Protein AF-0000000079439828 (afdb_homodimer)

pLDDT: mean 97.29, std 5.58, range [38.91, 98.94]

Structure (mmCIF, N/CA/C/O backbone):
data_AF-0000000079439828-model_v1
#
loop_
_entity.id
_entity.type
_entity.pdbx_description
1 polymer 'Glutathione S-transferase'
#
loop_
_atom_site.group_PDB
_atom_site.id
_atom_site.type_symbol
_atom_site.label_atom_id
_atom_site.label_alt_id
_atom_site.label_comp_id
_atom_site.label_asym_id
_atom_site.label_entity_id
_atom_site.label_seq_id
_atom_site.pdbx_PDB_ins_code
_atom_site.Cartn_x
_atom_site.Cartn_y
_atom_site.Cartn_z
_atom_site.occupancy
_atom_site.B_iso_or_equiv
_atom_site.auth_seq_id
_atom_site.auth_comp_id
_atom_site.auth_asym_id
_atom_site.auth_atom_id
_atom_site.pdbx_PDB_model_num
ATOM 1 N N . MET A 1 1 ? -26.938 -19 4.875 1 38.91 1 MET A N 1
ATOM 2 C CA . MET A 1 1 ? -27.031 -17.547 4.879 1 38.91 1 MET A CA 1
ATOM 3 C C . MET A 1 1 ? -25.688 -16.922 4.48 1 38.91 1 MET A C 1
ATOM 5 O O . MET A 1 1 ? -24.625 -17.453 4.812 1 38.91 1 MET A O 1
ATOM 9 N N . PRO A 1 2 ? -25.609 -16.125 3.342 1 52.66 2 PRO A N 1
ATOM 10 C CA . PRO A 1 2 ? -24.297 -15.617 2.971 1 52.66 2 PRO A CA 1
ATOM 11 C C . PRO A 1 2 ? -23.516 -15.078 4.168 1 52.66 2 PRO A C 1
ATOM 13 O O . PRO A 1 2 ? -24.109 -14.648 5.16 1 52.66 2 PRO A O 1
ATOM 16 N N . GLY A 1 3 ? -22.188 -15.516 4.414 1 67.75 3 GLY A N 1
ATOM 17 C CA . GLY A 1 3 ? -21.328 -15.062 5.484 1 67.75 3 GLY A CA 1
ATOM 18 C C . GLY A 1 3 ? -21.344 -13.555 5.676 1 67.75 3 GLY A C 1
ATOM 19 O O . GLY A 1 3 ? -22.031 -12.844 4.949 1 67.75 3 GLY A O 1
ATOM 20 N N . PRO A 1 4 ? -20.766 -13.055 6.633 1 89.62 4 PRO A N 1
ATOM 21 C CA . PRO A 1 4 ? -20.828 -11.648 7.02 1 89.62 4 PRO A CA 1
ATOM 22 C C . PRO A 1 4 ? -20.125 -10.734 6.016 1 89.62 4 PRO A C 1
ATOM 24 O O . PRO A 1 4 ? -20.172 -9.508 6.141 1 89.62 4 PRO A O 1
ATOM 27 N N . PHE A 1 5 ? -19.578 -11.383 4.887 1 98.25 5 PHE A N 1
ATOM 28 C CA . PHE A 1 5 ? -18.719 -10.602 3.996 1 98.25 5 PHE A CA 1
ATOM 29 C C . PHE A 1 5 ? -19.469 -10.227 2.721 1 98.25 5 PHE A C 1
ATOM 31 O O . PHE A 1 5 ? -20.203 -11.047 2.158 1 98.25 5 PHE A O 1
ATOM 38 N N . THR A 1 6 ? -19.281 -9 2.248 1 98.69 6 THR A N 1
ATOM 39 C CA . THR A 1 6 ? -19.766 -8.531 0.954 1 98.69 6 THR A CA 1
ATOM 40 C C . THR A 1 6 ? -18.672 -7.789 0.198 1 98.69 6 THR A C 1
ATOM 42 O O . THR A 1 6 ? -18 -6.922 0.76 1 98.69 6 THR A O 1
ATOM 45 N N . ILE A 1 7 ? -18.453 -8.188 -1.031 1 98.75 7 ILE A N 1
ATOM 46 C CA . ILE A 1 7 ? -17.547 -7.48 -1.937 1 98.75 7 ILE A CA 1
ATOM 47 C C . ILE A 1 7 ? -18.359 -6.68 -2.953 1 98.75 7 ILE A C 1
ATOM 49 O O . ILE A 1 7 ? -19.188 -7.238 -3.676 1 98.75 7 ILE A O 1
ATOM 53 N N . THR A 1 8 ? -18.219 -5.387 -2.996 1 98.81 8 THR A N 1
ATOM 54 C CA . THR A 1 8 ? -18.797 -4.512 -4.008 1 98.81 8 THR A CA 1
ATOM 55 C C . THR A 1 8 ? -17.75 -4.078 -5.023 1 98.81 8 THR A C 1
ATOM 57 O O . THR A 1 8 ? -16.812 -3.359 -4.68 1 98.81 8 THR A O 1
ATOM 60 N N . TYR A 1 9 ? -17.922 -4.508 -6.188 1 98.69 9 TYR A N 1
ATOM 61 C CA . TYR A 1 9 ? -16.906 -4.281 -7.199 1 98.69 9 TYR A CA 1
ATOM 62 C C . TYR A 1 9 ? -17.469 -4.461 -8.602 1 98.69 9 TYR A C 1
ATOM 64 O O . TYR A 1 9 ? -18.656 -4.766 -8.766 1 98.69 9 TYR A O 1
ATOM 72 N N . PHE A 1 10 ? -16.688 -4.121 -9.625 1 98.5 10 PHE A N 1
ATOM 73 C CA . PHE A 1 10 ? -17.047 -4.312 -11.031 1 98.5 10 PHE A CA 1
ATOM 74 C C . PHE A 1 10 ? -17.047 -5.793 -11.391 1 98.5 10 PHE A C 1
ATOM 76 O O . PHE A 1 10 ? -16.516 -6.617 -10.648 1 98.5 10 PHE A O 1
ATOM 83 N N . PRO A 1 11 ? -17.656 -6.117 -12.523 1 97.69 11 PRO A N 1
ATOM 84 C CA . PRO A 1 11 ? -17.719 -7.527 -12.914 1 97.69 11 PRO A CA 1
ATOM 85 C C . PRO A 1 11 ? -16.406 -8.023 -13.516 1 97.69 11 PRO A C 1
ATOM 87 O O . PRO A 1 11 ? -16.391 -8.539 -14.633 1 97.69 11 PRO A O 1
ATOM 90 N N . VAL A 1 12 ? -15.336 -7.926 -12.812 1 98.44 12 VAL A N 1
ATOM 91 C CA . VAL A 1 12 ? -13.992 -8.367 -13.172 1 98.44 12 VAL A CA 1
ATOM 92 C C . VAL A 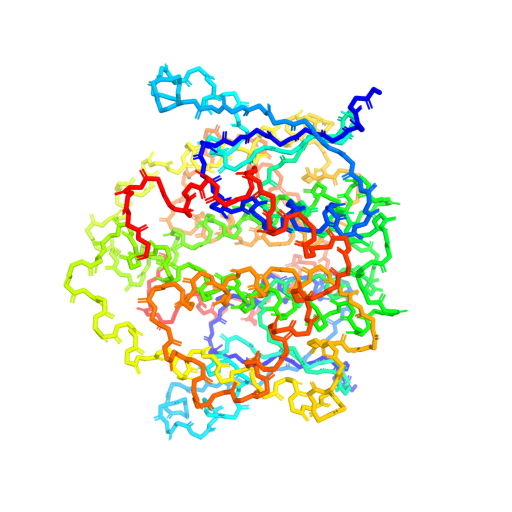1 12 ? -13.297 -8.953 -11.953 1 98.44 12 VAL A C 1
ATOM 94 O O . VAL A 1 12 ? -13.742 -8.758 -10.82 1 98.44 12 VAL A O 1
ATOM 97 N N . ARG A 1 13 ? -12.266 -9.758 -12.117 1 98.38 13 ARG A N 1
ATOM 98 C CA . ARG A 1 13 ? -11.422 -10.211 -11.016 1 98.38 13 ARG A CA 1
ATOM 99 C C . ARG A 1 13 ? -10.727 -9.047 -10.328 1 98.38 13 ARG A C 1
ATOM 101 O O . ARG A 1 13 ? -10.93 -8.805 -9.133 1 98.38 13 ARG A O 1
ATOM 108 N N . GLY A 1 14 ? -9.922 -8.234 -11.211 1 97.81 14 GLY A N 1
ATOM 109 C CA . GLY A 1 14 ? -9.336 -6.98 -10.766 1 97.81 14 GLY A CA 1
ATOM 110 C C . GLY A 1 14 ? -8.719 -7.07 -9.383 1 97.81 14 GLY A C 1
ATOM 111 O O . GLY A 1 14 ? -8.109 -8.086 -9.031 1 97.81 14 GLY A O 1
ATOM 112 N N . ARG A 1 15 ? -8.844 -6.059 -8.586 1 98.25 15 ARG A N 1
ATOM 113 C CA . ARG A 1 15 ? -8.188 -5.895 -7.293 1 98.25 15 ARG A CA 1
ATOM 114 C C . ARG A 1 15 ? -8.828 -6.781 -6.234 1 98.25 15 ARG A C 1
ATOM 116 O O . ARG A 1 15 ? -8.258 -6.988 -5.16 1 98.25 15 ARG A O 1
ATOM 123 N N . CYS A 1 16 ? -9.93 -7.402 -6.504 1 98.62 16 CYS A N 1
ATOM 124 C CA . CYS A 1 16 ? -10.664 -8.133 -5.473 1 98.62 16 CYS A CA 1
ATOM 125 C C . CYS A 1 16 ? -10.344 -9.625 -5.531 1 98.62 16 CYS A C 1
ATOM 127 O O . CYS A 1 16 ? -10.727 -10.375 -4.637 1 98.62 16 CYS A O 1
ATOM 129 N N . GLU A 1 17 ? -9.656 -9.992 -6.574 1 98.81 17 GLU A N 1
ATOM 130 C CA . GLU A 1 17 ? -9.508 -11.43 -6.77 1 98.81 17 GLU A CA 1
ATOM 131 C C . GLU A 1 17 ? -8.695 -12.062 -5.641 1 98.81 17 GLU A C 1
ATOM 133 O O . GLU A 1 17 ? -8.969 -13.188 -5.223 1 98.81 17 GLU A O 1
ATOM 138 N N . ALA A 1 18 ? -7.672 -11.398 -5.168 1 98.88 18 ALA A N 1
ATOM 139 C CA . ALA A 1 18 ? -6.875 -11.93 -4.066 1 98.88 18 ALA A CA 1
ATOM 140 C C . ALA A 1 18 ? -7.734 -12.164 -2.826 1 98.88 18 ALA A C 1
ATOM 142 O O . ALA A 1 18 ? -7.531 -13.141 -2.1 1 98.88 18 ALA A O 1
ATOM 143 N N . VAL A 1 19 ? -8.664 -11.281 -2.551 1 98.88 19 VAL A N 1
ATOM 144 C CA . VAL A 1 19 ? -9.547 -11.414 -1.399 1 98.88 19 VAL A CA 1
ATOM 145 C C . VAL A 1 19 ? -10.477 -12.609 -1.594 1 98.88 19 VAL A C 1
ATOM 147 O O . VAL A 1 19 ? -10.734 -13.359 -0.651 1 98.88 19 VAL A O 1
ATOM 150 N N . ARG A 1 20 ? -10.992 -12.781 -2.824 1 98.81 20 ARG A N 1
ATOM 151 C CA . ARG A 1 20 ? -11.828 -13.938 -3.133 1 98.81 20 ARG A CA 1
ATOM 152 C C . ARG A 1 20 ? -11.055 -15.234 -2.926 1 98.81 20 ARG A C 1
ATOM 154 O O . ARG A 1 20 ? -11.586 -16.188 -2.355 1 98.81 20 ARG A O 1
ATOM 161 N N . MET A 1 21 ? -9.82 -15.258 -3.395 1 98.94 21 MET A N 1
ATOM 162 C CA . MET A 1 21 ? -8.961 -16.422 -3.213 1 98.94 21 MET A CA 1
ATOM 163 C C . MET A 1 21 ? -8.75 -16.719 -1.73 1 98.94 21 MET A C 1
ATOM 165 O O . MET A 1 21 ? -8.852 -17.875 -1.302 1 98.94 21 MET A O 1
ATOM 169 N N . LEU A 1 22 ? -8.422 -15.695 -0.933 1 98.88 22 LEU A N 1
ATOM 170 C CA . LEU A 1 22 ? -8.203 -15.836 0.501 1 98.88 22 LEU A CA 1
ATOM 171 C C . LEU A 1 22 ? -9.445 -16.391 1.194 1 98.88 22 LEU A C 1
ATOM 173 O O . LEU A 1 22 ? -9.367 -17.359 1.938 1 98.88 22 LEU A O 1
ATOM 177 N N . LEU A 1 23 ? -10.625 -15.805 0.919 1 98.69 23 LEU A N 1
ATOM 178 C CA . LEU A 1 23 ? -11.867 -16.234 1.542 1 98.69 23 LEU A CA 1
ATOM 179 C C . LEU A 1 23 ? -12.188 -17.688 1.178 1 98.69 23 LEU A C 1
ATOM 181 O O . LEU A 1 23 ? -12.562 -18.484 2.043 1 98.69 23 LEU A O 1
ATOM 185 N N . SER A 1 24 ? -12.016 -18.016 -0.07 1 98.56 24 SER A N 1
ATOM 186 C CA . SER A 1 24 ? -12.289 -19.391 -0.519 1 98.56 24 SER A CA 1
ATOM 187 C C . SER A 1 24 ? -11.391 -20.391 0.187 1 98.56 24 SER A C 1
ATOM 189 O O . SER A 1 24 ? -11.852 -21.438 0.637 1 98.56 24 SER A O 1
ATOM 191 N N . ASP A 1 25 ? -10.141 -20.062 0.208 1 98.69 25 ASP A N 1
ATOM 192 C CA . ASP A 1 25 ? -9.172 -20.953 0.837 1 98.69 25 ASP A CA 1
ATOM 193 C C . ASP A 1 25 ? -9.484 -21.156 2.318 1 98.69 25 ASP A C 1
ATOM 195 O O . ASP A 1 25 ? -9.195 -22.203 2.881 1 98.69 25 ASP A O 1
ATOM 199 N N . GLN A 1 26 ? -10.055 -20.156 2.951 1 98 26 GLN A N 1
ATOM 200 C CA . GLN A 1 26 ? -10.414 -20.234 4.363 1 98 26 GLN A CA 1
ATOM 201 C C . GLN A 1 26 ? -11.805 -20.844 4.543 1 98 26 GLN A C 1
ATOM 203 O O . GLN A 1 26 ? -12.328 -20.891 5.656 1 98 26 GLN A O 1
ATOM 208 N N . GLY A 1 27 ? -12.383 -21.234 3.465 1 97.12 27 GLY A N 1
ATOM 209 C CA . GLY A 1 27 ? -13.68 -21.891 3.525 1 97.12 27 GLY A CA 1
ATOM 210 C C . GLY A 1 27 ? -14.82 -20.938 3.838 1 97.12 27 GLY A C 1
ATOM 211 O O . GLY A 1 27 ? -15.805 -21.328 4.461 1 97.12 27 GLY A O 1
ATOM 212 N N . GLN A 1 28 ? -14.633 -19.719 3.508 1 97.06 28 GLN A N 1
ATOM 213 C CA . GLN A 1 28 ? -15.641 -18.719 3.807 1 97.06 28 GLN A CA 1
ATOM 214 C C . GLN A 1 28 ? -16.469 -18.391 2.57 1 97.06 28 GLN A C 1
ATOM 216 O O . GLN A 1 28 ? -15.977 -18.438 1.446 1 97.06 28 GLN A O 1
ATOM 221 N N . GLU A 1 29 ? -17.688 -18.062 2.836 1 96.38 29 GLU A N 1
ATOM 222 C CA . GLU A 1 29 ? -18.578 -17.547 1.795 1 96.38 29 GLU A CA 1
ATOM 223 C C . GLU A 1 29 ? -18.703 -16.031 1.873 1 96.38 29 GLU A C 1
ATOM 225 O O . GLU A 1 29 ? -18.422 -15.438 2.912 1 96.38 29 GLU A O 1
ATOM 230 N N . TRP A 1 30 ? -19.094 -15.469 0.698 1 97.88 30 TRP A N 1
ATOM 231 C CA . TRP A 1 30 ? -19.328 -14.031 0.651 1 97.88 30 TRP A CA 1
ATOM 232 C C . TRP A 1 30 ? -20.375 -13.68 -0.404 1 97.88 30 TRP A C 1
ATOM 234 O O . TRP A 1 30 ? -20.719 -14.516 -1.246 1 97.88 30 TRP A O 1
ATOM 244 N N . GLN A 1 31 ? -20.844 -12.469 -0.266 1 97.88 31 GLN A N 1
ATOM 245 C CA . GLN A 1 31 ? -21.781 -11.938 -1.254 1 97.88 31 GLN A CA 1
ATOM 246 C C . GLN A 1 31 ? -21.078 -10.984 -2.219 1 97.88 31 GLN A C 1
ATOM 248 O O . GLN A 1 31 ? -20.172 -10.242 -1.824 1 97.88 31 GLN A O 1
ATOM 253 N N . GLU A 1 32 ? -21.531 -11.031 -3.51 1 97.88 32 GLU A N 1
ATOM 254 C CA . GLU A 1 32 ? -21.047 -10.102 -4.527 1 97.88 32 GLU A CA 1
ATOM 255 C C . GLU A 1 32 ? -22.094 -9.031 -4.832 1 97.88 32 GLU A C 1
ATOM 257 O O . GLU A 1 32 ? -23.234 -9.344 -5.176 1 97.88 32 GLU A O 1
ATOM 262 N N . ASP A 1 33 ? -21.797 -7.805 -4.582 1 98.25 33 ASP A N 1
ATOM 263 C CA . ASP A 1 33 ? -22.531 -6.664 -5.125 1 98.25 33 ASP A CA 1
ATOM 264 C C . ASP A 1 33 ? -21.844 -6.121 -6.379 1 98.25 33 ASP A C 1
ATOM 266 O O . ASP A 1 33 ? -20.969 -5.266 -6.293 1 98.25 33 ASP A O 1
ATOM 270 N N . VAL A 1 34 ? -22.328 -6.617 -7.484 1 98.31 34 VAL A N 1
ATOM 271 C CA . VAL A 1 34 ? -21.656 -6.32 -8.75 1 98.31 34 VAL A CA 1
ATOM 272 C C . VAL A 1 34 ? -22.141 -4.965 -9.273 1 98.31 34 VAL A C 1
ATOM 274 O O . VAL A 1 34 ? -23.344 -4.734 -9.422 1 98.31 34 VAL A O 1
ATOM 277 N N . VAL A 1 35 ? -21.203 -4.117 -9.57 1 98.56 35 VAL A N 1
ATOM 278 C CA . VAL A 1 35 ? -21.484 -2.768 -10.055 1 98.56 35 VAL A CA 1
ATOM 279 C C . VAL A 1 35 ? -21.203 -2.682 -11.547 1 98.56 35 VAL A C 1
ATOM 281 O O . VAL A 1 35 ? -20.062 -2.82 -11.977 1 98.56 35 VAL A O 1
ATOM 284 N N . THR A 1 36 ? -22.219 -2.387 -12.305 1 97.44 36 THR A N 1
ATOM 285 C CA . THR A 1 36 ? -22.031 -2.201 -13.742 1 97.44 36 THR A CA 1
ATOM 286 C C . THR A 1 36 ? -21.453 -0.821 -14.039 1 97.44 36 THR A C 1
ATOM 288 O O . THR A 1 36 ? -21.594 0.101 -13.234 1 97.44 36 THR A O 1
ATOM 291 N N . MET A 1 37 ? -20.859 -0.741 -15.203 1 95.31 37 MET A N 1
ATOM 292 C CA . MET A 1 37 ? -20.297 0.544 -15.586 1 95.31 37 MET A CA 1
ATOM 293 C C . MET A 1 37 ? -21.375 1.606 -15.727 1 95.31 37 MET A C 1
ATOM 295 O O . MET A 1 37 ? -21.141 2.781 -15.445 1 95.31 37 MET A O 1
ATOM 299 N N . ASP A 1 38 ? -22.469 1.196 -16.219 1 96.5 38 ASP A N 1
ATOM 300 C CA . ASP A 1 38 ? -23.594 2.113 -16.344 1 96.5 38 ASP A CA 1
ATOM 301 C C . ASP A 1 38 ? -24 2.691 -14.984 1 96.5 38 ASP A C 1
ATOM 303 O O . ASP A 1 38 ? -24.203 3.9 -14.859 1 96.5 38 ASP A O 1
ATOM 307 N N . LEU A 1 39 ? -24.094 1.877 -14 1 97.44 39 LEU A N 1
ATOM 308 C CA . LEU A 1 39 ? -24.422 2.312 -12.648 1 97.44 39 LEU A CA 1
ATOM 309 C C . LEU A 1 39 ? -23.328 3.215 -12.078 1 97.44 39 LEU A C 1
ATOM 311 O O . LEU A 1 39 ? -23.625 4.23 -11.445 1 97.44 39 LEU A O 1
ATOM 315 N N . TRP A 1 40 ? -22.141 2.906 -12.336 1 97.75 40 TRP A N 1
ATOM 316 C CA . TRP A 1 40 ? -21 3.662 -11.836 1 97.75 40 TRP A CA 1
ATOM 317 C C . TRP A 1 40 ? -20.969 5.062 -12.438 1 97.75 40 TRP A C 1
ATOM 319 O O . TRP A 1 40 ? -20.672 6.039 -11.734 1 97.75 40 TRP A O 1
ATOM 329 N N . GLN A 1 41 ? -21.328 5.145 -13.633 1 96.56 41 GLN A N 1
ATOM 330 C CA . GLN A 1 41 ? -21.234 6.402 -14.367 1 96.56 41 GLN A CA 1
ATOM 331 C C . GLN A 1 41 ? -22.328 7.379 -13.938 1 96.56 41 GLN A C 1
ATOM 333 O O . GLN A 1 41 ? -22.219 8.586 -14.148 1 96.56 41 GLN A O 1
ATOM 338 N N . LYS A 1 42 ? -23.406 6.867 -13.336 1 97.25 42 LYS A N 1
ATOM 339 C CA . LYS A 1 42 ? -24.453 7.734 -12.805 1 97.25 42 LYS A CA 1
ATOM 340 C C . LYS A 1 42 ? -23.906 8.609 -11.68 1 97.25 42 LYS A C 1
ATOM 342 O O . LYS A 1 42 ? -24.5 9.648 -11.352 1 97.25 42 LYS A O 1
ATOM 347 N N . GLY A 1 43 ? -22.922 8.141 -11.023 1 97.62 43 GLY A N 1
ATOM 348 C CA . GLY A 1 43 ? -22.188 9.023 -10.125 1 97.62 43 GLY A CA 1
ATOM 349 C C . GLY A 1 43 ? -22.625 8.906 -8.68 1 97.62 43 GLY A C 1
ATOM 350 O O . GLY A 1 43 ? -21.828 9.133 -7.766 1 97.62 43 GLY A O 1
ATOM 351 N N . GLU A 1 44 ? -23.781 8.531 -8.359 1 97.62 44 GLU A N 1
ATOM 352 C CA . GLU A 1 44 ? -24.297 8.469 -6.996 1 97.62 44 GLU A CA 1
ATOM 353 C C . GLU A 1 44 ? -23.5 7.473 -6.152 1 97.62 44 GLU A C 1
ATOM 355 O O . GLU A 1 44 ? -23.125 7.773 -5.012 1 97.62 44 GLU A O 1
ATOM 360 N N . LEU A 1 45 ? -23.312 6.324 -6.691 1 98.06 45 LEU A N 1
ATOM 361 C CA . LEU A 1 45 ? -22.547 5.32 -5.977 1 98.06 45 LEU A CA 1
ATOM 362 C C . LEU A 1 45 ? -21.125 5.801 -5.734 1 98.06 45 LEU A C 1
ATOM 364 O O . LEU A 1 45 ? -20.594 5.68 -4.625 1 98.06 45 LEU A O 1
ATOM 368 N N . LYS A 1 46 ? -20.547 6.336 -6.801 1 97.5 46 LYS A N 1
ATOM 369 C CA . LYS A 1 46 ? -19.172 6.852 -6.699 1 97.5 46 LYS A CA 1
ATOM 370 C C . LYS A 1 46 ? -19.062 7.895 -5.59 1 97.5 46 LYS A C 1
ATOM 372 O O . LYS A 1 46 ? -18.141 7.852 -4.785 1 97.5 46 LYS A O 1
ATOM 377 N N . LYS A 1 47 ? -19.953 8.789 -5.48 1 96.75 47 LYS A N 1
ATOM 378 C CA . LYS A 1 47 ? -19.969 9.852 -4.48 1 96.75 47 LYS A CA 1
ATOM 379 C C . LYS A 1 47 ? -20.141 9.281 -3.074 1 96.75 47 LYS A C 1
ATOM 381 O O . LYS A 1 47 ? -19.641 9.859 -2.102 1 96.75 47 LYS A O 1
ATOM 386 N N . SER A 1 48 ? -20.781 8.141 -2.994 1 97.25 48 SER A N 1
ATOM 387 C CA . SER A 1 48 ? -21.047 7.539 -1.691 1 97.25 48 SER A CA 1
ATOM 388 C C . SER A 1 48 ? -19.828 6.77 -1.187 1 97.25 48 SER A C 1
ATOM 390 O O . SER A 1 48 ? -19.75 6.43 -0.004 1 97.25 48 SER A O 1
ATOM 392 N N . CYS A 1 49 ? -18.938 6.434 -2.043 1 98.25 49 CYS A N 1
ATOM 393 C CA . CYS A 1 49 ? -17.719 5.738 -1.647 1 98.25 49 CYS A CA 1
ATOM 394 C C . CYS A 1 49 ? -16.719 6.699 -1.001 1 98.25 49 CYS A C 1
ATOM 396 O O . CYS A 1 49 ? -16.484 7.793 -1.515 1 98.25 49 CYS A O 1
ATOM 398 N N . LEU A 1 50 ? -16.094 6.312 0.039 1 98.31 50 LEU A N 1
ATOM 399 C CA . LEU A 1 50 ? -15.242 7.172 0.852 1 98.31 50 LEU A CA 1
ATOM 400 C C . LEU A 1 50 ? -14.203 7.875 -0.013 1 98.31 50 LEU A C 1
ATOM 402 O O . LEU A 1 50 ? -14.039 9.094 0.074 1 98.31 50 LEU A O 1
ATOM 406 N N . PHE A 1 51 ? -13.508 7.133 -0.876 1 98.31 51 PHE A N 1
ATOM 407 C CA . PHE A 1 51 ? -12.438 7.691 -1.7 1 98.31 51 PHE A CA 1
ATOM 408 C C . PHE A 1 51 ? -12.922 7.902 -3.131 1 98.31 51 PHE A C 1
ATOM 410 O O . PHE A 1 51 ? -12.109 8.141 -4.031 1 98.31 51 PHE A O 1
ATOM 417 N N . GLY A 1 52 ? -14.266 7.707 -3.373 1 97.69 52 GLY A N 1
ATOM 418 C CA . GLY A 1 52 ? -14.805 7.832 -4.719 1 97.69 52 GLY A CA 1
ATOM 419 C C . GLY A 1 52 ? -14.344 6.73 -5.652 1 97.69 52 GLY A C 1
ATOM 420 O O . GLY A 1 52 ? -14.227 6.941 -6.859 1 97.69 52 GLY A O 1
ATOM 421 N N . GLN A 1 53 ? -13.984 5.633 -5.086 1 97.5 53 GLN A N 1
ATOM 422 C CA . GLN A 1 53 ? -13.484 4.508 -5.875 1 97.5 53 GLN A CA 1
ATOM 423 C C . GLN A 1 53 ? -13.945 3.178 -5.281 1 97.5 53 GLN A C 1
ATOM 425 O O . GLN A 1 53 ? -14.383 3.121 -4.133 1 97.5 53 GLN A O 1
ATOM 430 N N . LEU A 1 54 ? -13.969 2.201 -6.051 1 98.38 54 LEU A N 1
ATOM 431 C CA . LEU A 1 54 ? -14.109 0.802 -5.66 1 98.38 54 LEU A CA 1
ATOM 432 C C . LEU A 1 54 ? -12.773 0.074 -5.75 1 98.38 54 LEU A C 1
ATOM 434 O O . LEU A 1 54 ? -11.859 0.529 -6.441 1 98.38 54 LEU A O 1
ATOM 438 N N . PRO A 1 55 ? -12.57 -0.98 -4.883 1 98.69 55 PRO A N 1
ATOM 439 C CA . PRO A 1 55 ? -13.531 -1.89 -4.25 1 98.69 55 PRO A CA 1
ATOM 440 C C . PRO A 1 55 ? -13.977 -1.41 -2.871 1 98.69 55 PRO A C 1
ATOM 442 O O . PRO A 1 55 ? -13.32 -0.555 -2.27 1 98.69 55 PRO A O 1
ATOM 445 N N . LYS A 1 56 ? -15.148 -1.896 -2.51 1 98.81 56 LYS A N 1
ATOM 446 C CA . LYS A 1 56 ? -15.711 -1.787 -1.167 1 98.81 56 LYS A CA 1
ATOM 447 C C . LYS A 1 56 ? -15.906 -3.164 -0.537 1 98.81 56 LYS A C 1
ATOM 449 O O . LYS A 1 56 ? -16.328 -4.105 -1.207 1 98.81 56 LYS A O 1
ATOM 454 N N . PHE A 1 57 ? -15.547 -3.338 0.693 1 98.88 57 PHE A N 1
ATOM 455 C CA . PHE A 1 57 ? -15.656 -4.594 1.428 1 98.88 57 PHE A CA 1
ATOM 456 C C . PHE A 1 57 ? -16.375 -4.383 2.752 1 98.88 57 PHE A C 1
ATOM 458 O O . PHE A 1 57 ? -16.031 -3.48 3.518 1 98.88 57 PHE A O 1
ATOM 465 N N . ARG A 1 58 ? -17.375 -5.238 2.982 1 98.5 58 ARG A N 1
ATOM 466 C CA . ARG A 1 58 ? -18.094 -5.172 4.242 1 98.5 58 ARG A CA 1
ATOM 467 C C . ARG A 1 58 ? -17.922 -6.457 5.047 1 98.5 58 ARG A C 1
ATOM 469 O O . ARG A 1 58 ? -18.016 -7.555 4.5 1 98.5 58 ARG A O 1
ATOM 476 N N . ASP A 1 59 ? -17.609 -6.379 6.27 1 98.31 59 ASP A N 1
ATOM 477 C CA . ASP A 1 59 ? -17.609 -7.414 7.297 1 98.31 59 ASP A CA 1
ATOM 478 C C . ASP A 1 59 ? -18.516 -7.031 8.461 1 98.31 59 ASP A C 1
ATOM 480 O O . ASP A 1 59 ? -18.078 -6.395 9.422 1 98.31 59 ASP A O 1
ATOM 484 N N . GLY A 1 60 ? -19.734 -7.496 8.414 1 95.88 60 GLY A N 1
ATOM 485 C CA . GLY A 1 60 ? -20.719 -6.992 9.359 1 95.88 60 GLY A CA 1
ATOM 486 C C . GLY A 1 60 ? -20.906 -5.492 9.266 1 95.88 60 GLY A C 1
ATOM 487 O O . GLY A 1 60 ? -21.25 -4.969 8.203 1 95.88 60 GLY A O 1
ATOM 488 N N . ASP A 1 61 ? -20.625 -4.809 10.359 1 95.69 61 ASP A N 1
ATOM 489 C CA . ASP A 1 61 ? -20.844 -3.363 10.398 1 95.69 61 ASP A CA 1
ATOM 490 C C . ASP A 1 61 ? -19.562 -2.611 10 1 95.69 61 ASP A C 1
ATOM 492 O O . ASP A 1 61 ? -19.547 -1.38 9.977 1 95.69 61 ASP A O 1
ATOM 496 N N . LEU A 1 62 ? -18.578 -3.346 9.688 1 97.88 62 LEU A N 1
ATOM 497 C CA . LEU A 1 62 ? -17.328 -2.736 9.25 1 97.88 62 LEU A CA 1
ATOM 498 C C . LEU A 1 62 ? -17.297 -2.59 7.734 1 97.88 62 LEU A C 1
ATOM 500 O O . LEU A 1 62 ? -17.5 -3.564 7.008 1 97.88 62 LEU A O 1
ATOM 504 N N . THR A 1 63 ? -17.094 -1.358 7.258 1 98.31 63 THR A N 1
ATOM 505 C CA . THR A 1 63 ? -16.922 -1.076 5.836 1 98.31 63 THR A CA 1
ATOM 506 C C . THR A 1 63 ? -15.508 -0.603 5.539 1 98.31 63 THR A C 1
ATOM 508 O O . THR A 1 63 ? -14.992 0.299 6.207 1 98.31 63 THR A O 1
ATOM 511 N N . LEU A 1 64 ? -14.922 -1.243 4.594 1 98.75 64 LEU A N 1
ATOM 512 C CA . LEU A 1 64 ? -13.562 -0.887 4.195 1 98.75 64 LEU A CA 1
ATOM 513 C C . LEU A 1 64 ? -13.492 -0.605 2.699 1 98.75 64 LEU A C 1
ATOM 515 O O . LEU A 1 64 ? -14.305 -1.12 1.928 1 98.75 64 LEU A O 1
ATOM 519 N N . TYR A 1 65 ? -12.547 0.226 2.482 1 98.5 65 TYR A N 1
ATOM 520 C CA . TYR A 1 65 ? -12.039 0.445 1.132 1 98.5 65 TYR A CA 1
ATOM 521 C C . TYR A 1 65 ? -10.562 0.095 1.039 1 98.5 65 TYR A C 1
ATOM 523 O O . TYR A 1 65 ? -9.93 -0.226 2.047 1 98.5 65 TYR A O 1
ATOM 531 N N . GLN A 1 66 ? -9.977 0.068 -0.152 1 98.62 66 GLN A N 1
ATOM 532 C CA . GLN A 1 66 ? -8.578 -0.29 -0.366 1 98.62 66 GLN A CA 1
ATOM 533 C C . GLN A 1 66 ? -8.375 -1.798 -0.251 1 98.62 66 GLN A C 1
ATOM 535 O O . GLN A 1 66 ? -8.336 -2.342 0.854 1 98.62 66 GLN A O 1
ATOM 540 N N . SER A 1 67 ? -8.031 -2.447 -1.328 1 98.81 67 SER A N 1
ATOM 541 C CA . SER A 1 67 ? -8.031 -3.902 -1.424 1 98.81 67 SER A CA 1
ATOM 542 C C . SER A 1 67 ? -7 -4.516 -0.482 1 98.81 67 SER A C 1
ATOM 544 O O . SER A 1 67 ? -7.25 -5.559 0.127 1 98.81 67 SER A O 1
ATOM 546 N N . ASN A 1 68 ? -5.816 -3.879 -0.31 1 98.88 68 ASN A N 1
ATOM 547 C CA . ASN A 1 68 ? -4.805 -4.422 0.587 1 98.88 68 ASN A CA 1
ATOM 548 C C . ASN A 1 68 ? -5.25 -4.355 2.045 1 98.88 68 ASN A C 1
ATOM 550 O O . ASN A 1 68 ? -4.855 -5.191 2.859 1 98.88 68 ASN A O 1
ATOM 554 N N . ALA A 1 69 ? -6.086 -3.344 2.377 1 98.88 69 ALA A N 1
ATOM 555 C CA . ALA A 1 69 ? -6.645 -3.262 3.725 1 98.88 69 ALA A CA 1
ATOM 556 C C . ALA A 1 69 ? -7.586 -4.43 3.998 1 98.88 69 ALA A C 1
ATOM 558 O O . ALA A 1 69 ? -7.652 -4.934 5.121 1 98.88 69 ALA A O 1
ATOM 559 N N . PHE A 1 70 ? -8.344 -4.891 2.885 1 98.88 70 PHE A N 1
ATOM 560 C CA . PHE A 1 70 ? -9.172 -6.082 3.021 1 98.88 70 PHE A CA 1
ATOM 561 C C . PHE A 1 70 ? -8.328 -7.285 3.428 1 98.88 70 PHE A C 1
ATOM 563 O O . PHE A 1 70 ? -8.672 -7.996 4.375 1 98.88 70 PHE A O 1
ATOM 570 N N . LEU A 1 71 ? -7.301 -7.438 2.717 1 98.94 71 LEU A N 1
ATOM 571 C CA . LEU A 1 71 ? -6.438 -8.602 2.906 1 98.94 71 LEU A CA 1
ATOM 572 C C . LEU A 1 71 ? -5.84 -8.609 4.309 1 98.94 71 LEU A C 1
ATOM 574 O O . LEU A 1 71 ? -5.828 -9.648 4.977 1 98.94 71 LEU A O 1
ATOM 578 N N . ARG A 1 72 ? -5.332 -7.469 4.773 1 98.88 72 ARG A N 1
ATOM 579 C CA . ARG A 1 72 ? -4.734 -7.391 6.105 1 98.88 72 ARG A CA 1
ATOM 580 C C . ARG A 1 72 ? -5.785 -7.633 7.188 1 98.88 72 ARG A C 1
ATOM 582 O O . ARG A 1 72 ? -5.496 -8.266 8.203 1 98.88 72 ARG A O 1
ATOM 589 N N . HIS A 1 73 ? -6.98 -7.121 6.98 1 98.88 73 HIS A N 1
ATOM 590 C CA . HIS A 1 73 ? -8.062 -7.348 7.93 1 98.88 73 HIS A CA 1
ATOM 591 C C . HIS A 1 73 ? -8.383 -8.828 8.062 1 98.88 73 HIS A C 1
ATOM 593 O O . HIS A 1 73 ? -8.43 -9.359 9.172 1 98.88 73 HIS A O 1
ATOM 599 N N . LEU A 1 74 ? -8.562 -9.492 6.973 1 98.75 74 LEU A N 1
ATOM 600 C CA . LEU A 1 74 ? -8.867 -10.922 6.973 1 98.75 74 LEU A CA 1
ATOM 601 C C . LEU A 1 74 ? -7.691 -11.727 7.52 1 98.75 74 LEU A C 1
ATOM 603 O O . LEU A 1 74 ? -7.887 -12.758 8.164 1 98.75 74 LEU A O 1
ATOM 607 N N . ALA A 1 75 ? -6.496 -11.242 7.234 1 98.81 75 ALA A N 1
ATOM 608 C CA . ALA A 1 75 ? -5.309 -11.914 7.754 1 98.81 75 ALA A CA 1
ATOM 609 C C . ALA A 1 75 ? -5.312 -11.945 9.281 1 98.81 75 ALA A C 1
ATOM 611 O O . ALA A 1 75 ? -4.961 -12.961 9.883 1 98.81 75 ALA A O 1
ATOM 612 N N . ARG A 1 76 ? -5.648 -10.82 9.891 1 98.38 76 ARG A N 1
ATOM 613 C CA . ARG A 1 76 ? -5.738 -10.781 11.344 1 98.38 76 ARG A CA 1
ATOM 614 C C . ARG A 1 76 ? -6.844 -11.703 11.852 1 98.38 76 ARG A C 1
ATOM 616 O O . ARG A 1 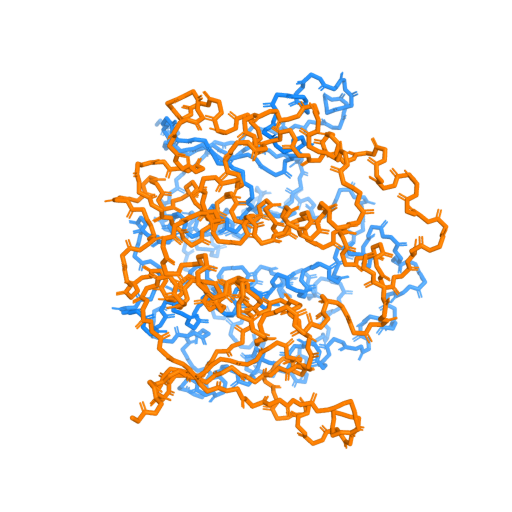76 ? -6.691 -12.344 12.891 1 98.38 76 ARG A O 1
ATOM 623 N N . THR A 1 77 ? -7.898 -11.781 11.102 1 97.75 77 THR A N 1
ATOM 624 C CA . THR A 1 77 ? -9.062 -12.562 11.508 1 97.75 77 THR A CA 1
ATOM 625 C C . THR A 1 77 ? -8.758 -14.055 11.453 1 97.75 77 THR A C 1
ATOM 627 O O . THR A 1 77 ? -9.188 -14.812 12.328 1 97.75 77 THR A O 1
ATOM 630 N N . TYR A 1 78 ? -7.984 -14.492 10.531 1 98.06 78 TYR A N 1
ATOM 631 C CA . TYR A 1 78 ? -7.863 -15.922 10.273 1 98.06 78 TYR A CA 1
ATOM 632 C C . TYR A 1 78 ? -6.449 -16.406 10.555 1 98.06 78 TYR A C 1
ATOM 634 O O . TYR A 1 78 ? -6.094 -17.531 10.211 1 98.06 78 TYR A O 1
ATOM 642 N N . GLY A 1 79 ? -5.66 -15.539 11.141 1 97.94 79 GLY A N 1
ATOM 643 C CA . GLY A 1 79 ? -4.312 -15.945 11.508 1 97.94 79 GLY A CA 1
ATOM 644 C C . GLY A 1 79 ? -3.389 -16.109 10.32 1 97.94 79 GLY A C 1
ATOM 645 O O . GLY A 1 79 ? -2.617 -17.062 10.25 1 97.94 79 GLY A O 1
ATOM 646 N N . LEU A 1 80 ? -3.436 -15.234 9.359 1 98.81 80 LEU A N 1
ATOM 647 C CA . LEU A 1 80 ? -2.68 -15.289 8.117 1 98.81 80 LEU A CA 1
ATOM 648 C C . LEU A 1 80 ? -1.661 -14.156 8.047 1 98.81 80 LEU A C 1
ATOM 650 O O . LEU A 1 80 ? -1.248 -13.75 6.953 1 98.81 80 LEU A O 1
ATOM 654 N N . TYR A 1 81 ? -1.318 -13.555 9.172 1 98.69 81 TYR A N 1
ATOM 655 C CA . TYR A 1 81 ? -0.469 -12.367 9.211 1 98.69 81 TYR A CA 1
ATOM 656 C C . TYR A 1 81 ? 0.914 -12.703 9.758 1 98.69 81 TYR A C 1
ATOM 658 O O . TYR A 1 81 ? 1.589 -11.844 10.328 1 98.69 81 TYR A O 1
ATOM 666 N N . GLY A 1 82 ? 1.327 -13.984 9.641 1 98.31 82 GLY A N 1
ATOM 667 C CA . GLY A 1 82 ? 2.615 -14.414 10.156 1 98.31 82 GLY A CA 1
ATOM 668 C C . GLY A 1 82 ? 2.562 -14.828 11.617 1 98.31 82 GLY A C 1
ATOM 669 O O . GLY A 1 82 ? 1.622 -14.477 12.336 1 98.31 82 GLY A O 1
ATOM 670 N N . LYS A 1 83 ? 3.574 -15.516 12.125 1 97.62 83 LYS A N 1
ATOM 671 C CA . LYS A 1 83 ? 3.543 -16.109 13.453 1 97.62 83 LYS A CA 1
ATOM 672 C C . LYS A 1 83 ? 4.023 -15.117 14.516 1 97.62 83 LYS A C 1
ATOM 674 O O . LYS A 1 83 ? 3.855 -15.352 15.711 1 97.62 83 LYS A O 1
ATOM 679 N N . ASP A 1 84 ? 4.66 -14.055 14.156 1 97.81 84 ASP A N 1
ATOM 680 C CA . ASP A 1 84 ? 5.16 -13.039 15.078 1 97.81 84 ASP A CA 1
ATOM 681 C C . ASP A 1 84 ? 5.352 -11.703 14.367 1 97.81 84 ASP A C 1
ATOM 683 O O . ASP A 1 84 ? 5.027 -11.562 13.188 1 97.81 84 ASP A O 1
ATOM 687 N N . GLN A 1 85 ? 5.84 -10.742 15.078 1 97.19 85 GLN A N 1
ATOM 688 C CA . GLN A 1 85 ? 5.965 -9.383 14.562 1 97.19 85 GLN A CA 1
ATOM 689 C C . GLN A 1 85 ? 6.98 -9.312 13.43 1 97.19 85 GLN A C 1
ATOM 691 O O . GLN A 1 85 ? 6.82 -8.531 12.492 1 97.19 85 GLN A O 1
ATOM 696 N N . ARG A 1 86 ? 8.008 -10.086 13.547 1 98 86 ARG A N 1
ATOM 697 C CA . ARG A 1 86 ? 9.023 -10.117 12.492 1 98 86 ARG A CA 1
ATOM 698 C C . ARG A 1 86 ? 8.43 -10.594 11.172 1 98 86 ARG A C 1
ATOM 700 O O . ARG A 1 86 ? 8.594 -9.945 10.141 1 98 86 ARG A O 1
ATOM 707 N N . GLU A 1 87 ? 7.73 -11.711 11.188 1 98.56 87 GLU A N 1
ATOM 708 C CA . GLU A 1 87 ? 7.098 -12.203 9.969 1 98.56 87 GLU A CA 1
ATOM 709 C C . GLU A 1 87 ? 6.047 -11.227 9.453 1 98.56 87 GLU A C 1
ATOM 711 O O . GLU A 1 87 ? 5.91 -11.031 8.242 1 98.56 87 GLU A O 1
ATOM 716 N N . ALA A 1 88 ? 5.32 -10.625 10.383 1 98.81 88 ALA A N 1
ATOM 717 C CA . ALA A 1 88 ? 4.32 -9.641 9.977 1 98.81 88 ALA A CA 1
ATOM 718 C C . ALA A 1 88 ? 4.965 -8.492 9.203 1 98.81 88 ALA A C 1
ATOM 720 O O . ALA A 1 88 ? 4.438 -8.062 8.18 1 98.81 88 ALA A O 1
ATOM 721 N N . ALA A 1 89 ? 6.086 -8.031 9.664 1 98.88 89 ALA A N 1
ATOM 722 C CA . ALA A 1 89 ? 6.793 -6.934 9 1 98.88 89 ALA A CA 1
ATOM 723 C C . ALA A 1 89 ? 7.266 -7.344 7.613 1 98.88 89 ALA A C 1
ATOM 725 O O . ALA A 1 89 ? 7.129 -6.578 6.652 1 98.88 89 ALA A O 1
ATOM 726 N N . LEU A 1 90 ? 7.785 -8.516 7.535 1 98.88 90 LEU A N 1
ATOM 727 C CA . LEU A 1 90 ? 8.258 -9.031 6.254 1 98.88 90 LEU A CA 1
ATOM 728 C C . LEU A 1 90 ? 7.098 -9.203 5.281 1 98.88 90 LEU A C 1
ATOM 730 O O . LEU A 1 90 ? 7.227 -8.898 4.094 1 98.88 90 LEU A O 1
ATOM 734 N N . LEU A 1 91 ? 6.008 -9.656 5.789 1 98.94 91 LEU A N 1
ATOM 735 C CA . LEU A 1 91 ? 4.828 -9.844 4.953 1 98.94 91 LEU A CA 1
ATOM 736 C C . LEU A 1 91 ? 4.312 -8.508 4.434 1 98.94 91 LEU A C 1
ATOM 738 O O . LEU A 1 91 ? 3.9 -8.406 3.275 1 98.94 91 LEU A O 1
ATOM 742 N N . ASP A 1 92 ? 4.305 -7.492 5.27 1 98.94 92 ASP A N 1
ATOM 743 C CA . ASP A 1 92 ? 3.934 -6.156 4.816 1 98.94 92 ASP A CA 1
ATOM 744 C C . ASP A 1 92 ? 4.875 -5.668 3.715 1 98.94 92 ASP A C 1
ATOM 746 O O . ASP A 1 92 ? 4.43 -5.098 2.719 1 98.94 92 ASP A O 1
ATOM 750 N N . MET A 1 93 ? 6.141 -5.898 3.908 1 98.94 93 MET A N 1
ATOM 751 C CA . MET A 1 93 ? 7.129 -5.5 2.91 1 98.94 93 MET A CA 1
ATOM 752 C C . MET A 1 93 ? 6.871 -6.199 1.58 1 98.94 93 MET A C 1
ATOM 754 O O . MET A 1 93 ? 6.832 -5.555 0.531 1 98.94 93 MET A O 1
ATOM 758 N N . VAL A 1 94 ? 6.664 -7.496 1.634 1 98.94 94 VAL A N 1
ATOM 759 C CA . VAL A 1 94 ? 6.41 -8.289 0.435 1 98.94 94 VAL A CA 1
ATOM 760 C C . VAL A 1 94 ? 5.152 -7.781 -0.266 1 98.94 94 VAL A C 1
ATOM 762 O O . VAL A 1 94 ? 5.164 -7.535 -1.474 1 98.94 94 VAL A O 1
ATOM 765 N N . ASN A 1 95 ? 4.121 -7.617 0.524 1 98.94 95 ASN A N 1
ATOM 766 C CA . ASN A 1 95 ? 2.848 -7.203 -0.052 1 98.94 95 ASN A CA 1
ATOM 767 C C . ASN A 1 95 ? 2.949 -5.836 -0.716 1 98.94 95 ASN A C 1
ATOM 769 O O . ASN A 1 95 ? 2.324 -5.594 -1.75 1 98.94 95 ASN A O 1
ATOM 773 N N . ASP A 1 96 ? 3.652 -4.941 -0.084 1 98.88 96 ASP A N 1
ATOM 774 C CA . ASP A 1 96 ? 3.848 -3.631 -0.699 1 98.88 96 ASP A CA 1
ATOM 775 C C . ASP A 1 96 ? 4.668 -3.744 -1.98 1 98.88 96 ASP A C 1
ATOM 777 O O . ASP A 1 96 ? 4.461 -2.982 -2.928 1 98.88 96 ASP A O 1
ATOM 781 N N . GLY A 1 97 ? 5.648 -4.68 -2.033 1 98.88 97 GLY A N 1
ATOM 782 C CA . GLY A 1 97 ? 6.336 -4.984 -3.277 1 98.88 97 GLY A CA 1
ATOM 783 C C . GLY A 1 97 ? 5.406 -5.512 -4.355 1 98.88 97 GLY A C 1
ATOM 784 O O . GLY A 1 97 ? 5.535 -5.145 -5.527 1 98.88 97 GLY A O 1
ATOM 785 N N . VAL A 1 98 ? 4.5 -6.367 -3.967 1 98.94 98 VAL A N 1
ATOM 786 C CA . VAL A 1 98 ? 3.49 -6.883 -4.887 1 98.94 98 VAL A CA 1
ATOM 787 C C . VAL A 1 98 ? 2.656 -5.73 -5.438 1 98.94 98 VAL A C 1
ATOM 789 O O . VAL A 1 98 ? 2.354 -5.691 -6.633 1 98.94 98 VAL A O 1
ATOM 792 N N . GLU A 1 99 ? 2.295 -4.801 -4.574 1 98.81 99 GLU A N 1
ATOM 793 C CA . GLU A 1 99 ? 1.502 -3.652 -5 1 98.81 99 GLU A CA 1
ATOM 794 C C . GLU A 1 99 ? 2.258 -2.803 -6.016 1 98.81 99 GLU A C 1
ATOM 796 O O . GLU A 1 99 ? 1.672 -2.322 -6.988 1 98.81 99 GLU A O 1
ATOM 801 N N . ASP A 1 100 ? 3.557 -2.609 -5.805 1 98.62 100 ASP A N 1
ATOM 802 C CA . ASP A 1 100 ? 4.367 -1.895 -6.785 1 98.62 100 ASP A CA 1
ATOM 803 C C . ASP A 1 100 ? 4.285 -2.559 -8.156 1 98.62 100 ASP A C 1
ATOM 805 O O . ASP A 1 100 ? 4.133 -1.878 -9.172 1 98.62 100 ASP A O 1
ATOM 809 N N . LEU A 1 101 ? 4.422 -3.852 -8.188 1 98.75 101 LEU A N 1
ATOM 810 C CA . LEU A 1 101 ? 4.336 -4.602 -9.438 1 98.75 101 LEU A CA 1
ATOM 811 C C . LEU A 1 101 ? 2.939 -4.492 -10.047 1 98.75 101 LEU A C 1
ATOM 813 O O . LEU A 1 101 ? 2.795 -4.332 -11.258 1 98.75 101 LEU A O 1
ATOM 817 N N . ARG A 1 102 ? 1.897 -4.594 -9.227 1 98.75 102 ARG A N 1
ATOM 818 C CA . ARG A 1 102 ? 0.522 -4.488 -9.703 1 98.75 102 ARG A CA 1
ATOM 819 C C . ARG A 1 102 ? 0.274 -3.139 -10.367 1 98.75 102 ARG A C 1
ATOM 821 O O . ARG A 1 102 ? -0.419 -3.061 -11.383 1 98.75 102 ARG A O 1
ATOM 828 N N . LEU A 1 103 ? 0.784 -2.096 -9.812 1 98.38 103 LEU A N 1
ATOM 829 C CA . LEU A 1 103 ? 0.585 -0.766 -10.375 1 98.38 103 LEU A CA 1
ATOM 830 C C . LEU A 1 103 ? 1.215 -0.665 -11.766 1 98.38 103 LEU A C 1
ATOM 832 O O . LEU A 1 103 ? 0.655 -0.027 -12.656 1 98.38 103 LEU A O 1
ATOM 836 N N . LYS A 1 104 ? 2.381 -1.256 -11.914 1 98.25 104 LYS A N 1
ATOM 837 C CA . LYS A 1 104 ? 2.994 -1.303 -13.242 1 98.25 104 LYS A CA 1
ATOM 838 C C . LYS A 1 104 ? 2.125 -2.086 -14.219 1 98.25 104 LYS A C 1
ATOM 840 O O . LYS A 1 104 ? 1.959 -1.679 -15.367 1 98.25 104 LYS A O 1
ATOM 845 N N . TYR A 1 105 ? 1.602 -3.182 -13.797 1 98.69 105 TYR A N 1
ATOM 846 C CA . TYR A 1 105 ? 0.719 -4.008 -14.609 1 98.69 105 TYR A CA 1
ATOM 847 C C . TYR A 1 105 ? -0.526 -3.234 -15.023 1 98.69 105 TYR A C 1
ATOM 849 O O . TYR A 1 105 ? -0.906 -3.24 -16.203 1 98.69 105 TYR A O 1
ATOM 857 N N . ILE A 1 106 ? -1.141 -2.564 -14.078 1 98.19 106 ILE A N 1
ATOM 858 C CA . ILE A 1 106 ? -2.359 -1.804 -14.328 1 98.19 106 ILE A CA 1
ATOM 859 C C . ILE A 1 106 ? -2.07 -0.678 -15.312 1 98.19 106 ILE A C 1
ATOM 861 O O . ILE A 1 106 ? -2.865 -0.422 -16.219 1 98.19 106 ILE A O 1
ATOM 865 N N . GLN A 1 107 ? -0.95 -0.011 -15.07 1 97.44 107 GLN A N 1
ATOM 866 C CA . GLN A 1 107 ? -0.568 1.047 -16 1 97.44 107 GLN A CA 1
ATOM 867 C C . GLN A 1 107 ? -0.412 0.503 -17.422 1 97.44 107 GLN A C 1
ATOM 869 O O . GLN A 1 107 ? -0.87 1.122 -18.375 1 97.44 107 GLN A O 1
ATOM 874 N N . LEU A 1 108 ? 0.249 -0.644 -17.562 1 98.44 108 LEU A N 1
ATOM 875 C CA . LEU A 1 108 ? 0.385 -1.271 -18.875 1 98.44 108 LEU A CA 1
ATOM 876 C C . LEU A 1 108 ? -0.983 -1.569 -19.469 1 98.44 108 LEU A C 1
ATOM 878 O O . LEU A 1 108 ? -1.271 -1.162 -20.609 1 98.44 108 LEU A O 1
ATOM 882 N N . ILE A 1 109 ? -1.85 -2.184 -18.734 1 98.38 109 ILE A N 1
ATOM 883 C CA . ILE A 1 109 ? -3.115 -2.729 -19.219 1 98.38 109 ILE A CA 1
ATOM 884 C C . ILE A 1 109 ? -4.039 -1.589 -19.641 1 98.38 109 ILE A C 1
ATOM 886 O O . ILE A 1 109 ? -4.68 -1.659 -20.688 1 98.38 109 ILE A O 1
ATOM 890 N N . TYR A 1 110 ? -4.059 -0.528 -18.891 1 97.38 110 TYR A N 1
ATOM 891 C CA . TYR A 1 110 ? -5.113 0.461 -19.078 1 97.38 110 TYR A CA 1
ATOM 892 C C . TYR A 1 110 ? -4.578 1.686 -19.812 1 97.38 110 TYR A C 1
ATOM 894 O O . TYR A 1 110 ? -5.355 2.477 -20.359 1 97.38 110 TYR A O 1
ATOM 902 N N . GLN A 1 111 ? -3.236 1.816 -19.875 1 96.19 111 GLN A N 1
ATOM 903 C CA . GLN A 1 111 ? -2.742 3.078 -20.422 1 96.19 111 GLN A CA 1
ATOM 904 C C . GLN A 1 111 ? -1.787 2.84 -21.578 1 96.19 111 GLN A C 1
ATOM 906 O O . GLN A 1 111 ? -1.591 3.721 -22.422 1 96.19 111 GLN A O 1
ATOM 911 N N . ASN A 1 112 ? -1.224 1.648 -21.688 1 97.19 112 ASN A N 1
ATOM 912 C CA . ASN A 1 112 ? -0.143 1.526 -22.672 1 97.19 112 ASN A CA 1
ATOM 913 C C . ASN A 1 112 ? -0.041 0.106 -23.219 1 97.19 112 ASN A C 1
ATOM 915 O O . ASN A 1 112 ? 1.056 -0.372 -23.516 1 97.19 112 ASN A O 1
ATOM 919 N N . TYR A 1 113 ? -1.048 -0.605 -23.312 1 97.12 113 TYR A N 1
ATOM 920 C CA . TYR A 1 113 ? -1.043 -2.027 -23.625 1 97.12 113 TYR A CA 1
ATOM 921 C C . TYR A 1 113 ? -0.478 -2.268 -25.031 1 97.12 113 TYR A C 1
ATOM 923 O O . TYR A 1 113 ? 0.443 -3.068 -25.203 1 97.12 113 TYR A O 1
ATOM 931 N N . GLU A 1 114 ? -0.95 -1.611 -26 1 96.5 114 GLU A N 1
ATOM 932 C CA . GLU A 1 114 ? -0.604 -1.876 -27.391 1 96.5 114 GLU A CA 1
ATOM 933 C C . GLU A 1 114 ? 0.865 -1.566 -27.656 1 96.5 114 GLU A C 1
ATOM 935 O O . GLU A 1 114 ? 1.541 -2.314 -28.375 1 96.5 114 GLU A O 1
ATOM 940 N N . ASN A 1 115 ? 1.353 -0.557 -27.125 1 97.19 115 ASN A N 1
ATOM 941 C CA . ASN A 1 115 ? 2.707 -0.115 -27.438 1 97.19 115 ASN A CA 1
ATOM 942 C C . ASN A 1 115 ? 3.707 -0.586 -26.375 1 97.19 115 ASN A C 1
ATOM 944 O O . ASN A 1 115 ? 4.91 -0.626 -26.641 1 97.19 115 ASN A O 1
ATOM 948 N N . GLY A 1 116 ? 3.234 -0.949 -25.234 1 97.88 116 GLY A N 1
ATOM 949 C CA . GLY A 1 116 ? 4.148 -1.161 -24.125 1 97.88 116 GLY A CA 1
ATOM 950 C C . GLY A 1 116 ? 4.273 -2.619 -23.719 1 97.88 116 GLY A C 1
ATOM 951 O O . GLY A 1 116 ? 5.137 -2.977 -22.922 1 97.88 116 GLY A O 1
ATOM 952 N N . LYS A 1 117 ? 3.469 -3.465 -24.266 1 97.75 117 LYS A N 1
ATOM 953 C CA . LYS A 1 117 ? 3.391 -4.844 -23.797 1 97.75 117 LYS A CA 1
ATOM 954 C C . LYS A 1 117 ? 4.727 -5.562 -23.969 1 97.75 117 LYS A C 1
ATOM 956 O O . LYS A 1 117 ? 5.199 -6.242 -23.047 1 97.75 117 LYS A O 1
ATOM 961 N N . ALA A 1 118 ? 5.301 -5.48 -25.125 1 97.62 118 ALA A N 1
ATOM 962 C CA . ALA A 1 118 ? 6.555 -6.18 -25.406 1 97.62 118 ALA A CA 1
ATOM 963 C C . ALA A 1 118 ? 7.645 -5.762 -24.422 1 97.62 118 ALA A C 1
ATOM 965 O O . ALA A 1 118 ? 8.312 -6.609 -23.828 1 97.62 118 ALA A O 1
ATOM 966 N N . ALA A 1 119 ?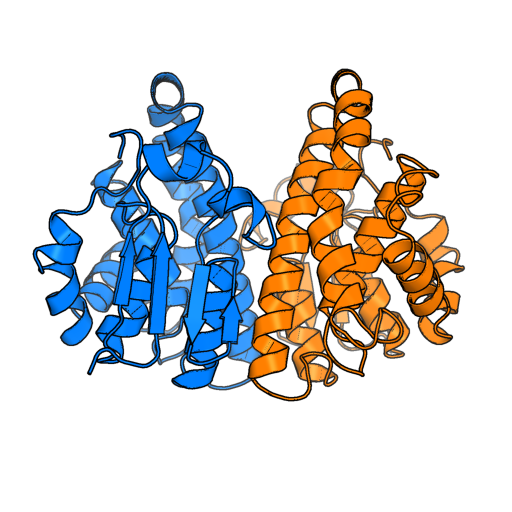 7.836 -4.465 -24.25 1 98.31 119 ALA A N 1
ATOM 967 C CA . ALA A 1 119 ? 8.844 -3.947 -23.328 1 98.31 119 ALA A CA 1
ATOM 968 C C . ALA A 1 119 ? 8.547 -4.379 -21.891 1 98.31 119 ALA A C 1
ATOM 970 O O . ALA A 1 119 ? 9.461 -4.672 -21.125 1 98.31 119 ALA A O 1
ATOM 971 N N . TYR A 1 120 ? 7.297 -4.355 -21.562 1 98.44 120 TYR A N 1
ATOM 972 C CA . TYR A 1 120 ? 6.883 -4.77 -20.219 1 98.44 120 TYR A CA 1
ATOM 973 C C . TYR A 1 120 ? 7.258 -6.223 -19.969 1 98.44 120 TYR A C 1
ATOM 975 O O . TYR A 1 120 ? 7.852 -6.543 -18.938 1 98.44 120 TYR A O 1
ATOM 983 N N . VAL A 1 121 ? 6.914 -7.082 -20.859 1 98.12 121 VAL A N 1
ATOM 984 C CA . VAL A 1 121 ? 7.172 -8.508 -20.719 1 98.12 121 VAL A CA 1
ATOM 985 C C . VAL A 1 121 ? 8.68 -8.758 -20.688 1 98.12 121 VAL A C 1
ATOM 987 O O . VAL A 1 121 ? 9.148 -9.609 -19.922 1 98.12 121 VAL A O 1
ATOM 990 N N . GLU A 1 122 ? 9.406 -8.016 -21.453 1 97.75 122 GLU A N 1
ATOM 991 C CA . GLU A 1 122 ? 10.859 -8.141 -21.469 1 97.75 122 GLU A CA 1
ATOM 992 C C . GLU A 1 122 ? 11.461 -7.766 -20.109 1 97.75 122 GLU A C 1
ATOM 994 O O . GLU A 1 122 ? 12.461 -8.352 -19.688 1 97.75 122 GLU A O 1
ATOM 999 N N . ALA A 1 123 ? 10.875 -6.883 -19.391 1 97.69 123 ALA A N 1
ATOM 1000 C CA . ALA A 1 123 ? 11.391 -6.367 -18.125 1 97.69 123 ALA A CA 1
ATOM 1001 C C . ALA A 1 123 ? 10.922 -7.223 -16.953 1 97.69 123 ALA A C 1
ATOM 1003 O O . ALA A 1 123 ? 11.43 -7.09 -15.836 1 97.69 123 ALA A O 1
ATOM 1004 N N . LEU A 1 124 ? 10 -8.133 -17.172 1 97.81 124 LEU A N 1
ATOM 1005 C CA . LEU A 1 124 ? 9.289 -8.852 -16.109 1 97.81 124 LEU A CA 1
ATOM 1006 C C . LEU A 1 124 ? 10.258 -9.656 -15.258 1 97.81 124 LEU A C 1
ATOM 1008 O O . LEU A 1 124 ? 10.133 -9.695 -14.031 1 97.81 124 LEU A O 1
ATOM 1012 N N . PRO A 1 125 ? 11.273 -10.297 -15.875 1 96.94 125 PRO A N 1
ATOM 1013 C CA . PRO A 1 125 ? 12.18 -11.086 -15.039 1 96.94 125 PRO A CA 1
ATOM 1014 C C . PRO A 1 125 ? 12.859 -10.25 -13.945 1 96.94 125 PRO A C 1
ATOM 1016 O O . PRO A 1 125 ? 12.992 -10.703 -12.812 1 96.94 125 PRO A O 1
ATOM 1019 N N . VAL A 1 126 ? 13.25 -9.039 -14.273 1 96.88 126 VAL A N 1
ATOM 1020 C CA . VAL A 1 126 ? 13.883 -8.141 -13.312 1 96.88 126 VAL A CA 1
ATOM 1021 C C . VAL A 1 126 ? 12.875 -7.762 -12.227 1 96.88 126 VAL A C 1
ATOM 1023 O O . VAL A 1 126 ? 13.227 -7.703 -11.039 1 96.88 126 VAL A O 1
ATOM 1026 N N . GLN A 1 127 ? 11.648 -7.543 -12.664 1 98 127 GLN A N 1
ATOM 1027 C CA . GLN A 1 127 ? 10.602 -7.145 -11.727 1 98 127 GLN A CA 1
ATOM 1028 C C . GLN A 1 127 ? 10.219 -8.297 -10.805 1 98 127 GLN A C 1
ATOM 1030 O O . GLN A 1 127 ? 9.75 -8.078 -9.688 1 98 127 GLN A O 1
ATOM 1035 N N . LEU A 1 128 ? 10.414 -9.523 -11.203 1 98.69 128 LEU A N 1
ATOM 1036 C CA . LEU A 1 128 ? 9.992 -10.695 -10.453 1 98.69 128 LEU A CA 1
ATOM 1037 C C . LEU A 1 128 ? 11.117 -11.195 -9.555 1 98.69 128 LEU A C 1
ATOM 1039 O O . LEU A 1 128 ? 10.867 -11.961 -8.617 1 98.69 128 LEU A O 1
ATOM 1043 N N . ARG A 1 129 ? 12.297 -10.766 -9.742 1 97.88 129 ARG A N 1
ATOM 1044 C CA . ARG A 1 129 ? 13.508 -11.258 -9.086 1 97.88 129 ARG A CA 1
ATOM 1045 C C . ARG A 1 129 ? 13.398 -11.117 -7.57 1 97.88 129 ARG A C 1
ATOM 1047 O O . ARG A 1 129 ? 13.82 -12 -6.824 1 97.88 129 ARG A O 1
ATOM 1054 N N . PRO A 1 130 ? 12.906 -9.992 -7.043 1 98.56 130 PRO A N 1
ATOM 1055 C CA . PRO A 1 130 ? 12.828 -9.867 -5.586 1 98.56 130 PRO A CA 1
ATOM 1056 C C . PRO A 1 130 ? 12.031 -11 -4.941 1 98.56 130 PRO A C 1
ATOM 1058 O O . PRO A 1 130 ? 12.406 -11.484 -3.871 1 98.56 130 PRO A O 1
ATOM 1061 N N . PHE A 1 131 ? 10.984 -11.414 -5.574 1 98.81 131 PHE A N 1
ATOM 1062 C CA . PHE A 1 131 ? 10.133 -12.453 -5.016 1 98.81 131 PHE A CA 1
ATOM 1063 C C . PHE A 1 131 ? 10.797 -13.82 -5.137 1 98.81 131 PHE A C 1
ATOM 1065 O O . PHE A 1 131 ? 10.688 -14.648 -4.23 1 98.81 131 PHE A O 1
ATOM 1072 N N . GLU A 1 132 ? 11.469 -14.055 -6.27 1 98.75 132 GLU A N 1
ATOM 1073 C CA . GLU A 1 132 ? 12.281 -15.258 -6.418 1 98.75 132 GLU A CA 1
ATOM 1074 C C . GLU A 1 132 ? 13.352 -15.336 -5.336 1 98.75 132 GLU A C 1
ATOM 1076 O O . GLU A 1 132 ? 13.586 -16.406 -4.766 1 98.75 132 GLU A O 1
ATOM 1081 N N . THR A 1 133 ? 13.977 -14.227 -5.051 1 98.44 133 THR A N 1
ATOM 1082 C CA . THR A 1 133 ? 15.016 -14.125 -4.035 1 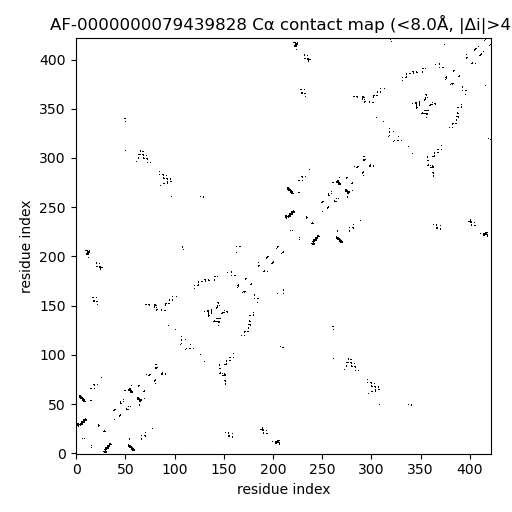98.44 133 THR A CA 1
ATOM 1083 C C . THR A 1 133 ? 14.453 -14.438 -2.652 1 98.44 133 THR A C 1
ATOM 1085 O O . THR A 1 133 ? 15.047 -15.211 -1.895 1 98.44 133 THR A O 1
ATOM 1088 N N . LEU A 1 134 ? 13.367 -13.898 -2.344 1 98.56 134 LEU A N 1
ATOM 1089 C CA . LEU A 1 134 ? 12.75 -14.141 -1.043 1 98.56 134 LEU A CA 1
ATOM 1090 C C . LEU A 1 134 ? 12.414 -15.609 -0.863 1 98.56 134 LEU A C 1
ATOM 1092 O O . LEU A 1 134 ? 12.648 -16.188 0.205 1 98.56 134 LEU A O 1
ATOM 1096 N N . LEU A 1 135 ? 11.812 -16.203 -1.912 1 98.62 135 LEU A N 1
ATOM 1097 C CA . LEU A 1 135 ? 11.516 -17.641 -1.837 1 98.62 135 LEU A CA 1
ATOM 1098 C C . LEU A 1 135 ? 12.781 -18.453 -1.62 1 98.62 135 LEU A C 1
ATOM 1100 O O . LEU A 1 135 ? 12.805 -19.375 -0.808 1 98.62 135 LEU A O 1
ATOM 1104 N N . SER A 1 136 ? 13.812 -18.078 -2.35 1 98.25 136 SER A N 1
ATOM 1105 C CA . SER A 1 136 ? 15.07 -18.797 -2.23 1 98.25 136 SER A CA 1
ATOM 1106 C C . SER A 1 136 ? 15.609 -18.75 -0.805 1 98.25 136 SER A C 1
ATOM 1108 O O . SER A 1 136 ? 16.281 -19.672 -0.354 1 98.25 136 SER A O 1
ATOM 1110 N N . GLN A 1 137 ? 15.297 -17.719 -0.041 1 96.81 137 GLN A N 1
ATOM 1111 C CA . GLN A 1 137 ? 15.805 -17.5 1.308 1 96.81 137 GLN A CA 1
ATOM 1112 C C . GLN A 1 137 ? 14.914 -18.172 2.352 1 96.81 137 GLN A C 1
ATOM 1114 O O . GLN A 1 137 ? 15.266 -18.219 3.533 1 96.81 137 GLN A O 1
ATOM 1119 N N . ASN A 1 138 ? 13.781 -18.625 1.919 1 97.31 138 ASN A N 1
ATOM 1120 C CA . ASN A 1 138 ? 12.859 -19.297 2.822 1 97.31 138 ASN A CA 1
ATOM 1121 C C . ASN A 1 138 ? 12.711 -20.781 2.465 1 97.31 138 ASN A C 1
ATOM 1123 O O . ASN A 1 138 ? 11.836 -21.141 1.685 1 97.31 138 ASN A O 1
ATOM 1127 N N . ARG A 1 139 ? 13.5 -21.688 3.037 1 95.94 139 ARG A N 1
ATOM 1128 C CA . ARG A 1 139 ? 13.516 -23.125 2.838 1 95.94 139 ARG A CA 1
ATOM 1129 C C . ARG A 1 139 ? 13.703 -23.484 1.364 1 95.94 139 ARG A C 1
ATOM 1131 O O . ARG A 1 139 ? 12.992 -24.344 0.83 1 95.94 139 ARG A O 1
ATOM 1138 N N . ALA A 1 140 ? 14.5 -22.719 0.699 1 94.75 140 ALA A N 1
ATOM 1139 C CA . ALA A 1 140 ? 14.859 -22.969 -0.695 1 94.75 140 ALA A CA 1
ATOM 1140 C C . ALA A 1 140 ? 13.617 -23 -1.584 1 94.75 140 ALA A C 1
ATOM 1142 O O . ALA A 1 140 ? 13.547 -23.781 -2.535 1 94.75 140 ALA A O 1
ATOM 1143 N N . GLY A 1 141 ? 12.648 -22.188 -1.171 1 94.62 141 GLY A N 1
ATOM 1144 C CA . GLY A 1 141 ? 11.461 -22 -1.993 1 94.62 141 GLY A CA 1
ATOM 1145 C C . GLY A 1 141 ? 10.406 -23.062 -1.754 1 94.62 141 GLY A C 1
ATOM 1146 O O . GLY A 1 141 ? 9.375 -23.094 -2.424 1 94.62 141 GLY A O 1
ATOM 1147 N N . LYS A 1 142 ? 10.586 -23.875 -0.76 1 94 142 LYS A N 1
ATOM 1148 C CA . LYS A 1 142 ? 9.68 -25 -0.542 1 94 142 LYS A CA 1
ATOM 1149 C C . LYS A 1 142 ? 8.547 -24.609 0.398 1 94 142 LYS A C 1
ATOM 1151 O O . LYS A 1 142 ? 7.609 -25.391 0.602 1 94 142 LYS A O 1
ATOM 1156 N N . ALA A 1 143 ? 8.633 -23.453 0.996 1 95.44 143 ALA A N 1
ATOM 1157 C CA . ALA A 1 143 ? 7.574 -22.969 1.872 1 95.44 143 ALA A CA 1
ATOM 1158 C C . ALA A 1 143 ? 6.812 -21.812 1.218 1 95.44 143 ALA A C 1
ATOM 1160 O O . ALA A 1 143 ? 6.488 -21.875 0.029 1 95.44 143 ALA A O 1
ATOM 1161 N N . PHE A 1 144 ? 6.363 -20.922 1.994 1 98.44 144 PHE A N 1
ATOM 1162 C CA . PHE A 1 144 ? 5.637 -19.75 1.492 1 98.44 144 PHE A CA 1
ATOM 1163 C C . PHE A 1 144 ? 6.562 -18.547 1.371 1 98.44 144 PHE A C 1
ATOM 1165 O O . PHE A 1 144 ? 7.773 -18.672 1.581 1 98.44 144 PHE A O 1
ATOM 1172 N N . ILE A 1 145 ? 6.09 -17.453 0.853 1 98.81 145 ILE A N 1
ATOM 1173 C CA . ILE A 1 145 ? 6.926 -16.297 0.552 1 98.81 145 ILE A CA 1
ATOM 1174 C C . ILE A 1 145 ? 7.648 -15.836 1.817 1 98.81 145 ILE A C 1
ATOM 1176 O O . ILE A 1 145 ? 8.781 -15.352 1.752 1 98.81 145 ILE A O 1
ATOM 1180 N N . VAL A 1 146 ? 6.969 -15.945 2.977 1 98.62 146 VAL A N 1
ATOM 1181 C CA . VAL A 1 146 ? 7.539 -15.719 4.301 1 98.62 146 VAL A CA 1
ATOM 1182 C C . VAL A 1 146 ? 7.047 -16.797 5.266 1 98.62 146 VAL A C 1
ATOM 1184 O O . VAL A 1 146 ? 5.852 -17.094 5.316 1 98.62 146 VAL A O 1
ATOM 1187 N N . GLY A 1 147 ? 7.945 -17.422 5.941 1 97.62 147 GLY A N 1
ATOM 1188 C CA . GLY A 1 147 ? 7.574 -18.359 7 1 97.62 147 GLY A CA 1
ATOM 1189 C C . GLY A 1 147 ? 7.02 -19.672 6.477 1 97.62 147 GLY A C 1
ATOM 1190 O O . GLY A 1 147 ? 7.141 -19.969 5.285 1 97.62 147 GLY A O 1
ATOM 1191 N N . ASP A 1 148 ? 6.383 -20.469 7.375 1 97.19 148 ASP A N 1
ATOM 1192 C CA . ASP A 1 148 ? 6.004 -21.844 7.051 1 97.19 148 ASP A CA 1
ATOM 1193 C C . ASP A 1 148 ? 4.492 -21.969 6.891 1 97.19 148 ASP A C 1
ATOM 1195 O O . ASP A 1 148 ? 3.98 -23.062 6.629 1 97.19 148 ASP A O 1
ATOM 1199 N N . GLN A 1 149 ? 3.834 -20.969 7.055 1 97.62 149 GLN A N 1
ATOM 1200 C CA . GLN A 1 149 ? 2.387 -20.953 6.875 1 97.62 149 GLN A CA 1
ATOM 1201 C C . GLN A 1 149 ? 1.973 -19.922 5.824 1 97.62 149 GLN A C 1
ATOM 1203 O O . GLN A 1 149 ? 2.637 -18.906 5.652 1 97.62 149 GLN A O 1
ATOM 1208 N N . ILE A 1 150 ? 0.831 -20.234 5.168 1 98.62 150 ILE A N 1
ATOM 1209 C CA . ILE A 1 150 ? 0.33 -19.312 4.152 1 98.62 150 ILE A CA 1
ATOM 1210 C C . ILE A 1 150 ? -0.083 -18 4.805 1 98.62 150 ILE A C 1
ATOM 1212 O O . ILE A 1 150 ? -0.561 -17.984 5.941 1 98.62 150 ILE A O 1
ATOM 1216 N N . SER A 1 151 ? 0.127 -16.922 4.121 1 98.88 151 SER A N 1
ATOM 1217 C CA . SER A 1 151 ? -0.229 -15.594 4.594 1 98.88 151 SER A CA 1
ATOM 1218 C C . SER A 1 151 ? -1.06 -14.844 3.557 1 98.88 151 SER A C 1
ATOM 1220 O O . SER A 1 151 ? -1.212 -15.305 2.424 1 98.88 151 SER A O 1
ATOM 1222 N N . PHE A 1 152 ? -1.563 -13.625 3.908 1 98.94 152 PHE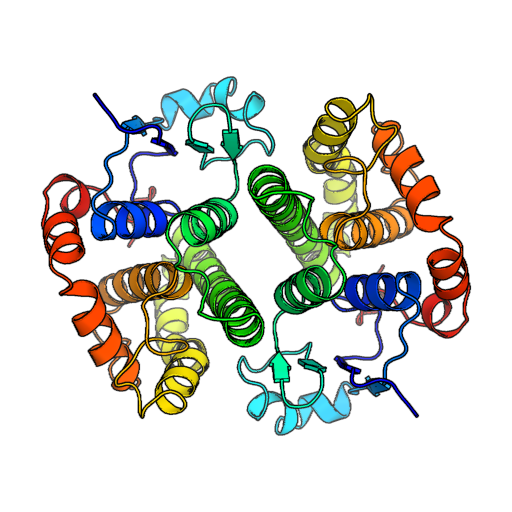 A N 1
ATOM 1223 C CA . PHE A 1 152 ? -2.328 -12.781 2.998 1 98.94 152 PHE A CA 1
ATOM 1224 C C . PHE A 1 152 ? -1.474 -12.352 1.81 1 98.94 152 PHE A C 1
ATOM 1226 O O . PHE A 1 152 ? -1.983 -12.18 0.701 1 98.94 152 PHE A O 1
ATOM 1233 N N . ALA A 1 153 ? -0.187 -12.188 2.006 1 98.94 153 ALA A N 1
ATOM 1234 C CA . ALA A 1 153 ? 0.708 -11.75 0.939 1 98.94 153 ALA A CA 1
ATOM 1235 C C . ALA A 1 153 ? 0.853 -12.82 -0.133 1 98.94 153 ALA A C 1
ATOM 1237 O O . ALA A 1 153 ? 1.077 -12.516 -1.306 1 98.94 153 ALA A O 1
ATOM 1238 N N . ASP A 1 154 ? 0.753 -14.094 0.255 1 98.94 154 ASP A N 1
ATOM 1239 C CA . ASP A 1 154 ? 0.81 -15.188 -0.711 1 98.94 154 ASP A CA 1
ATOM 1240 C C . ASP A 1 154 ? -0.351 -15.102 -1.7 1 98.94 154 ASP A C 1
ATOM 1242 O O . ASP A 1 154 ? -0.161 -15.289 -2.904 1 98.94 154 ASP A O 1
ATOM 1246 N N . TYR A 1 155 ? -1.541 -14.828 -1.202 1 98.94 155 TYR A N 1
ATOM 1247 C CA . TYR A 1 155 ? -2.699 -14.734 -2.084 1 98.94 155 TYR A CA 1
ATOM 1248 C C . TYR A 1 155 ? -2.537 -13.594 -3.078 1 98.94 155 TYR A C 1
ATOM 1250 O O . TYR A 1 155 ? -2.842 -13.75 -4.262 1 98.94 155 TYR A O 1
ATOM 1258 N N . ASN A 1 156 ? -2.102 -12.484 -2.564 1 98.94 156 ASN A N 1
ATOM 1259 C CA . ASN A 1 156 ? -1.921 -11.32 -3.422 1 98.94 156 ASN A CA 1
ATOM 1260 C C . ASN A 1 156 ? -0.87 -11.57 -4.5 1 98.94 156 ASN A C 1
ATOM 1262 O O . ASN A 1 156 ? -1.091 -11.266 -5.672 1 98.94 156 ASN A O 1
ATOM 1266 N N . LEU A 1 157 ? 0.242 -12.156 -4.098 1 98.94 157 LEU A N 1
ATOM 1267 C CA . LEU A 1 157 ? 1.337 -12.43 -5.023 1 98.94 157 LEU A CA 1
ATOM 1268 C C . LEU A 1 157 ? 0.929 -13.477 -6.051 1 98.94 157 LEU A C 1
ATOM 1270 O O . LEU A 1 157 ? 1.116 -13.281 -7.254 1 98.94 157 LEU A O 1
ATOM 1274 N N . VAL A 1 158 ? 0.343 -14.57 -5.629 1 98.94 158 VAL A N 1
ATOM 1275 C CA . VAL A 1 158 ? -0.025 -15.648 -6.535 1 98.94 158 VAL A CA 1
ATOM 1276 C C . VAL A 1 158 ? -1.079 -15.164 -7.523 1 98.94 158 VAL A C 1
ATOM 1278 O O . VAL A 1 158 ? -1.01 -15.469 -8.719 1 98.94 158 VAL A O 1
ATOM 1281 N N . GLU A 1 159 ? -2.039 -14.445 -7.035 1 98.88 159 GLU A N 1
ATOM 1282 C CA . GLU A 1 159 ? -3.051 -13.875 -7.922 1 98.88 159 GLU A CA 1
ATOM 1283 C C . GLU A 1 159 ? -2.41 -13.047 -9.031 1 98.88 159 GLU A C 1
ATOM 1285 O O . GLU A 1 159 ? -2.746 -13.211 -10.211 1 98.88 159 GLU A O 1
ATOM 1290 N N . LEU A 1 160 ? -1.511 -12.18 -8.703 1 98.88 160 LEU A N 1
ATOM 1291 C CA . LEU A 1 160 ? -0.86 -11.305 -9.672 1 98.88 160 LEU A CA 1
ATOM 1292 C C . LEU A 1 160 ? 0.005 -12.102 -10.641 1 98.88 160 LEU A C 1
ATOM 1294 O O . LEU A 1 160 ? 0.051 -11.797 -11.836 1 98.88 160 LEU A O 1
ATOM 1298 N N . LEU A 1 161 ? 0.73 -13.102 -10.125 1 98.88 161 LEU A N 1
ATOM 1299 C CA . LEU A 1 161 ? 1.557 -13.953 -10.977 1 98.88 161 LEU A CA 1
ATOM 1300 C C . LEU A 1 161 ? 0.695 -14.734 -11.961 1 98.88 161 LEU A C 1
ATOM 1302 O O . LEU A 1 161 ? 1.073 -14.906 -13.125 1 98.88 161 LEU A O 1
ATOM 1306 N N . ARG A 1 162 ? -0.424 -15.188 -11.508 1 98.75 162 ARG A N 1
ATOM 1307 C CA . ARG A 1 162 ? -1.344 -15.883 -12.398 1 98.75 162 ARG A CA 1
ATOM 1308 C C . ARG A 1 162 ? -1.827 -14.961 -13.516 1 98.75 162 ARG A C 1
ATOM 1310 O O . ARG A 1 162 ? -1.958 -15.383 -14.664 1 98.75 162 ARG A O 1
ATOM 1317 N N . ASN A 1 163 ? -2.139 -13.695 -13.211 1 98.69 163 ASN A N 1
ATOM 1318 C CA . ASN A 1 163 ? -2.473 -12.727 -14.242 1 98.69 163 ASN A CA 1
ATOM 1319 C C . ASN A 1 163 ? -1.338 -12.562 -15.25 1 98.69 163 ASN A C 1
ATOM 1321 O O . ASN A 1 163 ? -1.58 -12.469 -16.453 1 98.69 163 ASN A O 1
ATOM 1325 N N . HIS A 1 164 ? -0.112 -12.523 -14.758 1 98.75 164 HIS A N 1
ATOM 1326 C CA . HIS A 1 164 ? 1.038 -12.367 -15.641 1 98.75 164 HIS A CA 1
ATOM 1327 C C . HIS A 1 164 ? 1.214 -13.578 -16.547 1 98.75 164 HIS A C 1
ATOM 1329 O O . HIS A 1 164 ? 1.646 -13.445 -17.688 1 98.75 164 HIS A O 1
ATOM 1335 N N . LEU A 1 165 ? 0.891 -14.75 -16.047 1 98.62 165 LEU A N 1
ATOM 1336 C CA . LEU A 1 165 ? 0.984 -15.961 -16.844 1 98.62 165 LEU A CA 1
ATOM 1337 C C . LEU A 1 165 ? -0.013 -15.922 -18 1 98.62 165 LEU A C 1
ATOM 1339 O O . LEU A 1 165 ? 0.246 -16.469 -19.078 1 98.62 165 LEU A O 1
ATOM 1343 N N . VAL A 1 166 ? -1.146 -15.32 -17.781 1 98.25 166 VAL A N 1
ATOM 1344 C CA . VAL A 1 166 ? -2.102 -15.102 -18.859 1 98.25 166 VAL A CA 1
ATOM 1345 C C . VAL A 1 166 ? -1.539 -14.086 -19.859 1 98.25 166 VAL A C 1
ATOM 1347 O O . VAL A 1 166 ? -1.619 -14.289 -21.078 1 98.25 166 VAL A O 1
ATOM 1350 N N . LEU A 1 167 ? -0.948 -13.031 -19.391 1 98.25 167 LEU A N 1
ATOM 1351 C CA . LEU A 1 167 ? -0.372 -11.969 -20.219 1 98.25 167 LEU A CA 1
ATOM 1352 C C . LEU A 1 167 ? 0.784 -12.508 -21.062 1 98.25 167 LEU A C 1
ATOM 1354 O O . LEU A 1 167 ? 0.913 -12.164 -22.234 1 98.25 167 LEU A O 1
ATOM 1358 N N . ALA A 1 168 ? 1.616 -13.297 -20.422 1 98.06 168 ALA A N 1
ATOM 1359 C CA . ALA A 1 168 ? 2.836 -13.852 -21 1 98.06 168 ALA A CA 1
ATOM 1360 C C . ALA A 1 168 ? 3.137 -15.234 -20.422 1 98.06 168 ALA A C 1
ATOM 1362 O O . ALA A 1 168 ? 3.9 -15.359 -19.469 1 98.06 168 ALA A O 1
ATOM 1363 N N . PRO A 1 169 ? 2.65 -16.375 -20.984 1 97.25 169 PRO A N 1
ATOM 1364 C CA . PRO A 1 169 ? 2.734 -17.734 -20.438 1 97.25 169 PRO A CA 1
ATOM 1365 C C . PRO A 1 169 ? 4.164 -18.141 -20.078 1 97.25 169 PRO A C 1
ATOM 1367 O O . PRO A 1 169 ? 4.375 -18.922 -19.156 1 97.25 169 PRO A O 1
ATOM 1370 N N . GLY A 1 170 ? 5.191 -17.578 -20.656 1 96.75 170 GLY A N 1
ATOM 1371 C CA . GLY A 1 170 ? 6.57 -17.969 -20.391 1 96.75 170 GLY A CA 1
ATOM 1372 C C . GLY A 1 170 ? 7.273 -17.031 -19.438 1 96.75 170 GLY A C 1
ATOM 1373 O O . GLY A 1 170 ? 8.484 -17.141 -19.234 1 96.75 170 GLY A O 1
ATOM 1374 N N . CYS A 1 171 ? 6.516 -16.25 -18.703 1 97.94 171 CYS A N 1
ATOM 1375 C CA . CYS A 1 171 ? 7.145 -15.141 -17.984 1 97.94 171 CYS A CA 1
ATOM 1376 C C . CYS A 1 171 ? 7.844 -15.641 -16.734 1 97.94 171 CYS A C 1
ATOM 1378 O O . CYS A 1 171 ? 8.68 -14.938 -16.156 1 97.94 171 CYS A O 1
ATOM 1380 N N . LEU A 1 172 ? 7.57 -16.859 -16.266 1 98.31 172 LEU A N 1
ATOM 1381 C CA . LEU A 1 172 ? 8.203 -17.359 -15.055 1 98.31 172 LEU A CA 1
ATOM 1382 C C . LEU A 1 172 ? 9.336 -18.312 -15.383 1 98.31 172 LEU A C 1
ATOM 1384 O O . LEU A 1 172 ? 9.898 -18.953 -14.484 1 98.31 172 LEU A O 1
ATOM 1388 N N . ALA A 1 173 ? 9.688 -18.438 -16.609 1 97.5 173 ALA A N 1
ATOM 1389 C CA . ALA A 1 173 ? 10.711 -19.391 -17.047 1 97.5 173 ALA A CA 1
ATOM 1390 C C . ALA A 1 173 ? 12.031 -19.141 -16.328 1 97.5 173 ALA A C 1
ATOM 1392 O O . ALA A 1 173 ? 12.758 -20.078 -16.016 1 97.5 173 ALA A O 1
ATOM 1393 N N . SER A 1 174 ? 12.391 -17.922 -16.078 1 97.38 174 SER A N 1
ATOM 1394 C CA . SER A 1 174 ? 13.648 -17.594 -15.422 1 97.38 174 SER A CA 1
ATOM 1395 C C . SER A 1 174 ? 13.484 -17.547 -13.906 1 97.38 174 SER A C 1
ATOM 1397 O O . SER A 1 174 ? 14.422 -17.203 -13.188 1 97.38 174 SER A O 1
ATOM 1399 N N . CYS A 1 175 ? 12.312 -17.812 -13.398 1 98.31 175 CYS A N 1
ATOM 1400 C CA . CYS A 1 175 ? 11.992 -17.812 -11.977 1 98.31 175 CYS A CA 1
ATOM 1401 C C . CYS A 1 175 ? 11.352 -19.141 -11.562 1 98.31 175 CYS A C 1
ATOM 1403 O O . CYS A 1 175 ? 10.172 -19.172 -11.203 1 98.31 175 CYS A O 1
ATOM 1405 N N . PRO A 1 176 ? 12.164 -20.172 -11.492 1 98.19 176 PRO A N 1
ATOM 1406 C CA . PRO A 1 176 ? 11.594 -21.5 -11.289 1 98.19 176 PRO A CA 1
ATOM 1407 C C . PRO A 1 176 ? 10.969 -21.672 -9.906 1 98.19 176 PRO A C 1
ATOM 1409 O O . PRO A 1 176 ? 10 -22.422 -9.742 1 98.19 176 PRO A O 1
ATOM 1412 N N . LEU A 1 177 ? 11.531 -21.031 -8.898 1 98.62 177 LEU A N 1
ATOM 1413 C CA . LEU A 1 177 ? 10.93 -21.125 -7.574 1 98.62 177 LEU A CA 1
ATOM 1414 C C . LEU A 1 177 ? 9.539 -20.5 -7.57 1 98.62 177 LEU A C 1
ATOM 1416 O O . LEU A 1 177 ? 8.609 -21.047 -6.961 1 98.62 177 LEU A O 1
ATOM 1420 N N . LEU A 1 178 ? 9.398 -19.359 -8.242 1 98.81 178 LEU A N 1
ATOM 1421 C CA . LEU A 1 178 ? 8.086 -18.734 -8.352 1 98.81 178 LEU A CA 1
ATOM 1422 C C . LEU A 1 178 ? 7.113 -19.641 -9.094 1 98.81 178 LEU A C 1
ATOM 1424 O O . LEU A 1 178 ? 5.945 -19.75 -8.711 1 98.81 178 LEU A O 1
ATOM 1428 N N . ALA A 1 179 ? 7.594 -20.203 -10.203 1 98.56 179 ALA A N 1
ATOM 1429 C CA . ALA A 1 179 ? 6.738 -21.094 -10.984 1 98.56 179 ALA A CA 1
ATOM 1430 C C . ALA A 1 179 ? 6.191 -22.234 -10.125 1 98.56 179 ALA A C 1
ATOM 1432 O O . ALA A 1 179 ? 4.988 -22.484 -10.117 1 98.56 179 ALA A O 1
ATOM 1433 N N . ALA A 1 180 ? 7.043 -22.875 -9.367 1 98.62 180 ALA A N 1
ATOM 1434 C CA . ALA A 1 180 ? 6.645 -23.969 -8.484 1 98.62 180 ALA A CA 1
ATOM 1435 C C . ALA A 1 180 ? 5.73 -23.469 -7.371 1 98.62 180 ALA A C 1
ATOM 1437 O O . ALA A 1 180 ? 4.773 -24.141 -6.992 1 98.62 180 ALA A O 1
ATOM 1438 N N . TYR A 1 181 ? 6.125 -22.375 -6.809 1 98.69 181 TYR A N 1
ATOM 1439 C CA . TYR A 1 181 ? 5.383 -21.719 -5.738 1 98.69 181 TYR A CA 1
ATOM 1440 C C . TYR A 1 181 ? 3.945 -21.438 -6.164 1 98.69 181 TYR A C 1
ATOM 1442 O O . TYR A 1 181 ? 3.006 -21.719 -5.418 1 98.69 181 TYR A O 1
ATOM 1450 N N . VAL A 1 182 ? 3.695 -20.891 -7.367 1 98.75 182 VAL A N 1
ATOM 1451 C CA . VAL A 1 182 ? 2.365 -20.609 -7.895 1 98.75 182 VAL A CA 1
ATOM 1452 C C . VAL A 1 182 ? 1.569 -21.906 -8.016 1 98.75 182 VAL A C 1
ATOM 1454 O O . VAL A 1 182 ? 0.403 -21.953 -7.621 1 98.75 182 VAL A O 1
ATOM 1457 N N . GLU A 1 183 ? 2.16 -22.875 -8.555 1 98.38 183 GLU A N 1
ATOM 1458 C CA . GLU A 1 183 ? 1.502 -24.172 -8.711 1 98.38 183 GLU A CA 1
ATOM 1459 C C . GLU A 1 183 ? 1.071 -24.75 -7.363 1 98.38 183 GLU A C 1
ATOM 1461 O O . GLU A 1 183 ? -0.065 -25.188 -7.207 1 98.38 183 GLU A O 1
ATOM 1466 N N . ARG A 1 184 ? 1.942 -24.719 -6.414 1 98.31 184 ARG A N 1
ATOM 1467 C CA . ARG A 1 184 ? 1.679 -25.281 -5.098 1 98.31 184 ARG A CA 1
ATOM 1468 C C . ARG A 1 184 ? 0.548 -24.547 -4.395 1 98.31 184 ARG A C 1
ATOM 1470 O O . ARG A 1 184 ? -0.369 -25.172 -3.854 1 98.31 184 ARG A O 1
ATOM 1477 N N . VAL A 1 185 ? 0.668 -23.281 -4.34 1 98.56 185 VAL A N 1
ATOM 1478 C CA . VAL A 1 185 ? -0.346 -22.5 -3.646 1 98.56 185 VAL A CA 1
ATOM 1479 C C . VAL A 1 185 ? -1.695 -22.656 -4.34 1 98.56 185 VAL A C 1
ATOM 1481 O O . VAL A 1 185 ? -2.723 -22.844 -3.682 1 98.56 185 VAL A O 1
ATOM 1484 N N . SER A 1 186 ? -1.712 -22.672 -5.688 1 98.62 186 SER A N 1
ATOM 1485 C CA . SER A 1 186 ? -2.947 -22.781 -6.453 1 98.62 186 SER A CA 1
ATOM 1486 C C . SER A 1 186 ? -3.588 -24.156 -6.293 1 98.62 186 SER A C 1
ATOM 1488 O O . SER A 1 186 ? -4.777 -24.328 -6.57 1 98.62 186 SER A O 1
ATOM 1490 N N . ALA A 1 187 ? -2.863 -25.125 -5.855 1 98.31 187 ALA A N 1
ATOM 1491 C CA . ALA A 1 187 ? -3.342 -26.5 -5.77 1 98.31 187 ALA A CA 1
ATOM 1492 C C . ALA A 1 187 ? -3.975 -26.766 -4.41 1 98.31 187 ALA A C 1
ATOM 1494 O O . ALA A 1 187 ? -4.5 -27.859 -4.172 1 98.31 187 ALA A O 1
ATOM 1495 N N . ARG A 1 188 ? -3.859 -25.844 -3.488 1 98.31 188 ARG A N 1
ATOM 1496 C CA . ARG A 1 188 ? -4.539 -26.047 -2.211 1 98.31 188 ARG A CA 1
ATOM 1497 C C . ARG A 1 188 ? -6.012 -26.375 -2.42 1 98.31 188 ARG A C 1
ATOM 1499 O O . ARG A 1 188 ? -6.691 -25.734 -3.221 1 98.31 188 ARG A O 1
ATOM 1506 N N . PRO A 1 189 ? -6.547 -27.281 -1.71 1 97.88 189 PRO A N 1
ATOM 1507 C CA . PRO A 1 189 ? -7.816 -27.906 -2.076 1 97.88 189 PRO A CA 1
ATOM 1508 C C . PRO A 1 189 ? -8.953 -26.906 -2.217 1 97.88 189 PRO A C 1
ATOM 1510 O O . PRO A 1 189 ? -9.609 -26.844 -3.26 1 97.88 189 PRO A O 1
ATOM 1513 N N . HIS A 1 190 ? -9.211 -26.109 -1.204 1 97.88 190 HIS A N 1
ATOM 1514 C CA . HIS A 1 190 ? -10.312 -25.141 -1.262 1 97.88 190 HIS A CA 1
ATOM 1515 C C . HIS A 1 190 ? -10.039 -24.062 -2.307 1 97.88 190 HIS A C 1
ATOM 1517 O O . HIS A 1 190 ? -10.961 -23.625 -2.994 1 97.88 190 HIS A O 1
ATOM 1523 N N . LEU A 1 191 ? -8.812 -23.688 -2.436 1 98.62 191 LEU A N 1
ATOM 1524 C CA . LEU A 1 191 ? -8.445 -22.672 -3.412 1 98.62 191 LEU A CA 1
ATOM 1525 C C . LEU A 1 191 ? -8.57 -23.203 -4.832 1 98.62 191 LEU A C 1
ATOM 1527 O O . LEU A 1 191 ? -9.102 -22.531 -5.715 1 98.62 191 LEU A O 1
ATOM 1531 N N . ARG A 1 192 ? -8.125 -24.375 -5.047 1 98.56 192 ARG A N 1
ATOM 1532 C CA . ARG A 1 192 ? -8.227 -25 -6.363 1 98.56 192 ARG A CA 1
ATOM 1533 C C . ARG A 1 192 ? -9.68 -25.109 -6.816 1 98.56 192 ARG A C 1
ATOM 1535 O O . ARG A 1 192 ? -9.992 -24.828 -7.973 1 98.56 192 ARG A O 1
ATOM 1542 N N . THR A 1 193 ? -10.5 -25.516 -5.887 1 98.44 193 THR A N 1
ATOM 1543 C CA . THR A 1 193 ? -11.93 -25.625 -6.188 1 98.44 193 THR A CA 1
ATOM 1544 C C . THR A 1 193 ? -12.477 -24.281 -6.656 1 98.44 193 THR A C 1
ATOM 1546 O O . THR A 1 193 ? -13.219 -24.219 -7.645 1 98.44 193 THR A O 1
ATOM 1549 N N . TYR A 1 194 ? -12.203 -23.266 -5.984 1 98.69 194 TYR A N 1
ATOM 1550 C CA . TYR A 1 194 ? -12.648 -21.938 -6.367 1 98.69 194 TYR A CA 1
ATOM 1551 C C . TYR A 1 194 ? -12.078 -21.531 -7.723 1 98.69 194 TYR A C 1
ATOM 1553 O O . TYR A 1 194 ? -12.812 -21.047 -8.586 1 98.69 194 TYR A O 1
ATOM 1561 N N . LEU A 1 195 ? -10.711 -21.734 -7.922 1 98.69 195 LEU A N 1
ATOM 1562 C CA . LEU A 1 195 ? -10.031 -21.312 -9.148 1 98.69 195 LEU A CA 1
ATOM 1563 C C . LEU A 1 195 ? -10.594 -22.047 -10.352 1 98.69 195 LEU A C 1
ATOM 1565 O O . LEU A 1 195 ? -10.57 -21.531 -11.469 1 98.69 195 LEU A O 1
ATOM 1569 N N . GLU A 1 196 ? -11.18 -23.203 -10.164 1 98.12 196 GLU A N 1
ATOM 1570 C CA . GLU A 1 196 ? -11.727 -24 -11.25 1 98.12 196 GLU A CA 1
ATOM 1571 C C . GLU A 1 196 ? -13.219 -23.734 -11.43 1 98.12 196 GLU A C 1
ATOM 1573 O O . GLU A 1 196 ? -13.828 -24.203 -12.398 1 98.12 196 GLU A O 1
ATOM 1578 N N . SER A 1 197 ? -13.789 -23.078 -10.547 1 98.12 197 SER A N 1
ATOM 1579 C CA . SER A 1 197 ? -15.227 -22.797 -10.586 1 98.12 197 SER A CA 1
ATOM 1580 C C . SER A 1 197 ? -15.57 -21.859 -11.742 1 98.12 197 SER A C 1
ATOM 1582 O O . SER A 1 197 ? -14.719 -21.094 -12.203 1 98.12 197 SER A O 1
ATOM 1584 N N . ALA A 1 198 ? -16.828 -21.875 -12.172 1 97.5 198 ALA A N 1
ATOM 1585 C CA . ALA A 1 198 ? -17.328 -20.953 -13.195 1 97.5 198 ALA A CA 1
ATOM 1586 C C . ALA A 1 198 ? -17.25 -19.5 -12.727 1 97.5 198 ALA A C 1
ATOM 1588 O O . ALA A 1 198 ? -17 -18.594 -13.516 1 97.5 198 ALA A O 1
ATOM 1589 N N . ALA A 1 199 ? -17.469 -19.312 -11.461 1 95.62 199 ALA A N 1
ATOM 1590 C CA . ALA A 1 199 ? -17.438 -17.969 -10.883 1 95.62 199 ALA A CA 1
ATOM 1591 C C . ALA A 1 199 ? -16.094 -17.281 -11.125 1 95.62 199 ALA A C 1
ATOM 1593 O O . ALA A 1 199 ? -16.047 -16.078 -11.383 1 95.62 199 ALA A O 1
ATOM 1594 N N . HIS A 1 200 ? -15.016 -18.031 -10.992 1 97.81 200 HIS A N 1
ATOM 1595 C CA . HIS A 1 200 ? -13.68 -17.5 -11.25 1 97.81 200 HIS A CA 1
ATOM 1596 C C . HIS A 1 200 ? -13.359 -17.516 -12.742 1 97.81 200 HIS A C 1
ATOM 1598 O O . HIS A 1 200 ? -12.938 -16.5 -13.297 1 97.81 200 HIS A O 1
ATOM 1604 N N . ARG A 1 201 ? -13.586 -18.609 -13.391 1 96.75 201 ARG A N 1
ATOM 1605 C CA . ARG A 1 201 ? -13.164 -18.828 -14.773 1 96.75 201 ARG A CA 1
ATOM 1606 C C . ARG A 1 201 ? -13.875 -17.875 -15.719 1 96.75 201 ARG A C 1
ATOM 1608 O O . ARG A 1 201 ? -13.289 -17.422 -16.703 1 96.75 201 ARG A O 1
ATOM 1615 N N . ASP A 1 202 ? -15.07 -17.531 -15.445 1 96.69 202 ASP A N 1
ATOM 1616 C CA . ASP A 1 202 ? -15.891 -16.766 -16.391 1 96.69 202 ASP A CA 1
ATOM 1617 C C . ASP A 1 202 ? -15.766 -15.266 -16.141 1 96.69 202 ASP A C 1
ATOM 1619 O O . ASP A 1 202 ? -16.25 -14.453 -16.938 1 96.69 202 ASP A O 1
ATOM 1623 N N . ARG A 1 203 ? -15.141 -14.898 -15.094 1 97.44 203 ARG A N 1
ATOM 1624 C CA . ARG A 1 203 ? -14.922 -13.484 -14.781 1 97.44 203 ARG A CA 1
ATOM 1625 C C . ARG A 1 203 ? -13.641 -12.977 -15.438 1 97.44 203 ARG A C 1
ATOM 1627 O O . ARG A 1 203 ? -12.562 -13.523 -15.211 1 97.44 203 ARG A O 1
ATOM 1634 N N . PRO A 1 204 ? -13.805 -11.883 -16.266 1 98.06 204 PRO A N 1
ATOM 1635 C CA . PRO A 1 204 ? -12.586 -11.375 -16.891 1 98.06 204 PRO A CA 1
ATOM 1636 C C . PRO A 1 204 ? -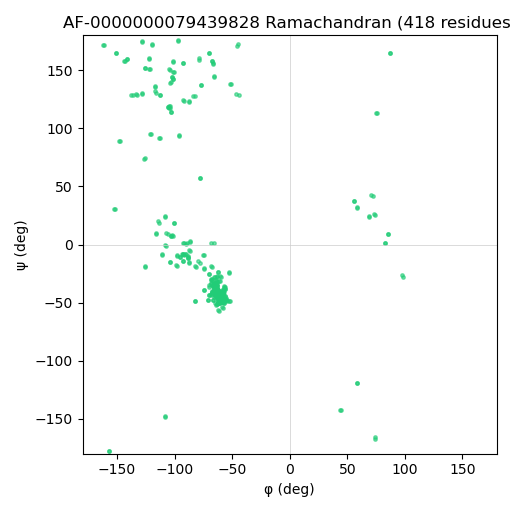11.609 -10.773 -15.867 1 98.06 204 PRO A C 1
ATOM 1638 O O . PRO A 1 204 ? -12.031 -10.289 -14.82 1 98.06 204 PRO A O 1
ATOM 1641 N N . ILE A 1 205 ? -10.312 -10.75 -16.219 1 98.5 205 ILE A N 1
ATOM 1642 C CA . ILE A 1 205 ? -9.289 -10.219 -15.32 1 98.5 205 ILE A CA 1
ATOM 1643 C C . ILE A 1 205 ? -9.43 -8.695 -15.227 1 98.5 205 ILE A C 1
ATOM 1645 O O . ILE A 1 205 ? -9.375 -8.133 -14.133 1 98.5 205 ILE A O 1
ATOM 1649 N N . ASN A 1 206 ? -9.547 -8.094 -16.438 1 98 206 ASN A N 1
ATOM 1650 C CA . ASN A 1 206 ? -9.617 -6.641 -16.531 1 98 206 ASN A CA 1
ATOM 1651 C C . ASN A 1 206 ? -10.891 -6.188 -17.234 1 98 206 ASN A C 1
ATOM 1653 O O . ASN A 1 206 ? -11.5 -6.953 -17.984 1 98 206 ASN A O 1
ATOM 1657 N N . GLY A 1 207 ? -11.273 -4.969 -17.031 1 95.69 207 GLY A N 1
ATOM 1658 C CA . GLY A 1 207 ? -12.555 -4.469 -17.5 1 95.69 207 GLY A CA 1
ATOM 1659 C C . GLY A 1 207 ? -12.516 -3.945 -18.922 1 95.69 207 GLY A C 1
ATOM 1660 O O . GLY A 1 207 ? -13.555 -3.662 -19.516 1 95.69 207 GLY A O 1
ATOM 1661 N N . ASN A 1 208 ? -11.336 -3.902 -19.484 1 94.5 208 ASN A N 1
ATOM 1662 C CA . ASN A 1 208 ? -11.219 -3.312 -20.812 1 94.5 208 ASN A CA 1
ATOM 1663 C C . ASN A 1 208 ? -11.008 -4.383 -21.891 1 94.5 208 ASN A C 1
ATOM 1665 O O . ASN A 1 208 ? -10.617 -4.07 -23.016 1 94.5 208 ASN A O 1
ATOM 1669 N N . GLY A 1 209 ? -11.156 -5.625 -21.484 1 91.75 209 GLY A N 1
ATOM 1670 C CA . GLY A 1 209 ? -11.055 -6.73 -22.422 1 91.75 209 GLY A CA 1
ATOM 1671 C C . GLY A 1 209 ? -9.625 -7.156 -22.703 1 91.75 209 GLY A C 1
ATOM 1672 O O . GLY A 1 209 ? -9.391 -8.094 -23.469 1 91.75 209 GLY A O 1
ATOM 1673 N N . LYS A 1 210 ? -8.727 -6.477 -22.031 1 92.44 210 LYS A N 1
ATOM 1674 C CA . LYS A 1 210 ? -7.32 -6.84 -22.203 1 92.44 210 LYS A CA 1
ATOM 1675 C C . LYS A 1 210 ? -6.82 -7.672 -21.031 1 92.44 210 LYS A C 1
ATOM 1677 O O . LYS A 1 210 ? -7.25 -7.465 -19.891 1 92.44 210 LYS A O 1
ATOM 1682 N N . GLN A 1 211 ? -6.043 -8.562 -21.359 1 90.25 211 GLN A N 1
ATOM 1683 C CA . GLN A 1 211 ? -5.461 -9.383 -20.297 1 90.25 211 GLN A CA 1
ATOM 1684 C C . GLN A 1 211 ? -4.207 -10.109 -20.781 1 90.25 211 GLN A C 1
ATOM 1686 O O . GLN A 1 211 ? -4.039 -10.32 -21.984 1 90.25 211 GLN A O 1
ATOM 1691 N N . MET B 1 1 ? 24.219 5.418 22.562 1 40.84 1 MET B N 1
ATOM 1692 C CA . MET B 1 1 ? 24.438 4.512 21.453 1 40.84 1 MET B CA 1
ATOM 1693 C C . MET B 1 1 ? 23.281 4.555 20.469 1 40.84 1 MET B C 1
ATOM 1695 O O . MET B 1 1 ? 22.125 4.688 20.875 1 40.84 1 MET B O 1
ATOM 1699 N N . PRO B 1 2 ? 23.531 4.953 19.203 1 53.56 2 PRO B N 1
ATOM 1700 C CA . PRO B 1 2 ? 22.344 5.059 18.359 1 53.56 2 PRO B CA 1
ATOM 1701 C C . PRO B 1 2 ? 21.422 3.84 18.469 1 53.56 2 PRO B C 1
ATOM 1703 O O . PRO B 1 2 ? 21.891 2.746 18.797 1 53.56 2 PRO B O 1
ATOM 1706 N N . GLY B 1 3 ? 20.078 4.059 18.719 1 68.44 3 GLY B N 1
ATOM 1707 C CA . GLY B 1 3 ? 19.094 3.004 18.844 1 68.44 3 GLY B CA 1
ATOM 1708 C C . GLY B 1 3 ? 19.203 1.95 17.75 1 68.44 3 GLY B C 1
ATOM 1709 O O . GLY B 1 3 ? 20.062 2.051 16.875 1 68.44 3 GLY B O 1
ATOM 1710 N N . PRO B 1 4 ? 18.547 0.944 17.859 1 89.25 4 PRO B N 1
ATOM 1711 C CA . PRO B 1 4 ? 18.656 -0.221 16.969 1 89.25 4 PRO B CA 1
ATOM 1712 C C . PRO B 1 4 ? 18.219 0.073 15.539 1 89.25 4 PRO B C 1
ATOM 1714 O O . PRO B 1 4 ? 18.359 -0.776 14.656 1 89.25 4 PRO B O 1
ATOM 1717 N N . PHE B 1 5 ? 17.812 1.412 15.297 1 98.19 5 PHE B N 1
ATOM 1718 C CA . PHE B 1 5 ? 17.203 1.707 14.008 1 98.19 5 PHE B CA 1
ATOM 1719 C C . PHE B 1 5 ? 18.188 2.424 13.086 1 98.19 5 PHE B C 1
ATOM 1721 O O . PHE B 1 5 ? 18.922 3.309 13.531 1 98.19 5 PHE B O 1
ATOM 1728 N N . THR B 1 6 ? 18.188 2.07 11.805 1 98.69 6 THR B N 1
ATOM 1729 C CA . THR B 1 6 ? 18.938 2.768 10.766 1 98.69 6 THR B CA 1
ATOM 1730 C C . THR B 1 6 ? 18.047 3.004 9.539 1 98.69 6 THR B C 1
ATOM 1732 O O . THR B 1 6 ? 17.375 2.09 9.07 1 98.69 6 THR B O 1
ATOM 1735 N N . ILE B 1 7 ? 18.016 4.234 9.078 1 98.75 7 ILE B N 1
ATOM 1736 C CA . ILE B 1 7 ? 17.344 4.598 7.836 1 98.75 7 ILE B CA 1
ATOM 1737 C C . ILE B 1 7 ? 18.391 4.848 6.746 1 98.75 7 ILE B C 1
ATOM 1739 O O . ILE B 1 7 ? 19.266 5.691 6.906 1 98.75 7 ILE B O 1
ATOM 1743 N N . THR B 1 8 ? 18.375 4.109 5.676 1 98.81 8 THR B N 1
ATOM 1744 C CA . THR B 1 8 ? 19.188 4.324 4.492 1 98.81 8 THR B CA 1
ATOM 1745 C C . THR B 1 8 ? 18.359 4.953 3.369 1 98.81 8 THR B C 1
ATOM 1747 O O . THR B 1 8 ? 17.453 4.32 2.842 1 98.81 8 THR B O 1
ATOM 1750 N N . TYR B 1 9 ? 18.703 6.121 3.057 1 98.69 9 TYR B N 1
ATOM 1751 C CA . TYR B 1 9 ? 17.891 6.867 2.105 1 98.69 9 TYR B CA 1
ATOM 1752 C C . TYR B 1 9 ? 18.656 8.039 1.518 1 98.69 9 TYR B C 1
ATOM 1754 O O . TYR B 1 9 ? 19.828 8.25 1.863 1 98.69 9 TYR B O 1
ATOM 1762 N N . PHE B 1 10 ? 18.109 8.711 0.513 1 98.5 10 PHE B N 1
ATOM 1763 C CA . PHE B 1 10 ? 18.688 9.906 -0.099 1 98.5 10 PHE B CA 1
ATOM 1764 C C . PHE B 1 10 ? 18.609 11.094 0.854 1 98.5 10 PHE B C 1
ATOM 1766 O O . PHE B 1 10 ? 17.891 11.047 1.855 1 98.5 10 PHE B O 1
ATOM 1773 N N . PRO B 1 11 ? 19.375 12.125 0.542 1 97.69 11 PRO B N 1
ATOM 1774 C CA . PRO B 1 11 ? 19.391 13.289 1.438 1 97.69 11 PRO B CA 1
ATOM 1775 C C . PRO B 1 11 ? 18.156 14.172 1.253 1 97.69 11 PRO B C 1
ATOM 1777 O O . PRO B 1 11 ? 18.297 15.375 0.999 1 97.69 11 PRO B O 1
ATOM 1780 N N . VAL B 1 12 ? 17 13.656 1.411 1 98.44 12 VAL B N 1
ATOM 1781 C CA . VAL B 1 12 ? 15.703 14.32 1.316 1 98.44 12 VAL B CA 1
ATOM 1782 C C . VAL B 1 12 ? 14.758 13.773 2.383 1 98.44 12 VAL B C 1
ATOM 1784 O O . VAL B 1 12 ? 15.023 12.727 2.973 1 98.44 12 VAL B O 1
ATOM 1787 N N . ARG B 1 13 ? 13.711 14.477 2.752 1 98.38 13 ARG B N 1
ATOM 1788 C CA . ARG B 1 13 ? 12.664 13.953 3.623 1 98.38 13 ARG B CA 1
ATOM 1789 C C . ARG B 1 13 ? 11.961 12.758 2.98 1 98.38 13 ARG B C 1
ATOM 1791 O O . ARG B 1 13 ? 11.977 11.656 3.529 1 98.38 13 ARG B O 1
ATOM 1798 N N . GLY B 1 14 ? 11.391 13.039 1.681 1 97.81 14 GLY B N 1
ATOM 1799 C CA . GLY B 1 14 ? 10.852 11.969 0.854 1 97.81 14 GLY B CA 1
ATOM 1800 C C . GLY B 1 14 ? 9.992 10.992 1.631 1 97.81 14 GLY B C 1
ATOM 1801 O O . GLY B 1 14 ? 9.242 11.391 2.527 1 97.81 14 GLY B O 1
ATOM 1802 N N . ARG B 1 15 ? 10.07 9.734 1.319 1 98.25 15 ARG B N 1
ATOM 1803 C CA . ARG B 1 15 ? 9.211 8.68 1.841 1 98.25 15 ARG B CA 1
ATOM 1804 C C . ARG B 1 15 ? 9.586 8.328 3.277 1 98.25 15 ARG B C 1
ATOM 1806 O O . ARG B 1 15 ? 8.828 7.656 3.977 1 98.25 15 ARG B O 1
ATOM 1813 N N . CYS B 1 16 ? 10.656 8.82 3.795 1 98.69 16 CYS B N 1
ATOM 1814 C CA . CYS B 1 16 ? 11.133 8.383 5.102 1 98.69 16 CYS B CA 1
ATOM 1815 C C . CYS B 1 16 ? 10.703 9.359 6.191 1 98.69 16 CYS B C 1
ATOM 1817 O O . CYS B 1 16 ? 10.859 9.07 7.379 1 98.69 16 CYS B O 1
ATOM 1819 N N . GLU B 1 17 ? 10.18 10.477 5.762 1 98.81 17 GLU B N 1
ATOM 1820 C CA . GLU B 1 17 ? 9.945 11.516 6.758 1 98.81 17 GLU B CA 1
ATOM 1821 C C . GLU B 1 17 ? 8.898 11.07 7.777 1 98.81 17 GLU B C 1
ATOM 1823 O O . GLU B 1 17 ? 8.992 11.406 8.961 1 98.81 17 GLU B O 1
ATOM 1828 N N . ALA B 1 18 ? 7.863 10.383 7.348 1 98.88 18 ALA B N 1
ATOM 1829 C CA . ALA B 1 18 ? 6.844 9.898 8.273 1 98.88 18 ALA B CA 1
ATOM 1830 C C . ALA B 1 18 ? 7.453 8.992 9.336 1 98.88 18 ALA B C 1
ATOM 1832 O O . ALA B 1 18 ? 7.051 9.023 10.5 1 98.88 18 ALA B O 1
ATOM 1833 N N . VAL B 1 19 ? 8.391 8.164 8.961 1 98.88 19 VAL B N 1
ATOM 1834 C CA . VAL B 1 19 ? 9.047 7.254 9.891 1 98.88 19 VAL B CA 1
ATOM 1835 C C . VAL B 1 19 ? 9.891 8.055 10.883 1 98.88 19 VAL B C 1
ATOM 1837 O O . VAL B 1 19 ? 9.922 7.738 12.078 1 98.88 19 VAL B O 1
ATOM 1840 N N . ARG B 1 20 ? 10.602 9.078 10.383 1 98.81 20 ARG B N 1
ATOM 1841 C CA . ARG B 1 20 ? 11.375 9.945 11.258 1 98.81 20 ARG B CA 1
ATOM 1842 C C . ARG B 1 20 ? 10.477 10.641 12.281 1 98.81 20 ARG B C 1
ATOM 1844 O O . ARG B 1 20 ? 10.82 10.727 13.461 1 98.81 20 ARG B O 1
ATOM 1851 N N . MET B 1 21 ? 9.344 11.133 11.805 1 98.94 21 MET B N 1
ATOM 1852 C CA . MET B 1 21 ? 8.367 11.773 12.688 1 98.94 21 MET B CA 1
ATOM 1853 C C . MET B 1 21 ? 7.883 10.797 13.758 1 98.94 21 MET B C 1
ATOM 1855 O O . MET B 1 21 ? 7.812 11.148 14.938 1 98.94 21 MET B O 1
ATOM 1859 N N . LEU B 1 22 ? 7.512 9.578 13.367 1 98.88 22 LEU B N 1
ATOM 1860 C CA . LEU B 1 22 ? 7.031 8.555 14.289 1 98.88 22 LEU B CA 1
ATOM 1861 C C . LEU B 1 22 ? 8.086 8.227 15.336 1 98.88 22 LEU B C 1
ATOM 1863 O O . LEU B 1 22 ? 7.801 8.242 16.531 1 98.88 22 LEU B O 1
ATOM 1867 N N . LEU B 1 23 ? 9.344 7.992 14.922 1 98.69 23 LEU B N 1
ATOM 1868 C CA . LEU B 1 23 ? 10.422 7.656 15.844 1 98.69 23 LEU B CA 1
ATOM 1869 C C . LEU B 1 23 ? 10.672 8.797 16.828 1 98.69 23 LEU B C 1
ATOM 1871 O O . LEU B 1 23 ? 10.828 8.562 18.031 1 98.69 23 LEU B O 1
ATOM 1875 N N . SER B 1 24 ? 10.695 10 16.328 1 98.56 24 SER B N 1
ATOM 1876 C CA . SER B 1 24 ? 10.93 11.156 17.188 1 98.56 24 SER B CA 1
ATOM 1877 C C . SER B 1 24 ? 9.836 11.289 18.234 1 98.56 24 SER B C 1
ATOM 1879 O O . SER B 1 24 ? 10.125 11.531 19.406 1 98.56 24 SER B O 1
ATOM 1881 N N . ASP B 1 25 ? 8.633 11.172 17.766 1 98.69 25 ASP B N 1
ATOM 1882 C CA . ASP B 1 25 ? 7.496 11.297 18.688 1 98.69 25 ASP B CA 1
ATOM 1883 C C . ASP B 1 25 ? 7.539 10.227 19.766 1 98.69 25 ASP B C 1
ATOM 1885 O O . ASP B 1 25 ? 7.07 10.445 20.891 1 98.69 25 ASP B O 1
ATOM 1889 N N . GLN B 1 26 ? 8.07 9.07 19.453 1 97.94 26 GLN B N 1
ATOM 1890 C CA . GLN B 1 26 ? 8.18 7.973 20.406 1 97.94 26 GLN B CA 1
ATOM 1891 C C . GLN B 1 26 ? 9.461 8.086 21.234 1 97.94 26 GLN B C 1
ATOM 1893 O O . GLN B 1 26 ? 9.781 7.188 22.016 1 97.94 26 GLN B O 1
ATOM 1898 N N . GLY B 1 27 ? 10.188 9.125 21 1 97.06 27 GLY B N 1
ATOM 1899 C CA . GLY B 1 27 ? 11.398 9.359 21.766 1 97.06 27 GLY B CA 1
ATOM 1900 C C . GLY B 1 27 ? 12.539 8.438 21.391 1 97.06 27 GLY B C 1
ATOM 1901 O O . GLY B 1 27 ? 13.367 8.094 22.234 1 97.06 27 GLY B O 1
ATOM 1902 N N . GLN B 1 28 ? 12.508 7.973 20.219 1 97.06 28 GLN B N 1
ATOM 1903 C CA . GLN B 1 28 ? 13.531 7.035 19.766 1 97.06 28 GLN B CA 1
ATOM 1904 C C . GLN B 1 28 ? 14.586 7.742 18.922 1 97.06 28 GLN B C 1
ATOM 1906 O O . GLN B 1 28 ? 14.281 8.703 18.203 1 97.06 28 GLN B O 1
ATOM 1911 N N . GLU B 1 29 ? 15.766 7.238 19.016 1 96.31 29 GLU B N 1
ATOM 1912 C CA . GLU B 1 29 ? 16.859 7.676 18.156 1 96.31 29 GLU B CA 1
ATOM 1913 C C . GLU B 1 29 ? 17.094 6.68 17.031 1 96.31 29 GLU B C 1
ATOM 1915 O O . GLU B 1 29 ? 16.703 5.52 17.125 1 96.31 29 GLU B O 1
ATOM 1920 N N . TRP B 1 30 ? 17.719 7.23 15.961 1 97.88 30 TRP B N 1
ATOM 1921 C CA . TRP B 1 30 ? 18.078 6.375 14.828 1 97.88 30 TRP B CA 1
ATOM 1922 C C . TRP B 1 30 ? 19.312 6.906 14.117 1 97.88 30 TRP B C 1
ATOM 1924 O O . TRP B 1 30 ? 19.734 8.047 14.344 1 97.88 30 TRP B O 1
ATOM 1934 N N . GLN B 1 31 ? 19.859 6.027 13.32 1 97.94 31 GLN B N 1
ATOM 1935 C CA . GLN B 1 31 ? 21 6.41 12.492 1 97.94 31 GLN B CA 1
ATOM 1936 C C . GLN B 1 31 ? 20.562 6.656 11.047 1 97.94 31 GLN B C 1
ATOM 1938 O O . GLN B 1 31 ? 19.672 5.973 10.539 1 97.94 31 GLN B O 1
ATOM 1943 N N . GLU B 1 32 ? 21.219 7.664 10.406 1 97.88 32 GLU B N 1
ATOM 1944 C CA . GLU B 1 32 ? 21 7.949 8.992 1 97.88 32 GLU B CA 1
ATOM 1945 C C . GLU B 1 32 ? 22.172 7.445 8.141 1 97.88 32 GLU B C 1
ATOM 1947 O O . GLU B 1 32 ? 23.328 7.809 8.391 1 97.88 32 GLU B O 1
ATOM 1952 N N . ASP B 1 33 ? 21.953 6.539 7.277 1 98.25 33 ASP B N 1
ATOM 1953 C CA . ASP B 1 33 ? 22.859 6.207 6.184 1 98.25 33 ASP B CA 1
ATOM 1954 C C . ASP B 1 33 ? 22.453 6.926 4.895 1 98.25 33 ASP B C 1
ATOM 1956 O O . ASP B 1 33 ? 21.641 6.41 4.121 1 98.25 33 ASP B O 1
ATOM 1960 N N . VAL B 1 34 ? 23.062 8.055 4.715 1 98.31 34 VAL B N 1
ATOM 1961 C CA . VAL B 1 34 ? 22.656 8.922 3.619 1 98.31 34 VAL B CA 1
ATOM 1962 C C . VAL B 1 34 ? 23.312 8.477 2.322 1 98.31 34 VAL B C 1
ATOM 1964 O O . VAL B 1 34 ? 24.547 8.344 2.258 1 98.31 34 VAL B O 1
ATOM 1967 N N . VAL B 1 35 ? 22.531 8.281 1.318 1 98.56 35 VAL B N 1
ATOM 1968 C CA . VAL B 1 35 ? 23 7.816 0.018 1 98.56 35 VAL B CA 1
ATOM 1969 C C . VAL B 1 35 ? 23 8.969 -0.981 1 98.56 35 VAL B C 1
ATOM 1971 O O . VAL B 1 35 ? 21.922 9.492 -1.323 1 98.56 35 VAL B O 1
ATOM 1974 N N . THR B 1 36 ? 24.156 9.305 -1.491 1 97.44 36 THR B N 1
ATOM 1975 C CA . THR B 1 36 ? 24.219 10.344 -2.516 1 97.44 36 THR B CA 1
ATOM 1976 C C . THR B 1 36 ? 23.812 9.789 -3.879 1 97.44 36 THR B C 1
ATOM 1978 O O . THR B 1 36 ? 23.891 8.578 -4.105 1 97.44 36 THR B O 1
ATOM 1981 N N . MET B 1 37 ? 23.453 10.711 -4.73 1 95.31 37 MET B N 1
ATOM 1982 C CA . MET B 1 37 ? 23.062 10.281 -6.07 1 95.31 37 MET B CA 1
ATOM 1983 C C . MET B 1 37 ? 24.25 9.656 -6.809 1 95.31 37 MET B C 1
ATOM 1985 O O . MET B 1 37 ? 24.062 8.734 -7.609 1 95.31 37 MET B O 1
ATOM 1989 N N . ASP B 1 38 ? 25.375 10.188 -6.574 1 96.5 38 ASP B N 1
ATOM 1990 C CA . ASP B 1 38 ? 26.578 9.633 -7.176 1 96.5 38 ASP B CA 1
ATOM 1991 C C . ASP B 1 38 ? 26.781 8.172 -6.766 1 96.5 38 ASP B C 1
ATOM 1993 O O . ASP B 1 38 ? 27.062 7.32 -7.605 1 96.5 38 ASP B O 1
ATOM 1997 N N . LEU B 1 39 ? 26.641 7.883 -5.52 1 97.38 39 LEU B N 1
ATOM 1998 C CA . LEU B 1 39 ? 26.766 6.523 -5.012 1 97.38 39 LEU B CA 1
ATOM 1999 C C . LEU B 1 39 ? 25.672 5.621 -5.578 1 97.38 39 LEU B C 1
ATOM 2001 O O . LEU B 1 39 ? 25.938 4.477 -5.957 1 97.38 39 LEU B O 1
ATOM 2005 N N . TRP B 1 40 ? 24.531 6.113 -5.688 1 97.75 40 TRP B N 1
ATOM 2006 C CA . TRP B 1 40 ? 23.375 5.355 -6.184 1 97.75 40 TRP B CA 1
ATOM 2007 C C . TRP B 1 40 ? 23.578 4.98 -7.648 1 97.75 40 TRP B C 1
ATOM 2009 O O . TRP B 1 40 ? 23.25 3.865 -8.062 1 97.75 40 TRP B O 1
ATOM 2019 N N . GLN B 1 41 ? 24.141 5.852 -8.367 1 96.5 41 GLN B N 1
ATOM 2020 C CA . GLN B 1 41 ? 24.281 5.676 -9.812 1 96.5 41 GLN B CA 1
ATOM 2021 C C . GLN B 1 41 ? 25.359 4.648 -10.141 1 96.5 41 GLN B C 1
ATOM 2023 O O . GLN B 1 41 ? 25.375 4.094 -11.242 1 96.5 41 GLN B O 1
ATOM 2028 N N . LYS B 1 42 ? 26.281 4.395 -9.203 1 97.25 42 LYS B N 1
ATOM 2029 C CA . LYS B 1 42 ? 27.281 3.355 -9.398 1 97.25 42 LYS B CA 1
ATOM 2030 C C . LYS B 1 42 ? 26.641 1.979 -9.516 1 97.25 42 LYS B C 1
ATOM 2032 O O . LYS B 1 42 ? 27.25 1.045 -10.039 1 97.25 42 LYS B O 1
ATOM 2037 N N . GLY B 1 43 ? 25.516 1.822 -8.93 1 97.62 43 GLY B N 1
ATOM 2038 C CA . GLY B 1 43 ? 24.719 0.642 -9.227 1 97.62 43 GLY B CA 1
ATOM 2039 C C . GLY B 1 43 ? 24.875 -0.463 -8.195 1 97.62 43 GLY B C 1
ATOM 2040 O O . GLY B 1 43 ? 23.953 -1.249 -7.973 1 97.62 43 GLY B O 1
ATOM 2041 N N . GLU B 1 44 ? 25.938 -0.59 -7.52 1 97.69 44 GLU B N 1
ATOM 2042 C CA . GLU B 1 44 ? 26.203 -1.676 -6.582 1 97.69 44 GLU B CA 1
ATOM 2043 C C . GLU B 1 44 ? 25.188 -1.672 -5.434 1 97.69 44 GLU B C 1
ATOM 2045 O O . GLU B 1 44 ? 24.656 -2.721 -5.066 1 97.69 44 GLU B O 1
ATOM 2050 N N . LEU B 1 45 ? 25.016 -0.529 -4.871 1 98.12 45 LEU B N 1
ATOM 2051 C CA . LEU B 1 45 ? 24.047 -0.417 -3.785 1 98.12 45 LEU B CA 1
ATOM 2052 C C . LEU B 1 45 ? 22.641 -0.778 -4.27 1 98.12 45 LEU B C 1
ATOM 2054 O O . LEU B 1 45 ? 21.922 -1.538 -3.607 1 98.12 45 LEU B O 1
ATOM 2058 N N . LYS B 1 46 ? 22.297 -0.218 -5.418 1 97.56 46 LYS B N 1
ATOM 2059 C CA . LYS B 1 46 ? 20.984 -0.493 -6 1 97.56 46 LYS B CA 1
ATOM 2060 C C . LYS B 1 46 ? 20.781 -1.992 -6.188 1 97.56 46 LYS B C 1
ATOM 2062 O O . LYS B 1 46 ? 19.719 -2.521 -5.84 1 97.56 46 LYS B O 1
ATOM 2067 N N . LYS B 1 47 ? 21.703 -2.691 -6.672 1 96.75 47 LYS B N 1
ATOM 2068 C CA . LYS B 1 47 ? 21.641 -4.129 -6.918 1 96.75 47 LYS B CA 1
ATOM 2069 C C . LYS B 1 47 ? 21.516 -4.906 -5.609 1 96.75 47 LYS B C 1
ATOM 2071 O O . LYS B 1 47 ? 20.906 -5.984 -5.582 1 96.75 47 LYS B O 1
ATOM 2076 N N . SER B 1 48 ? 22.031 -4.344 -4.559 1 97.25 48 SER B N 1
ATOM 2077 C CA . SER B 1 48 ? 22.016 -5.027 -3.268 1 97.25 48 SER B CA 1
ATOM 2078 C C . SER B 1 48 ? 20.656 -4.852 -2.572 1 97.25 48 SER B C 1
ATOM 2080 O O . SER B 1 48 ? 20.359 -5.57 -1.621 1 97.25 48 SER B O 1
ATOM 2082 N N . CYS B 1 49 ? 19.906 -3.891 -2.969 1 98.25 49 CYS B N 1
ATOM 2083 C CA . CYS B 1 49 ? 18.594 -3.672 -2.396 1 98.25 49 CYS B CA 1
ATOM 2084 C C . CYS B 1 49 ? 17.578 -4.68 -2.943 1 98.25 49 CYS B C 1
ATOM 2086 O O . CYS B 1 49 ? 17.531 -4.914 -4.152 1 98.25 49 CYS B O 1
ATOM 2088 N N . LEU B 1 50 ? 16.766 -5.211 -2.125 1 98.38 50 LEU B N 1
ATOM 2089 C CA . LEU B 1 50 ? 15.852 -6.297 -2.473 1 98.38 50 LEU B CA 1
ATOM 2090 C C . LEU B 1 50 ? 15.039 -5.949 -3.717 1 98.38 50 LEU B C 1
ATOM 2092 O O . LEU B 1 50 ? 14.969 -6.742 -4.656 1 98.38 50 LEU B O 1
ATOM 2096 N N . PHE B 1 51 ? 14.453 -4.758 -3.756 1 98.31 51 PHE B N 1
ATOM 2097 C CA . PHE B 1 51 ? 13.594 -4.355 -4.867 1 98.31 51 PHE B CA 1
ATOM 2098 C C . PHE B 1 51 ? 14.336 -3.396 -5.793 1 98.31 51 PHE B C 1
ATOM 2100 O O . PHE B 1 51 ? 13.719 -2.754 -6.648 1 98.31 51 PHE B O 1
ATOM 2107 N N . GLY B 1 52 ? 15.68 -3.193 -5.555 1 97.69 52 GLY B N 1
ATOM 2108 C CA . GLY B 1 52 ? 16.453 -2.256 -6.352 1 97.69 52 GLY B CA 1
ATOM 2109 C C . GLY B 1 52 ? 16.062 -0.808 -6.113 1 97.69 52 GLY B C 1
ATOM 2110 O O . GLY B 1 52 ? 16.172 0.026 -7.012 1 97.69 52 GLY B O 1
ATOM 2111 N N . GLN B 1 53 ? 15.508 -0.566 -4.969 1 97.5 53 GLN B N 1
ATOM 2112 C CA . GLN B 1 53 ? 15.062 0.781 -4.629 1 97.5 53 GLN B CA 1
ATOM 2113 C C . GLN B 1 53 ? 15.305 1.085 -3.154 1 97.5 53 GLN B C 1
ATOM 2115 O O . GLN B 1 53 ? 15.539 0.174 -2.357 1 97.5 53 GLN B O 1
ATOM 2120 N N . LEU B 1 54 ? 15.367 2.285 -2.838 1 98.38 54 LEU B N 1
ATOM 2121 C CA . LEU B 1 54 ? 15.32 2.814 -1.479 1 98.38 54 LEU B CA 1
ATOM 2122 C C . LEU B 1 54 ? 13.961 3.441 -1.187 1 98.38 54 LEU B C 1
ATOM 2124 O O . LEU B 1 54 ? 13.219 3.785 -2.109 1 98.38 54 LEU B O 1
ATOM 2128 N N . PRO B 1 55 ? 13.523 3.42 0.119 1 98.69 55 PRO B N 1
ATOM 2129 C CA . PRO B 1 55 ? 14.281 3.387 1.374 1 98.69 55 PRO B CA 1
ATOM 2130 C C . PRO B 1 55 ? 14.523 1.968 1.883 1 98.69 55 PRO B C 1
ATOM 2132 O O . PRO B 1 55 ? 13.844 1.03 1.449 1 98.69 55 PRO B O 1
ATOM 2135 N N . LYS B 1 56 ? 15.57 1.885 2.678 1 98.81 56 LYS B N 1
ATOM 2136 C CA . LYS B 1 56 ? 15.898 0.708 3.477 1 98.81 56 LYS B CA 1
ATOM 2137 C C . LYS B 1 56 ? 15.852 1.028 4.969 1 98.81 56 LYS B C 1
ATOM 2139 O O . LYS B 1 56 ? 16.312 2.09 5.395 1 98.81 56 LYS B O 1
ATOM 2144 N N . PHE B 1 57 ? 15.273 0.183 5.781 1 98.88 57 PHE B N 1
ATOM 2145 C CA . PHE B 1 57 ? 15.141 0.352 7.223 1 98.88 57 PHE B CA 1
ATOM 2146 C C . PHE B 1 57 ? 15.648 -0.883 7.961 1 98.88 57 PHE B C 1
ATOM 2148 O O . PHE B 1 57 ? 15.2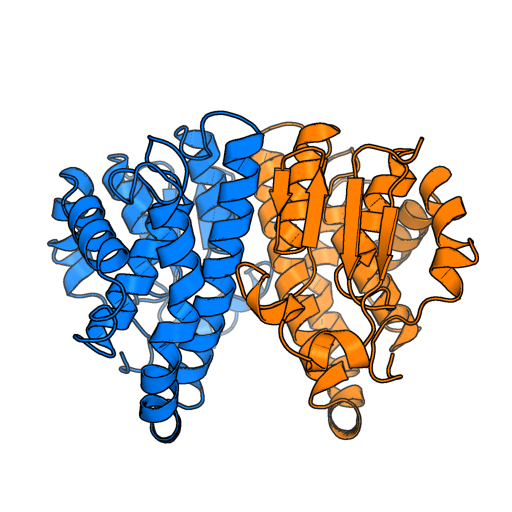58 -2.008 7.637 1 98.88 57 PHE B O 1
ATOM 2155 N N . ARG B 1 58 ? 16.516 -0.633 8.938 1 98.5 58 ARG B N 1
ATOM 2156 C CA . ARG B 1 58 ? 17.031 -1.731 9.75 1 98.5 58 ARG B CA 1
ATOM 2157 C C . ARG B 1 58 ? 16.609 -1.576 11.203 1 98.5 58 ARG B C 1
ATOM 2159 O O . ARG B 1 58 ? 16.688 -0.484 11.773 1 98.5 58 ARG B O 1
ATOM 2166 N N . ASP B 1 59 ? 16.078 -2.568 11.797 1 98.31 59 ASP B N 1
ATOM 2167 C CA . ASP B 1 59 ? 15.82 -2.75 13.227 1 98.31 59 ASP B CA 1
ATOM 2168 C C . ASP B 1 59 ? 16.547 -3.984 13.766 1 98.31 59 ASP B C 1
ATOM 2170 O O . ASP B 1 59 ? 15.992 -5.086 13.75 1 98.31 59 ASP B O 1
ATOM 2174 N N . GLY B 1 60 ? 17.703 -3.758 14.312 1 95.81 60 GLY B N 1
ATOM 2175 C CA . GLY B 1 60 ? 18.547 -4.902 14.641 1 95.81 60 GLY B CA 1
ATOM 2176 C C . GLY B 1 60 ? 18.875 -5.762 13.438 1 95.81 60 GLY B C 1
ATOM 2177 O O . GLY B 1 60 ? 19.438 -5.27 12.453 1 95.81 60 GLY B O 1
ATOM 2178 N N . ASP B 1 61 ? 18.469 -7.016 13.5 1 95.56 61 ASP B N 1
ATOM 2179 C CA . ASP B 1 61 ? 18.781 -7.945 12.422 1 95.56 61 ASP B CA 1
ATOM 2180 C C . ASP B 1 61 ? 17.672 -7.977 11.375 1 95.56 61 ASP B C 1
ATOM 2182 O O . ASP B 1 61 ? 17.766 -8.703 10.383 1 95.56 61 ASP B O 1
ATOM 2186 N N . LEU B 1 62 ? 16.703 -7.191 11.594 1 97.88 62 LEU B N 1
ATOM 2187 C CA . LEU B 1 62 ? 15.609 -7.109 10.641 1 97.88 62 LEU B CA 1
ATOM 2188 C C . LEU B 1 62 ? 15.852 -5.996 9.625 1 97.88 62 LEU B C 1
ATOM 2190 O O . LEU B 1 62 ? 16.094 -4.848 10.008 1 97.88 62 LEU B O 1
ATOM 2194 N N . THR B 1 63 ? 15.836 -6.344 8.336 1 98.31 63 THR B N 1
ATOM 2195 C CA . THR B 1 63 ? 15.938 -5.375 7.254 1 98.31 63 THR B CA 1
ATOM 2196 C C . THR B 1 63 ? 14.641 -5.305 6.461 1 98.31 63 THR B C 1
ATOM 2198 O O . THR B 1 63 ? 14.102 -6.336 6.051 1 98.31 63 THR B O 1
ATOM 2201 N N . LEU B 1 64 ? 14.164 -4.121 6.309 1 98.75 64 LEU B N 1
ATOM 2202 C CA . LEU B 1 64 ? 12.93 -3.906 5.559 1 98.75 64 LEU B CA 1
ATOM 2203 C C . LEU B 1 64 ? 13.148 -2.885 4.445 1 98.75 64 LEU B C 1
ATOM 2205 O O . LEU B 1 64 ? 14.031 -2.033 4.539 1 98.75 64 LEU B O 1
ATOM 2209 N N . TYR B 1 65 ? 12.328 -3.133 3.502 1 98.5 65 TYR B N 1
ATOM 2210 C CA . TYR B 1 65 ? 12.094 -2.154 2.449 1 98.5 65 TYR B CA 1
ATOM 2211 C C . TYR B 1 65 ? 10.625 -1.734 2.418 1 98.5 65 TYR B C 1
ATOM 2213 O O . TYR B 1 65 ? 9.805 -2.271 3.166 1 98.5 65 TYR B O 1
ATOM 2221 N N . GLN B 1 66 ? 10.25 -0.741 1.625 1 98.62 66 GLN B N 1
ATOM 2222 C CA . GLN B 1 66 ? 8.883 -0.234 1.546 1 98.62 66 GLN B CA 1
ATOM 2223 C C . GLN B 1 66 ? 8.539 0.611 2.768 1 98.62 66 GLN B C 1
ATOM 2225 O O . GLN B 1 66 ? 8.266 0.073 3.844 1 98.62 66 GLN B O 1
ATOM 2230 N N . SER B 1 67 ? 8.328 1.885 2.596 1 98.81 67 SER B N 1
ATOM 2231 C CA . SER B 1 67 ? 8.219 2.846 3.689 1 98.81 67 SER B CA 1
ATOM 2232 C C . SER B 1 67 ? 6.992 2.562 4.551 1 98.81 67 SER B C 1
ATOM 2234 O O . SER B 1 67 ? 7.043 2.697 5.777 1 98.81 67 SER B O 1
ATOM 2236 N N . ASN B 1 68 ? 5.852 2.135 3.938 1 98.88 68 ASN B N 1
ATOM 2237 C CA . ASN B 1 68 ? 4.66 1.843 4.723 1 98.88 68 ASN B CA 1
ATOM 2238 C C . ASN B 1 68 ? 4.855 0.612 5.605 1 98.88 68 ASN B C 1
ATOM 2240 O O . ASN B 1 68 ? 4.258 0.509 6.676 1 98.88 68 ASN B O 1
ATOM 2244 N N . ALA B 1 69 ? 5.699 -0.339 5.145 1 98.88 69 ALA B N 1
ATOM 2245 C CA . ALA B 1 69 ? 6.027 -1.501 5.965 1 98.88 69 ALA B CA 1
ATOM 2246 C C . ALA B 1 69 ? 6.809 -1.09 7.211 1 98.88 69 ALA B C 1
ATOM 2248 O O . ALA B 1 69 ? 6.637 -1.679 8.281 1 98.88 69 ALA B O 1
ATOM 2249 N N . PHE B 1 70 ? 7.703 -0 7.059 1 98.88 70 PHE B N 1
ATOM 2250 C CA . PHE B 1 70 ? 8.391 0.545 8.219 1 98.88 70 PHE B CA 1
ATOM 2251 C C . PHE B 1 70 ? 7.391 1.025 9.266 1 98.88 70 PHE B C 1
ATOM 2253 O O . PHE B 1 70 ? 7.5 0.68 10.445 1 98.88 70 PHE B O 1
ATOM 2260 N N . LEU B 1 71 ? 6.488 1.769 8.797 1 98.94 71 LEU B N 1
ATOM 2261 C CA . LEU B 1 71 ? 5.508 2.396 9.672 1 98.94 71 LEU B CA 1
ATOM 2262 C C . LEU B 1 71 ? 4.684 1.344 10.406 1 98.94 71 LEU B C 1
ATOM 2264 O O . LEU B 1 71 ? 4.469 1.446 11.617 1 98.94 71 LEU B O 1
ATOM 2268 N N . ARG B 1 72 ? 4.195 0.33 9.688 1 98.88 72 ARG B N 1
ATOM 2269 C CA . ARG B 1 72 ? 3.395 -0.718 10.312 1 98.88 72 ARG B CA 1
ATOM 2270 C C . ARG B 1 72 ? 4.219 -1.515 11.32 1 98.88 72 ARG B C 1
ATOM 2272 O O . ARG B 1 72 ? 3.709 -1.91 12.367 1 98.88 72 ARG B O 1
ATOM 2279 N N . HIS B 1 73 ? 5.469 -1.764 10.992 1 98.88 73 HIS B N 1
ATOM 2280 C CA . HIS B 1 73 ? 6.355 -2.471 11.906 1 98.88 73 HIS B CA 1
ATOM 2281 C C . HIS B 1 73 ? 6.516 -1.704 13.219 1 98.88 73 HIS B C 1
ATOM 2283 O O . HIS B 1 73 ? 6.332 -2.268 14.297 1 98.88 73 HIS B O 1
ATOM 2289 N N . LEU B 1 74 ? 6.824 -0.447 13.133 1 98.75 74 LEU B N 1
ATOM 2290 C CA . LEU B 1 74 ? 7 0.39 14.312 1 98.75 74 LEU B CA 1
ATOM 2291 C C . LEU B 1 74 ? 5.684 0.543 15.07 1 98.75 74 LEU B C 1
ATOM 2293 O O . LEU B 1 74 ? 5.68 0.64 16.297 1 98.75 74 LEU B O 1
ATOM 2297 N N . ALA B 1 75 ? 4.602 0.576 14.32 1 98.81 75 ALA B N 1
ATOM 2298 C CA . ALA B 1 75 ? 3.291 0.676 14.953 1 98.81 75 ALA B CA 1
ATOM 2299 C C . ALA B 1 75 ? 3.033 -0.513 15.875 1 98.81 75 ALA B C 1
ATOM 2301 O O . ALA B 1 75 ? 2.5 -0.351 16.969 1 98.81 75 ALA B O 1
ATOM 2302 N N . ARG B 1 76 ? 3.35 -1.706 15.398 1 98.38 76 ARG B N 1
ATOM 2303 C CA . ARG B 1 76 ? 3.195 -2.893 16.234 1 98.38 76 ARG B CA 1
ATOM 2304 C C . ARG B 1 76 ? 4.113 -2.828 17.453 1 98.38 76 ARG B C 1
ATOM 2306 O O . ARG B 1 76 ? 3.734 -3.25 18.547 1 98.38 76 ARG B O 1
ATOM 2313 N N . THR B 1 77 ? 5.27 -2.279 17.266 1 97.81 77 THR B N 1
ATOM 2314 C CA . THR B 1 77 ? 6.277 -2.223 18.312 1 97.81 77 THR B CA 1
ATOM 2315 C C . THR B 1 77 ? 5.855 -1.25 19.422 1 97.81 77 THR B C 1
ATOM 2317 O O . THR B 1 77 ? 6.055 -1.521 20.594 1 97.81 77 THR B O 1
ATOM 2320 N N . TYR B 1 78 ? 5.223 -0.187 19.078 1 98.06 78 TYR B N 1
ATOM 2321 C CA . TYR B 1 78 ? 5.027 0.893 20.047 1 98.06 78 TYR B CA 1
ATOM 2322 C C . TYR B 1 78 ? 3.545 1.086 20.344 1 98.06 78 TYR B C 1
ATOM 2324 O O . TYR B 1 78 ? 3.16 2.068 20.984 1 98.06 78 TYR B O 1
ATOM 2332 N N . GLY B 1 79 ? 2.746 0.165 19.875 1 97.94 79 GLY B N 1
ATOM 2333 C CA . GLY B 1 79 ? 1.326 0.227 20.172 1 97.94 79 GLY B CA 1
ATOM 2334 C C . GLY B 1 79 ? 0.608 1.353 19.453 1 97.94 79 GLY B C 1
ATOM 2335 O O . GLY B 1 79 ? -0.215 2.051 20.047 1 97.94 79 GLY B O 1
ATOM 2336 N N . LEU B 1 80 ? 0.894 1.568 18.203 1 98.81 80 LEU B N 1
ATOM 2337 C CA . LEU B 1 80 ? 0.358 2.654 17.391 1 98.81 80 LEU B CA 1
ATOM 2338 C C . LEU B 1 80 ? -0.531 2.111 16.266 1 98.81 80 LEU B C 1
ATOM 2340 O O . LEU B 1 80 ? -0.71 2.764 15.242 1 98.81 80 LEU B O 1
ATOM 2344 N N . TYR B 1 81 ? -1.015 0.886 16.406 1 98.75 81 TYR B N 1
ATOM 2345 C CA . TYR B 1 81 ? -1.748 0.212 15.344 1 98.75 81 TYR B CA 1
ATOM 2346 C C . TYR B 1 81 ? -3.229 0.102 15.68 1 98.75 81 TYR B C 1
ATOM 2348 O O . TYR B 1 81 ? -3.914 -0.812 15.219 1 98.75 81 TYR B O 1
ATOM 2356 N N . GLY B 1 82 ? -3.725 1 16.562 1 98.31 82 GLY B N 1
ATOM 2357 C CA . GLY B 1 82 ? -5.117 0.964 16.984 1 98.31 82 GLY B CA 1
ATOM 2358 C C . GLY B 1 82 ? -5.355 0.052 18.172 1 98.31 82 GLY B C 1
ATOM 2359 O O . GLY B 1 82 ? -4.531 -0.815 18.469 1 98.31 82 GLY B O 1
ATOM 2360 N N . LYS B 1 83 ? -6.496 0.162 18.828 1 97.69 83 LYS B N 1
ATOM 2361 C CA . LYS B 1 83 ? -6.75 -0.532 20.094 1 97.69 83 LYS B CA 1
ATOM 2362 C C . LYS B 1 83 ? -7.316 -1.928 19.844 1 97.69 83 LYS B C 1
ATOM 2364 O O . LYS B 1 83 ? -7.375 -2.748 20.766 1 97.69 83 LYS B O 1
ATOM 2369 N N . ASP B 1 84 ? -7.781 -2.223 18.688 1 97.81 84 ASP B N 1
ATOM 2370 C CA . ASP B 1 84 ? -8.344 -3.525 18.344 1 97.81 84 ASP B CA 1
ATOM 2371 C C . ASP B 1 84 ? -8.289 -3.762 16.828 1 97.81 84 ASP B C 1
ATOM 2373 O O . ASP B 1 84 ? -7.762 -2.936 16.094 1 97.81 84 ASP B O 1
ATOM 2377 N N . GLN B 1 85 ? -8.812 -4.875 16.406 1 97.25 85 GLN B N 1
ATOM 2378 C CA . GLN B 1 85 ? -8.734 -5.281 15.016 1 97.25 85 GLN B CA 1
ATOM 2379 C C . GLN B 1 85 ? -9.523 -4.336 14.117 1 97.25 85 GLN B C 1
ATOM 2381 O O . GLN B 1 85 ? -9.141 -4.086 12.977 1 97.25 85 GLN B O 1
ATOM 2386 N N . ARG B 1 86 ? -10.625 -3.865 14.633 1 98.06 86 ARG B N 1
ATOM 2387 C CA . ARG B 1 86 ? -11.438 -2.932 13.859 1 98.06 86 ARG B CA 1
ATOM 2388 C C . ARG B 1 86 ? -10.672 -1.647 13.562 1 98.06 86 ARG B C 1
ATOM 2390 O O . ARG B 1 86 ? -10.602 -1.213 12.414 1 98.06 86 ARG B O 1
ATOM 2397 N N . GLU B 1 87 ? -10.086 -1.038 14.57 1 98.56 87 GLU B N 1
ATOM 2398 C CA . GLU B 1 87 ? -9.297 0.171 14.359 1 98.56 87 GLU B CA 1
ATOM 2399 C C . GLU B 1 87 ? -8.102 -0.106 13.453 1 98.56 87 GLU B C 1
ATOM 2401 O O . GLU B 1 87 ? -7.742 0.723 12.617 1 98.56 87 GLU B O 1
ATOM 2406 N N . ALA B 1 88 ? -7.5 -1.269 13.656 1 98.81 88 ALA B N 1
ATOM 2407 C CA . ALA B 1 88 ? -6.363 -1.63 12.812 1 98.81 88 ALA B CA 1
ATOM 2408 C C . ALA B 1 88 ? -6.762 -1.66 11.336 1 98.81 88 ALA B C 1
ATOM 2410 O O . ALA B 1 88 ? -6.031 -1.157 10.477 1 98.81 88 ALA B O 1
ATOM 2411 N N . ALA B 1 89 ? -7.898 -2.213 11.047 1 98.88 89 ALA B N 1
ATOM 2412 C CA . ALA B 1 89 ? -8.383 -2.297 9.672 1 98.88 89 ALA B CA 1
ATOM 2413 C C . ALA B 1 89 ? -8.641 -0.907 9.094 1 98.88 89 ALA B C 1
ATOM 2415 O O . ALA B 1 89 ? -8.281 -0.625 7.949 1 98.88 89 ALA B O 1
ATOM 2416 N N . LEU B 1 90 ? -9.242 -0.09 9.883 1 98.88 90 LEU B N 1
ATOM 2417 C CA . LEU B 1 90 ? -9.523 1.274 9.453 1 98.88 90 LEU B CA 1
ATOM 2418 C C . LEU B 1 90 ? -8.234 2.051 9.219 1 98.88 90 LEU B C 1
ATOM 2420 O O . LEU B 1 90 ? -8.125 2.814 8.258 1 98.88 90 LEU B O 1
ATOM 2424 N N . LEU B 1 91 ? -7.289 1.832 10.07 1 98.94 91 LEU B N 1
ATOM 2425 C CA . LEU B 1 91 ? -6.004 2.508 9.93 1 98.94 91 LEU B CA 1
ATOM 2426 C C . LEU B 1 91 ? -5.293 2.062 8.648 1 98.94 91 LEU B C 1
ATOM 2428 O O . LEU B 1 91 ? -4.684 2.879 7.961 1 98.94 91 LEU B O 1
ATOM 2432 N N . ASP B 1 92 ? -5.344 0.781 8.344 1 98.94 92 ASP B N 1
ATOM 2433 C CA . ASP B 1 92 ? -4.785 0.298 7.086 1 98.94 92 ASP B CA 1
ATOM 2434 C C . ASP B 1 92 ? -5.477 0.951 5.891 1 98.94 92 ASP B C 1
ATOM 2436 O O . ASP B 1 92 ? -4.82 1.352 4.93 1 98.94 92 ASP B O 1
ATOM 2440 N N . MET B 1 93 ? -6.773 1.047 5.965 1 98.94 93 MET B N 1
ATOM 2441 C CA . MET B 1 93 ? -7.543 1.68 4.895 1 98.94 93 MET B CA 1
ATOM 2442 C C . MET B 1 93 ? -7.117 3.133 4.711 1 98.94 93 MET B C 1
ATOM 2444 O O . MET B 1 93 ? -6.844 3.566 3.59 1 98.94 93 MET B O 1
ATOM 2448 N N . VAL B 1 94 ? -7.035 3.859 5.805 1 98.94 94 VAL B N 1
ATOM 2449 C CA . VAL B 1 94 ? -6.652 5.266 5.766 1 98.94 94 VAL B CA 1
ATOM 2450 C C . VAL B 1 94 ? -5.254 5.406 5.172 1 98.94 94 VAL B C 1
ATOM 2452 O O . VAL B 1 94 ? -5.035 6.211 4.266 1 98.94 94 VAL B O 1
ATOM 2455 N N . ASN B 1 95 ? -4.363 4.586 5.68 1 98.94 95 ASN B N 1
ATOM 2456 C CA . ASN B 1 95 ? -2.977 4.684 5.234 1 98.94 95 ASN B CA 1
ATOM 2457 C C . ASN B 1 95 ? -2.846 4.387 3.744 1 98.94 95 ASN B C 1
ATOM 2459 O O . ASN B 1 95 ? -2.033 5.004 3.053 1 98.94 95 ASN B O 1
ATOM 2463 N N . ASP B 1 96 ? -3.57 3.41 3.289 1 98.88 96 ASP B N 1
ATOM 2464 C CA . ASP B 1 96 ? -3.545 3.117 1.858 1 98.88 96 ASP B CA 1
ATOM 2465 C C . ASP B 1 96 ? -4.141 4.27 1.053 1 98.88 96 ASP B C 1
ATOM 2467 O O . ASP B 1 96 ? -3.711 4.539 -0.071 1 98.88 96 ASP B O 1
ATOM 2471 N N . GLY B 1 97 ? -5.172 4.965 1.596 1 98.88 97 GLY B N 1
ATOM 2472 C CA . GLY B 1 97 ? -5.656 6.191 0.989 1 98.88 97 GLY B CA 1
ATOM 2473 C C . GLY B 1 97 ? -4.605 7.285 0.927 1 98.88 97 GLY B C 1
ATOM 2474 O O . GLY B 1 97 ? -4.5 7.996 -0.075 1 98.88 97 GLY B O 1
ATOM 2475 N N . VAL B 1 98 ? -3.854 7.418 1.992 1 98.94 98 VAL B N 1
ATOM 2476 C CA . VAL B 1 98 ? -2.75 8.375 2.031 1 98.94 98 VAL B CA 1
ATOM 2477 C C . VAL B 1 98 ? -1.739 8.039 0.936 1 98.94 98 VAL B C 1
ATOM 2479 O O . VAL B 1 98 ? -1.232 8.93 0.255 1 98.94 98 VAL B O 1
ATOM 2482 N N . GLU B 1 99 ? -1.459 6.758 0.772 1 98.81 99 GLU B N 1
ATOM 2483 C CA . GLU B 1 99 ? -0.509 6.324 -0.248 1 98.81 99 GLU B CA 1
ATOM 2484 C C . GLU B 1 99 ? -1.001 6.68 -1.647 1 98.81 99 GLU B C 1
ATOM 2486 O O . GLU B 1 99 ? -0.216 7.105 -2.498 1 98.81 99 GLU B O 1
ATOM 2491 N N . ASP B 1 100 ? -2.291 6.512 -1.899 1 98.62 100 ASP B N 1
ATOM 2492 C CA . ASP B 1 100 ? -2.857 6.926 -3.18 1 98.62 100 ASP B CA 1
ATOM 2493 C C . ASP B 1 100 ? -2.592 8.406 -3.443 1 98.62 100 ASP B C 1
ATOM 2495 O O . ASP B 1 100 ? -2.209 8.789 -4.555 1 98.62 100 ASP B O 1
ATOM 2499 N N . LEU B 1 101 ? -2.838 9.227 -2.465 1 98.75 101 LEU B N 1
ATOM 2500 C CA . LEU B 1 101 ? -2.602 10.664 -2.588 1 98.75 101 LEU B CA 1
ATOM 2501 C C . LEU B 1 101 ? -1.118 10.953 -2.793 1 98.75 101 LEU B C 1
ATOM 2503 O O . LEU B 1 101 ? -0.754 11.805 -3.607 1 98.75 101 LEU B O 1
ATOM 2507 N N . ARG B 1 102 ? -0.25 10.266 -2.053 1 98.75 102 ARG B N 1
ATOM 2508 C CA . ARG B 1 102 ? 1.19 10.469 -2.178 1 98.75 102 ARG B CA 1
ATOM 2509 C C . ARG B 1 102 ? 1.664 10.156 -3.594 1 98.75 102 ARG B C 1
ATOM 2511 O O . ARG B 1 102 ? 2.525 10.852 -4.133 1 98.75 102 ARG B O 1
ATOM 2518 N N . LEU B 1 103 ? 1.159 9.133 -4.18 1 98.31 103 LEU B N 1
ATOM 2519 C CA . LEU B 1 103 ? 1.566 8.758 -5.531 1 98.31 103 LEU B CA 1
ATOM 2520 C C . LEU B 1 103 ? 1.194 9.844 -6.531 1 98.31 103 LEU B C 1
ATOM 2522 O O . LEU B 1 103 ? 1.951 10.117 -7.465 1 98.31 103 LEU B O 1
ATOM 2526 N N . LYS B 1 104 ? 0.023 10.422 -6.352 1 98.25 104 LYS B N 1
ATOM 2527 C CA . LYS B 1 104 ? -0.356 11.555 -7.195 1 98.25 104 LYS B CA 1
ATOM 2528 C C . LYS B 1 104 ? 0.599 12.727 -7.004 1 98.25 104 LYS B C 1
ATOM 2530 O O . LYS B 1 104 ? 0.993 13.375 -7.977 1 98.25 104 LYS B O 1
ATOM 2535 N N . TYR B 1 105 ? 0.947 13.008 -5.797 1 98.69 105 TYR B N 1
ATOM 2536 C CA . TYR B 1 105 ? 1.882 14.078 -5.469 1 98.69 105 TYR B CA 1
ATOM 2537 C C . TYR B 1 105 ? 3.24 13.828 -6.113 1 98.69 105 TYR B C 1
ATOM 2539 O O . TYR B 1 105 ? 3.812 14.727 -6.738 1 98.69 105 TYR B O 1
ATOM 2547 N N . ILE B 1 106 ? 3.732 12.625 -5.984 1 98.19 106 ILE B N 1
ATOM 2548 C CA . ILE B 1 106 ? 5.035 12.258 -6.523 1 98.19 106 ILE B CA 1
ATOM 2549 C C . ILE B 1 106 ? 5.016 12.383 -8.047 1 98.19 106 ILE B C 1
ATOM 2551 O O . ILE B 1 106 ? 5.973 12.875 -8.648 1 98.19 106 ILE B O 1
ATOM 2555 N N . GLN B 1 107 ? 3.941 11.883 -8.625 1 97.5 107 GLN B N 1
ATOM 2556 C CA . GLN B 1 107 ? 3.814 12.008 -10.07 1 97.5 107 GLN B CA 1
ATOM 2557 C C . GLN B 1 107 ? 3.859 13.469 -10.5 1 97.5 107 GLN B C 1
ATOM 2559 O O . GLN B 1 107 ? 4.527 13.812 -11.477 1 97.5 107 GLN B O 1
ATOM 2564 N N . LEU B 1 108 ? 3.135 14.328 -9.797 1 98.44 108 LEU B N 1
ATOM 2565 C CA . LEU B 1 108 ? 3.174 15.758 -10.094 1 98.44 108 LEU B CA 1
ATOM 2566 C C . LEU B 1 108 ? 4.594 16.297 -9.977 1 98.44 108 LEU B C 1
ATOM 2568 O O . LEU B 1 108 ? 5.105 16.922 -10.906 1 98.44 108 LEU B O 1
ATOM 2572 N N . ILE B 1 109 ? 5.262 16.016 -8.914 1 98.38 109 ILE B N 1
ATOM 2573 C CA . ILE B 1 109 ? 6.539 16.609 -8.539 1 98.38 109 ILE B CA 1
ATOM 2574 C C . ILE B 1 109 ? 7.617 16.172 -9.531 1 98.38 109 ILE B C 1
ATOM 2576 O O . ILE B 1 109 ? 8.422 17 -9.984 1 98.38 109 ILE B O 1
ATOM 2580 N N . TYR B 1 110 ? 7.602 14.938 -9.922 1 97.38 110 TYR B N 1
ATOM 2581 C CA . TYR B 1 110 ? 8.75 14.406 -10.641 1 97.38 110 TYR B CA 1
ATOM 2582 C C . TYR B 1 110 ? 8.461 14.289 -12.125 1 97.38 110 TYR B C 1
ATOM 2584 O O . TYR B 1 110 ? 9.383 14.18 -12.938 1 97.38 110 TYR B O 1
ATOM 2592 N N . GLN B 1 111 ? 7.164 14.367 -12.492 1 96.19 111 GLN B N 1
ATOM 2593 C CA . GLN B 1 111 ? 6.883 14.07 -13.891 1 96.19 111 GLN B CA 1
ATOM 2594 C C . GLN B 1 111 ? 6.117 15.211 -14.555 1 96.19 111 GLN B C 1
ATOM 2596 O O . GLN B 1 111 ? 6.137 15.352 -15.773 1 96.19 111 GLN B O 1
ATOM 2601 N N . ASN B 1 112 ? 5.492 16.078 -13.781 1 97.19 112 ASN B N 1
ATOM 2602 C CA . ASN B 1 112 ? 4.582 17.016 -14.438 1 97.19 112 ASN B CA 1
ATOM 2603 C C . ASN B 1 112 ? 4.453 18.312 -13.656 1 97.19 112 ASN B C 1
ATOM 2605 O O . ASN B 1 112 ? 3.383 18.922 -13.633 1 97.19 112 ASN B O 1
ATOM 2609 N N . TYR B 1 113 ? 5.41 18.734 -12.984 1 97.12 113 TYR B N 1
ATOM 2610 C CA . TYR B 1 113 ? 5.336 19.859 -12.055 1 97.12 113 TYR B CA 1
ATOM 2611 C C . TYR B 1 113 ? 4.996 21.156 -12.773 1 97.12 113 TYR B C 1
ATOM 2613 O O . TYR B 1 113 ? 4.055 21.859 -12.398 1 97.12 113 TYR B O 1
ATOM 2621 N N . GLU B 1 114 ? 5.684 21.469 -13.781 1 96.56 114 GLU B N 1
ATOM 2622 C CA . GLU B 1 114 ? 5.559 22.766 -14.453 1 96.56 114 GLU B CA 1
ATOM 2623 C C . GLU B 1 114 ? 4.191 22.922 -15.109 1 96.56 114 GLU B C 1
ATOM 2625 O O . GLU B 1 114 ? 3.584 23.984 -15.055 1 96.56 114 GLU B O 1
ATOM 2630 N N . ASN B 1 115 ? 3.703 21.922 -15.672 1 97.19 115 ASN B N 1
ATOM 2631 C CA . ASN B 1 115 ? 2.465 22.016 -16.438 1 97.19 115 ASN B CA 1
ATOM 2632 C C . ASN B 1 115 ? 1.263 21.547 -15.625 1 97.19 115 ASN B C 1
ATOM 2634 O O . ASN B 1 115 ? 0.12 21.859 -15.953 1 97.19 115 ASN B O 1
ATOM 2638 N N . GLY B 1 116 ? 1.502 20.828 -14.586 1 97.88 116 GLY B N 1
ATOM 2639 C CA . GLY B 1 116 ? 0.398 20.156 -13.922 1 97.88 116 GLY B CA 1
ATOM 2640 C C . GLY B 1 116 ? 0.08 20.734 -12.555 1 97.88 116 GLY B C 1
ATOM 2641 O O . GLY B 1 116 ? -0.941 20.391 -11.953 1 97.88 116 GLY B O 1
ATOM 2642 N N . LYS B 1 117 ? 0.878 21.594 -12.062 1 97.75 117 LYS B N 1
ATOM 2643 C CA . LYS B 1 117 ? 0.756 22.047 -10.68 1 97.75 117 LYS B CA 1
ATOM 2644 C C . LYS B 1 117 ? -0.585 22.75 -10.445 1 97.75 117 LYS B C 1
ATOM 2646 O O . LYS B 1 117 ? -1.265 22.469 -9.453 1 97.75 117 LYS B O 1
ATOM 2651 N N . ALA B 1 118 ? -0.943 23.672 -11.297 1 97.62 118 ALA B N 1
ATOM 2652 C CA . ALA B 1 118 ? -2.184 24.422 -11.125 1 97.62 118 ALA B CA 1
ATOM 2653 C C . ALA B 1 118 ? -3.389 23.484 -11.062 1 97.62 118 ALA B C 1
ATOM 2655 O O . ALA B 1 118 ? -4.219 23.594 -10.156 1 97.62 118 ALA B O 1
ATOM 2656 N N . ALA B 1 119 ? -3.492 22.578 -12.016 1 98.31 119 ALA B N 1
ATOM 2657 C CA . ALA B 1 119 ? -4.598 21.625 -12.047 1 98.31 119 ALA B CA 1
ATOM 2658 C C . ALA B 1 119 ? -4.586 20.719 -10.82 1 98.31 119 ALA B C 1
ATOM 2660 O O . ALA B 1 119 ? -5.645 20.375 -10.289 1 98.31 119 ALA B O 1
ATOM 2661 N N . TYR B 1 120 ? -3.426 20.344 -10.43 1 98.44 120 TYR B N 1
ATOM 2662 C CA . TYR B 1 120 ? -3.281 19.5 -9.25 1 98.44 120 TYR B CA 1
ATOM 2663 C C . TYR B 1 120 ? -3.818 20.219 -8.008 1 98.44 120 TYR B C 1
ATOM 2665 O O . TYR B 1 120 ? -4.605 19.641 -7.254 1 98.44 120 TYR B O 1
ATOM 2673 N N . VAL B 1 121 ? -3.393 21.406 -7.812 1 98.12 121 VAL B N 1
ATOM 2674 C CA . VAL B 1 121 ? -3.793 22.188 -6.641 1 98.12 121 VAL B CA 1
ATOM 2675 C C . VAL B 1 121 ? -5.297 22.438 -6.676 1 98.12 121 VAL B C 1
ATOM 2677 O O . VAL B 1 121 ? -5.965 22.391 -5.641 1 98.12 121 VAL B O 1
ATOM 2680 N N . GLU B 1 122 ? -5.824 22.656 -7.84 1 97.75 122 GLU B N 1
ATOM 2681 C CA . GLU B 1 122 ? -7.262 22.875 -7.996 1 97.75 122 GLU B CA 1
ATOM 2682 C C . GLU B 1 122 ? -8.047 21.625 -7.598 1 97.75 122 GLU B C 1
ATOM 2684 O O . GLU B 1 122 ? -9.156 21.734 -7.055 1 97.75 122 GLU B O 1
ATOM 2689 N N . ALA B 1 123 ? -7.523 20.484 -7.766 1 97.69 123 ALA B N 1
ATOM 2690 C CA . ALA B 1 123 ? -8.203 19.203 -7.52 1 97.69 123 ALA B CA 1
ATOM 2691 C C . ALA B 1 123 ? -8.016 18.766 -6.07 1 97.69 123 ALA B C 1
ATOM 2693 O O . ALA B 1 123 ? -8.695 17.844 -5.609 1 97.69 123 ALA B O 1
ATOM 2694 N N . LEU B 1 124 ? -7.148 19.391 -5.324 1 97.81 124 LEU B N 1
ATOM 2695 C CA . LEU B 1 124 ? -6.695 18.938 -4.016 1 97.81 124 LEU B CA 1
ATOM 2696 C C . LEU B 1 124 ? -7.863 18.828 -3.041 1 97.81 124 LEU B C 1
ATOM 2698 O O . LEU B 1 124 ? -7.949 17.875 -2.271 1 97.81 124 LEU B O 1
ATOM 2702 N N . PRO B 1 125 ? -8.812 19.797 -3.062 1 96.94 125 PRO B N 1
ATOM 2703 C CA . PRO B 1 125 ? -9.914 19.688 -2.104 1 96.94 125 PRO B CA 1
ATOM 2704 C C . PRO B 1 125 ? -10.688 18.375 -2.24 1 96.94 125 PRO B C 1
ATOM 2706 O O . PRO B 1 125 ? -11.055 17.766 -1.234 1 96.94 125 PRO B O 1
ATOM 2709 N N . VAL B 1 126 ? -10.914 17.938 -3.463 1 96.88 126 VAL B N 1
ATOM 2710 C CA . VAL B 1 126 ? -11.617 16.688 -3.711 1 96.88 126 VAL B CA 1
ATOM 2711 C C . VAL B 1 126 ? -10.789 15.516 -3.197 1 96.88 126 VAL B C 1
ATOM 2713 O O . VAL B 1 126 ? -11.32 14.578 -2.605 1 96.88 126 VAL B O 1
ATOM 2716 N N . GLN B 1 127 ? -9.484 15.617 -3.42 1 98 127 GLN B N 1
ATOM 2717 C CA . GLN B 1 127 ? -8.586 14.547 -3.006 1 98 127 GLN B CA 1
ATOM 2718 C C . GLN B 1 127 ? -8.469 14.484 -1.485 1 98 127 GLN B C 1
ATOM 2720 O O . GLN B 1 127 ? -8.172 13.43 -0.92 1 98 127 GLN B O 1
ATOM 2725 N N . LEU B 1 128 ? -8.688 15.562 -0.789 1 98.69 128 L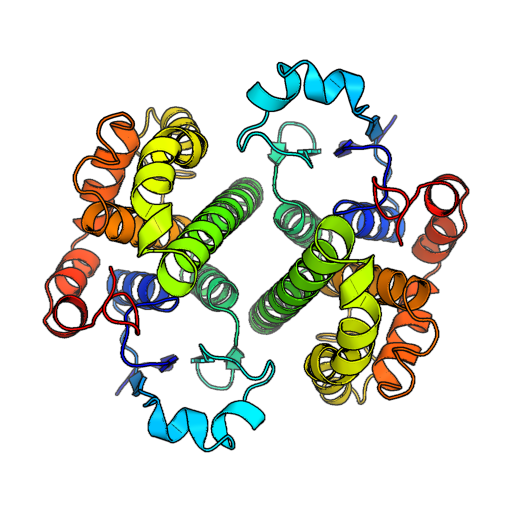EU B N 1
ATOM 2726 C CA . LEU B 1 128 ? -8.5 15.648 0.655 1 98.69 128 LEU B CA 1
ATOM 2727 C C . LEU B 1 128 ? -9.805 15.336 1.39 1 98.69 128 LEU B C 1
ATOM 2729 O O . LEU B 1 128 ? -9.789 15.039 2.586 1 98.69 128 LEU B O 1
ATOM 2733 N N . ARG B 1 129 ? -10.898 15.32 0.736 1 97.88 129 ARG B N 1
ATOM 2734 C CA . ARG B 1 129 ? -12.234 15.203 1.306 1 97.88 129 ARG B CA 1
ATOM 2735 C C . ARG B 1 129 ? -12.383 13.906 2.098 1 97.88 129 ARG B C 1
ATOM 2737 O O . ARG B 1 129 ? -12.992 13.898 3.166 1 97.88 129 ARG B O 1
ATOM 2744 N N . PRO B 1 130 ? -11.891 12.773 1.603 1 98.56 130 PRO B N 1
ATOM 2745 C CA . PRO B 1 130 ? -12.047 11.539 2.371 1 98.56 130 PRO B CA 1
ATOM 2746 C C . PRO B 1 130 ? -11.477 11.641 3.783 1 98.56 130 PRO B C 1
ATOM 2748 O O . PRO B 1 130 ? -12.078 11.133 4.734 1 98.56 130 PRO B O 1
ATOM 2751 N N . PHE B 1 131 ? -10.375 12.305 3.91 1 98.81 131 PHE B N 1
ATOM 2752 C CA . PHE B 1 131 ? -9.727 12.422 5.211 1 98.81 131 PHE B CA 1
ATOM 2753 C C . PHE B 1 131 ? -10.477 13.406 6.105 1 98.81 131 PHE B C 1
ATOM 2755 O O . PHE B 1 131 ? -10.594 13.18 7.312 1 98.81 131 PHE B O 1
ATOM 2762 N N . GLU B 1 132 ? -10.961 14.5 5.52 1 98.75 132 GLU B N 1
ATOM 2763 C CA . GLU B 1 132 ? -11.836 15.414 6.242 1 98.75 132 GLU B CA 1
ATOM 2764 C C . GLU B 1 132 ? -13.078 14.695 6.758 1 98.75 132 GLU B C 1
ATOM 2766 O O . GLU B 1 132 ? -13.5 14.906 7.898 1 98.75 132 GLU B O 1
ATOM 2771 N N . THR B 1 133 ? -13.648 13.852 5.934 1 98.5 133 THR B N 1
ATOM 2772 C CA . THR B 1 133 ? -14.836 13.07 6.273 1 98.5 133 THR B CA 1
ATOM 2773 C C . THR B 1 133 ? -14.547 12.117 7.434 1 98.5 133 THR B C 1
ATOM 2775 O O . THR B 1 133 ? -15.32 12.039 8.383 1 98.5 133 THR B O 1
ATOM 2778 N N . LEU B 1 134 ? -13.484 11.453 7.375 1 98.56 134 LEU B N 1
ATOM 2779 C CA . LEU B 1 134 ? -13.117 10.516 8.43 1 98.56 134 LEU B CA 1
ATOM 2780 C C . LEU B 1 134 ? -12.945 11.234 9.766 1 98.56 134 LEU B C 1
ATOM 2782 O O . LEU B 1 134 ? -13.406 10.758 10.797 1 98.56 134 LEU B O 1
ATOM 2786 N N . LEU B 1 135 ? -12.227 12.383 9.727 1 98.56 135 LEU B N 1
ATOM 2787 C CA . LEU B 1 135 ? -12.062 13.164 10.953 1 98.56 135 LEU B CA 1
ATOM 2788 C C . LEU B 1 135 ? -13.422 13.594 11.5 1 98.56 135 LEU B C 1
ATOM 2790 O O . LEU B 1 135 ? -13.656 13.516 12.711 1 98.56 135 LEU B O 1
ATOM 2794 N N . SER B 1 136 ? -14.273 14.023 10.602 1 98.25 136 SER B N 1
ATOM 2795 C CA . SER B 1 136 ? -15.586 14.477 11.031 1 98.25 136 SER B CA 1
ATOM 2796 C C . SER B 1 136 ? -16.359 13.359 11.734 1 98.25 136 SER B C 1
ATOM 2798 O O . SER B 1 136 ? -17.172 13.625 12.625 1 98.25 136 SER B O 1
ATOM 2800 N N . GLN B 1 137 ? -16.094 12.109 11.422 1 96.81 137 GLN B N 1
ATOM 2801 C CA . GLN B 1 137 ? -16.797 10.945 11.945 1 96.81 137 GLN B CA 1
ATOM 2802 C C . GLN B 1 137 ? -16.172 10.453 13.242 1 96.81 137 GLN B C 1
ATOM 2804 O O . GLN B 1 137 ? -16.719 9.586 13.914 1 96.81 137 GLN B O 1
ATOM 2809 N N . ASN B 1 138 ? -15.016 10.977 13.531 1 97.31 138 ASN B N 1
ATOM 2810 C CA . ASN B 1 138 ? -14.328 10.594 14.766 1 97.31 138 ASN B CA 1
ATOM 2811 C C . ASN B 1 138 ? -14.25 11.758 15.75 1 97.31 138 ASN B C 1
ATOM 2813 O O . ASN B 1 138 ? -13.297 12.531 15.727 1 97.31 138 ASN B O 1
ATOM 2817 N N . ARG B 1 139 ? -15.203 11.93 16.672 1 95.94 139 ARG B N 1
ATOM 2818 C CA . ARG B 1 139 ? -15.305 12.961 17.688 1 95.94 139 ARG B CA 1
ATOM 2819 C C . ARG B 1 139 ? -15.266 14.352 17.062 1 95.94 139 ARG B C 1
ATOM 2821 O O . ARG B 1 139 ? -14.555 15.234 17.547 1 95.94 139 ARG B O 1
ATOM 2828 N N . ALA B 1 140 ? -15.867 14.484 15.938 1 94.75 140 ALA B N 1
ATOM 2829 C CA . ALA B 1 140 ? -16 15.773 15.258 1 94.75 140 ALA B CA 1
ATOM 2830 C C . ALA B 1 140 ? -14.633 16.391 14.969 1 94.75 140 ALA B C 1
ATOM 2832 O O . ALA B 1 140 ? -14.461 17.609 15.047 1 94.75 140 ALA B O 1
ATOM 2833 N N . GLY B 1 141 ? -13.68 15.477 14.742 1 94.56 141 GLY B N 1
ATOM 2834 C CA . GLY B 1 141 ? -12.359 15.914 14.32 1 94.56 141 GLY B CA 1
ATOM 2835 C C . GLY B 1 141 ? -11.461 16.281 15.484 1 94.56 141 GLY B C 1
ATOM 2836 O O . GLY B 1 141 ? -10.328 16.734 15.281 1 94.56 141 GLY B O 1
ATOM 2837 N N . LYS B 1 142 ? -11.875 16 16.672 1 94 142 LYS B N 1
ATOM 2838 C CA . LYS B 1 142 ? -11.117 16.438 17.844 1 94 142 LYS B CA 1
ATOM 2839 C C . LYS B 1 142 ? -10.133 15.359 18.297 1 94 142 LYS B C 1
ATOM 2841 O O . LYS B 1 142 ? -9.32 15.586 19.188 1 94 142 LYS B O 1
ATOM 2846 N N . ALA B 1 143 ? -10.227 14.195 17.703 1 95.5 143 ALA B N 1
ATOM 2847 C CA . ALA B 1 143 ? -9.297 13.109 18.016 1 95.5 143 ALA B CA 1
ATOM 2848 C C . ALA B 1 143 ? -8.336 12.875 16.859 1 95.5 143 ALA B C 1
ATOM 2850 O O . ALA B 1 143 ? -7.824 13.82 16.25 1 95.5 143 ALA B O 1
ATOM 2851 N N . PHE B 1 144 ? -7.938 11.688 16.688 1 98.44 144 PHE B N 1
ATOM 2852 C CA . PHE B 1 144 ? -7.043 11.32 15.594 1 98.44 144 PHE B CA 1
ATOM 2853 C C . PHE B 1 144 ? -7.828 10.766 14.414 1 98.44 144 PHE B C 1
ATOM 2855 O O . PHE B 1 144 ? -9.062 10.773 14.422 1 98.44 144 PHE B O 1
ATOM 2862 N N . ILE B 1 145 ? -7.18 10.469 13.312 1 98.81 145 ILE B N 1
ATOM 2863 C CA . ILE B 1 145 ? -7.855 10.078 12.078 1 98.81 145 ILE B CA 1
ATOM 2864 C C . ILE B 1 145 ? -8.742 8.867 12.344 1 98.81 145 ILE B C 1
ATOM 2866 O O . ILE B 1 145 ? -9.805 8.727 11.727 1 98.81 145 ILE B O 1
ATOM 2870 N N . VAL B 1 146 ? -8.273 7.953 13.211 1 98.62 146 VAL B N 1
ATOM 2871 C CA . VAL B 1 146 ? -9.047 6.82 13.711 1 98.62 146 VAL B CA 1
ATOM 2872 C C . VAL B 1 146 ? -8.82 6.668 15.219 1 98.62 146 VAL B C 1
ATOM 2874 O O . VAL B 1 146 ? -7.68 6.703 15.688 1 98.62 146 VAL B O 1
ATOM 2877 N N . GLY B 1 147 ? -9.875 6.59 15.961 1 97.69 147 GLY B N 1
ATOM 2878 C CA . GLY B 1 147 ? -9.773 6.285 17.375 1 97.69 147 GLY B CA 1
ATOM 2879 C C . GLY B 1 147 ? -9.242 7.445 18.203 1 97.69 147 GLY B C 1
ATOM 2880 O O . GLY B 1 147 ? -9.172 8.578 17.719 1 97.69 147 GLY B O 1
ATOM 2881 N N . ASP B 1 148 ? -8.859 7.18 19.484 1 97.19 148 ASP B N 1
ATOM 2882 C CA . ASP B 1 148 ? -8.547 8.234 20.438 1 97.19 148 ASP B CA 1
ATOM 2883 C C . ASP B 1 148 ? -7.047 8.312 20.703 1 97.19 148 ASP B C 1
ATOM 2885 O O . ASP B 1 148 ? -6.59 9.148 21.484 1 97.19 148 ASP B O 1
ATOM 2889 N N . GLN B 1 149 ? -6.344 7.504 20.125 1 97.56 149 GLN B N 1
ATOM 2890 C CA . GLN B 1 149 ? -4.891 7.512 20.25 1 97.56 149 GLN B CA 1
ATOM 2891 C C . GLN B 1 149 ? -4.215 7.688 18.906 1 97.56 149 GLN B C 1
ATOM 2893 O O . GLN B 1 149 ? -4.75 7.262 17.875 1 97.56 149 GLN B O 1
ATOM 2898 N N . ILE B 1 150 ? -3.008 8.297 18.953 1 98.62 150 ILE B N 1
ATOM 2899 C CA . ILE B 1 150 ? -2.262 8.492 17.719 1 98.62 150 ILE B CA 1
ATOM 2900 C C . ILE B 1 150 ? -1.857 7.141 17.141 1 98.62 150 ILE B C 1
ATOM 2902 O O . ILE B 1 150 ? -1.585 6.195 17.875 1 98.62 150 ILE B O 1
ATOM 2906 N N . SER B 1 151 ? -1.856 7.051 15.852 1 98.88 151 SER B N 1
ATOM 2907 C CA . SER B 1 151 ? -1.471 5.836 15.141 1 98.88 151 SER B CA 1
ATOM 2908 C C . SER B 1 151 ? -0.414 6.133 14.078 1 98.88 151 SER B C 1
ATOM 2910 O O . SER B 1 151 ? -0.11 7.297 13.805 1 98.88 151 SER B O 1
ATOM 2912 N N . PHE B 1 152 ? 0.123 5.066 13.406 1 98.94 152 PHE B N 1
ATOM 2913 C CA . PHE B 1 152 ? 1.103 5.215 12.336 1 98.94 152 PHE B CA 1
ATOM 2914 C C . PHE B 1 152 ? 0.504 5.969 11.156 1 98.94 152 PHE B C 1
ATOM 2916 O O . PHE B 1 152 ? 1.21 6.699 10.453 1 98.94 152 PHE B O 1
ATOM 2923 N N . ALA B 1 153 ? -0.772 5.824 10.906 1 98.94 153 ALA B N 1
ATOM 2924 C CA . ALA B 1 153 ? -1.431 6.48 9.781 1 98.94 153 ALA B CA 1
ATOM 2925 C C . ALA B 1 153 ? -1.479 7.992 9.977 1 98.94 153 ALA B C 1
ATOM 2927 O O . ALA B 1 153 ? -1.473 8.75 9.008 1 98.94 153 ALA B O 1
ATOM 2928 N N . ASP B 1 154 ? -1.555 8.453 11.234 1 98.94 154 ASP B N 1
ATOM 2929 C CA . ASP B 1 154 ? -1.539 9.883 11.516 1 98.94 154 ASP B CA 1
ATOM 2930 C C . ASP B 1 154 ? -0.225 10.516 11.07 1 98.94 154 ASP B C 1
ATOM 2932 O O . ASP B 1 154 ? -0.223 11.602 10.477 1 98.94 154 ASP B O 1
ATOM 2936 N N . TYR B 1 155 ? 0.88 9.852 11.344 1 98.94 155 TYR B N 1
ATOM 2937 C CA . TYR B 1 155 ? 2.176 10.391 10.953 1 98.94 155 TYR B CA 1
ATOM 2938 C C . TYR B 1 155 ? 2.285 10.5 9.43 1 98.94 155 TYR B C 1
ATOM 2940 O O . TYR B 1 155 ? 2.773 11.5 8.906 1 98.94 155 TYR B O 1
ATOM 2948 N N . ASN B 1 156 ? 1.866 9.453 8.773 1 98.94 156 ASN B N 1
ATOM 2949 C CA . ASN B 1 156 ? 1.935 9.445 7.32 1 98.94 156 ASN B CA 1
ATOM 2950 C C . ASN B 1 156 ? 1.064 10.539 6.707 1 98.94 156 ASN B C 1
ATOM 2952 O O . ASN B 1 156 ? 1.507 11.258 5.812 1 98.94 156 ASN B O 1
ATOM 2956 N N . LEU B 1 157 ? -0.146 10.672 7.215 1 98.94 157 LEU B N 1
ATOM 2957 C CA . LEU B 1 157 ? -1.085 11.656 6.703 1 98.94 157 LEU B CA 1
ATOM 2958 C C . LEU B 1 157 ? -0.6 13.078 6.996 1 98.94 157 LEU B C 1
ATOM 2960 O O . LEU B 1 157 ? -0.561 13.922 6.102 1 98.94 157 LEU B O 1
ATOM 2964 N N . VAL B 1 158 ? -0.193 13.352 8.211 1 98.94 158 VAL B N 1
ATOM 2965 C CA . VAL B 1 158 ? 0.229 14.695 8.594 1 98.94 158 VAL B CA 1
ATOM 2966 C C . VAL B 1 158 ? 1.475 15.094 7.809 1 98.94 158 VAL B C 1
ATOM 2968 O O . VAL B 1 158 ? 1.585 16.234 7.34 1 98.94 158 VAL B O 1
ATOM 2971 N N . GLU B 1 159 ? 2.393 14.188 7.691 1 98.88 159 GLU B N 1
ATOM 2972 C CA . GLU B 1 159 ? 3.586 14.453 6.898 1 98.88 159 GLU B CA 1
ATOM 2973 C C . GLU B 1 159 ? 3.221 14.883 5.48 1 98.88 159 GLU B C 1
ATOM 2975 O O . GLU B 1 159 ? 3.736 15.883 4.977 1 98.88 159 GLU B O 1
ATOM 2980 N N . LEU B 1 160 ? 2.352 14.188 4.836 1 98.88 160 LEU B N 1
ATOM 2981 C CA . LEU B 1 160 ? 1.957 14.469 3.463 1 98.88 160 LEU B CA 1
ATOM 2982 C C . LEU B 1 160 ? 1.204 15.789 3.377 1 98.88 160 LEU B C 1
ATOM 2984 O O . LEU B 1 160 ? 1.389 16.562 2.426 1 98.88 160 LEU B O 1
ATOM 2988 N N . LEU B 1 161 ? 0.321 16.047 4.34 1 98.88 161 LEU B N 1
ATOM 2989 C CA . LEU B 1 161 ? -0.417 17.312 4.371 1 98.88 161 LEU B CA 1
ATOM 2990 C C . LEU B 1 161 ? 0.529 18.5 4.559 1 98.88 161 LEU B C 1
ATOM 2992 O O . LEU B 1 161 ? 0.344 19.547 3.941 1 98.88 161 LEU B O 1
ATOM 2996 N N . ARG B 1 162 ? 1.507 18.312 5.371 1 98.75 162 ARG B N 1
ATOM 2997 C CA . ARG B 1 162 ? 2.504 19.359 5.551 1 98.75 162 ARG B CA 1
ATOM 2998 C C . ARG B 1 162 ? 3.248 19.641 4.25 1 98.75 162 ARG B C 1
ATOM 3000 O O . ARG B 1 162 ? 3.537 20.797 3.932 1 98.75 162 ARG B O 1
ATOM 3007 N N . ASN B 1 163 ? 3.611 18.609 3.492 1 98.62 163 ASN B N 1
ATOM 3008 C CA . ASN B 1 163 ? 4.199 18.797 2.172 1 98.62 163 ASN B CA 1
ATOM 3009 C C . ASN B 1 163 ? 3.273 19.594 1.257 1 98.62 163 ASN B C 1
ATOM 3011 O O . ASN B 1 163 ? 3.725 20.469 0.51 1 98.62 163 ASN B O 1
ATOM 3015 N N . HIS B 1 164 ? 1.991 19.297 1.31 1 98.75 164 HIS B N 1
ATOM 3016 C CA . HIS B 1 164 ? 1.027 19.984 0.464 1 98.75 164 HIS B CA 1
ATOM 3017 C C . HIS B 1 164 ? 0.907 21.453 0.857 1 98.75 164 HIS B C 1
ATOM 3019 O O . HIS B 1 164 ? 0.691 22.312 0.001 1 98.75 164 HIS B O 1
ATOM 3025 N N . LEU B 1 165 ? 1.042 21.734 2.131 1 98.62 165 LEU B N 1
ATOM 3026 C CA . LEU B 1 165 ? 0.988 23.125 2.592 1 98.62 165 LEU B CA 1
ATOM 3027 C C . LEU B 1 165 ? 2.17 23.922 2.055 1 98.62 165 LEU B C 1
ATOM 3029 O O . LEU B 1 165 ? 2.055 25.125 1.816 1 98.62 165 LEU B O 1
ATOM 3033 N N . VAL B 1 166 ? 3.297 23.281 1.899 1 98.25 166 VAL B N 1
ATOM 3034 C CA . VAL B 1 166 ? 4.441 23.922 1.259 1 98.25 166 VAL B CA 1
ATOM 3035 C C . VAL B 1 166 ? 4.148 24.141 -0.225 1 98.25 166 VAL B C 1
ATOM 3037 O O . VAL B 1 166 ? 4.422 25.219 -0.769 1 98.25 166 VAL B O 1
ATOM 3040 N N . LEU B 1 167 ? 3.572 23.188 -0.885 1 98.25 167 LEU B N 1
ATOM 3041 C CA . LEU B 1 167 ? 3.24 23.25 -2.305 1 98.25 167 LEU B CA 1
ATOM 3042 C C . LEU B 1 167 ? 2.203 24.328 -2.572 1 98.25 167 LEU B C 1
ATOM 3044 O O . LEU B 1 167 ? 2.309 25.062 -3.557 1 98.25 167 LEU B O 1
ATOM 3048 N N . ALA B 1 168 ? 1.22 24.375 -1.715 1 98.06 168 ALA B N 1
ATOM 3049 C CA . ALA B 1 168 ? 0.074 25.281 -1.826 1 98.06 168 ALA B CA 1
ATOM 3050 C C . ALA B 1 168 ? -0.44 25.688 -0.448 1 98.06 168 ALA B C 1
ATOM 3052 O O . ALA B 1 168 ? -1.368 25.078 0.081 1 98.06 168 ALA B O 1
ATOM 3053 N N . PRO B 1 169 ? 0.042 26.781 0.224 1 97.12 169 PRO B N 1
ATOM 3054 C CA . PRO B 1 169 ? -0.255 27.172 1.603 1 97.12 169 PRO B CA 1
ATOM 3055 C C . PRO B 1 169 ? -1.754 27.266 1.88 1 97.12 169 PRO B C 1
ATOM 3057 O O . PRO B 1 169 ? -2.191 27.031 3.008 1 97.12 169 PRO B O 1
ATOM 3060 N N . GLY B 1 170 ? -2.619 27.469 0.91 1 96.62 170 GLY B N 1
ATOM 3061 C CA . GLY B 1 170 ? -4.047 27.609 1.13 1 96.62 170 GLY B CA 1
ATOM 3062 C C . GLY B 1 170 ? -4.828 26.344 0.831 1 96.62 170 GLY B C 1
ATOM 3063 O O . GLY B 1 170 ? -6.062 26.359 0.828 1 96.62 170 GLY B O 1
ATOM 3064 N N . CYS B 1 171 ? -4.148 25.234 0.794 1 97.94 171 CYS B N 1
ATOM 3065 C CA . CYS B 1 171 ? -4.797 24.062 0.231 1 97.94 171 CYS B CA 1
ATOM 3066 C C . CYS B 1 171 ? -5.746 23.422 1.241 1 97.94 171 CYS B C 1
ATOM 3068 O O . CYS B 1 171 ? -6.605 22.625 0.872 1 97.94 171 CYS B O 1
ATOM 3070 N N . LEU B 1 172 ? -5.66 23.781 2.518 1 98.31 172 LEU B N 1
ATOM 3071 C CA . LEU B 1 172 ? -6.531 23.172 3.518 1 98.31 172 LEU B CA 1
ATOM 3072 C C . LEU B 1 172 ? -7.672 24.109 3.891 1 98.31 172 LEU B C 1
ATOM 3074 O O . LEU B 1 172 ? -8.43 23.828 4.82 1 98.31 172 LEU B O 1
ATOM 3078 N N . ALA B 1 173 ? -7.809 25.188 3.199 1 97.56 173 ALA B N 1
ATOM 3079 C CA . ALA B 1 173 ? -8.812 26.203 3.518 1 97.56 173 ALA B CA 1
ATOM 3080 C C . ALA B 1 173 ? -10.219 25.594 3.521 1 97.56 173 ALA B C 1
ATOM 3082 O O . ALA B 1 173 ? -11.062 25.984 4.328 1 97.56 173 ALA B O 1
ATOM 3083 N N . SER B 1 174 ? -10.508 24.672 2.646 1 97.38 174 SER B N 1
ATOM 3084 C CA . SER B 1 174 ? -11.828 24.062 2.553 1 97.38 174 SER B CA 1
ATOM 3085 C C . SER B 1 174 ? -11.93 22.828 3.443 1 97.38 174 SER B C 1
ATOM 3087 O O . SER B 1 174 ? -12.945 22.141 3.438 1 97.38 174 SER B O 1
ATOM 3089 N N . CYS B 1 175 ? -10.891 22.484 4.152 1 98.31 175 CYS B N 1
ATOM 3090 C CA . CYS B 1 175 ? -10.82 21.344 5.047 1 98.31 175 CYS B CA 1
ATOM 3091 C C . CYS B 1 175 ? -10.375 21.766 6.441 1 98.31 175 CYS B C 1
ATOM 3093 O O . CYS B 1 175 ? -9.281 21.406 6.887 1 98.31 175 CYS B O 1
ATOM 3095 N N . PRO B 1 176 ? -11.273 22.391 7.16 1 98.19 176 PRO B N 1
ATOM 3096 C CA . PRO B 1 176 ? -10.867 22.984 8.438 1 98.19 176 PRO B CA 1
ATOM 3097 C C . PRO B 1 176 ? -10.5 21.938 9.484 1 98.19 176 PRO B C 1
ATOM 3099 O O . PRO B 1 176 ? -9.641 22.188 10.336 1 98.19 176 PRO B O 1
ATOM 3102 N N . LEU B 1 177 ? -11.172 20.797 9.469 1 98.62 177 LEU B N 1
ATOM 3103 C CA . LEU B 1 177 ? -10.812 19.766 10.43 1 98.62 177 LEU B CA 1
ATOM 3104 C C . LEU B 1 177 ? -9.391 19.266 10.172 1 98.62 177 LEU B C 1
ATOM 3106 O O . LEU B 1 177 ? -8.633 19.031 11.117 1 98.62 177 LEU B O 1
ATOM 3110 N N . LEU B 1 178 ? -9.047 19.094 8.906 1 98.81 178 LEU B N 1
ATOM 3111 C CA . LEU B 1 178 ? -7.688 18.703 8.57 1 98.81 178 LEU B CA 1
ATOM 3112 C C . LEU B 1 178 ? -6.68 19.75 9.016 1 98.81 178 LEU B C 1
ATOM 3114 O O . LEU B 1 178 ? -5.609 19.422 9.523 1 98.81 178 LEU B O 1
ATOM 3118 N N . ALA B 1 179 ? -7.012 21.016 8.734 1 98.56 179 ALA B N 1
ATOM 3119 C CA . ALA B 1 179 ? -6.117 22.094 9.125 1 98.56 179 ALA B CA 1
ATOM 3120 C C . ALA B 1 179 ? -5.824 22.062 10.617 1 98.56 179 ALA B C 1
ATOM 3122 O O . ALA B 1 179 ? -4.664 22.109 11.031 1 98.56 179 ALA B O 1
ATOM 3123 N N . ALA B 1 180 ? -6.852 21.922 11.414 1 98.62 180 ALA B N 1
ATOM 3124 C CA . ALA B 1 180 ? -6.703 21.844 12.867 1 98.62 180 ALA B CA 1
ATOM 3125 C C . ALA B 1 180 ? -5.949 20.594 13.289 1 98.62 180 ALA B C 1
ATOM 3127 O O . ALA B 1 180 ? -5.141 20.625 14.219 1 98.62 180 ALA B O 1
ATOM 3128 N N . TYR B 1 181 ? -6.301 19.531 12.695 1 98.69 181 TYR B N 1
ATOM 3129 C CA . TYR B 1 181 ? -5.699 18.219 12.93 1 98.69 181 TYR B CA 1
ATOM 3130 C C . TYR B 1 181 ? -4.195 18.266 12.711 1 98.69 181 TYR B C 1
ATOM 3132 O O . TYR B 1 181 ? -3.422 17.766 13.531 1 98.69 181 TYR B O 1
ATOM 3140 N N . VAL B 1 182 ? -3.723 18.859 11.609 1 98.75 182 VAL B N 1
ATOM 3141 C CA . VAL B 1 182 ? -2.301 18.984 11.305 1 98.75 182 VAL B CA 1
ATOM 3142 C C . VAL B 1 182 ? -1.61 19.797 12.398 1 98.75 182 VAL B C 1
ATOM 3144 O O . VAL B 1 182 ? -0.539 19.422 12.875 1 98.75 182 VAL B O 1
ATOM 3147 N N . GLU B 1 183 ? -2.178 20.859 12.75 1 98.38 183 GLU B N 1
ATOM 3148 C CA . GLU B 1 183 ? -1.614 21.703 13.797 1 98.38 183 GLU B CA 1
ATOM 3149 C C . GLU B 1 183 ? -1.474 20.953 15.109 1 98.38 183 GLU B C 1
ATOM 3151 O O . GLU B 1 183 ? -0.423 21 15.758 1 98.38 183 GLU B O 1
ATOM 3156 N N . ARG B 1 184 ? -2.5 20.25 15.5 1 98.25 184 ARG B N 1
ATOM 3157 C CA . ARG B 1 184 ? -2.518 19.547 16.766 1 98.25 184 ARG B CA 1
ATOM 3158 C C . ARG B 1 184 ? -1.467 18.438 16.797 1 98.25 184 ARG B C 1
ATOM 3160 O O . ARG B 1 184 ? -0.715 18.312 17.766 1 98.25 184 ARG B O 1
ATOM 3167 N N . VAL B 1 185 ? -1.473 17.641 15.805 1 98.56 185 VAL B N 1
ATOM 3168 C CA . VAL B 1 185 ? -0.528 16.531 15.766 1 98.56 185 VAL B CA 1
ATOM 3169 C C . VAL B 1 185 ? 0.901 17.062 15.719 1 98.56 185 VAL B C 1
ATOM 3171 O O . VAL B 1 185 ? 1.781 16.562 16.422 1 98.56 185 VAL B O 1
ATOM 3174 N N . SER B 1 186 ? 1.142 18.125 14.938 1 98.62 186 SER B N 1
ATOM 3175 C CA . SER B 1 186 ? 2.479 18.703 14.781 1 98.62 186 SER B CA 1
ATOM 3176 C C . SER B 1 186 ? 2.959 19.344 16.078 1 98.62 186 SER B C 1
ATOM 3178 O O . SER B 1 186 ? 4.156 19.578 16.25 1 98.62 186 SER B O 1
ATOM 3180 N N . ALA B 1 187 ? 2.09 19.656 16.969 1 98.31 187 ALA B N 1
ATOM 3181 C CA . ALA B 1 187 ? 2.426 20.375 18.188 1 98.31 187 ALA B CA 1
ATOM 3182 C C . ALA B 1 187 ? 2.797 19.422 19.328 1 98.31 187 ALA B C 1
ATOM 3184 O O . ALA B 1 187 ? 3.182 19.844 20.406 1 98.31 187 ALA B O 1
ATOM 3185 N N . ARG B 1 188 ? 2.604 18.141 19.109 1 98.31 188 ARG B N 1
ATOM 3186 C CA . ARG B 1 188 ? 3.039 17.188 20.125 1 98.31 188 ARG B CA 1
ATOM 3187 C C . ARG B 1 188 ? 4.492 17.438 20.516 1 98.31 188 ARG B C 1
ATOM 3189 O O . ARG B 1 188 ? 5.352 17.625 19.656 1 98.31 188 ARG B O 1
ATOM 3196 N N . PRO B 1 189 ? 4.82 17.375 21.75 1 97.81 189 PRO B N 1
ATOM 3197 C CA . PRO B 1 189 ? 6.078 17.938 22.234 1 97.81 189 PRO B CA 1
ATOM 3198 C C . PRO B 1 189 ? 7.305 17.344 21.562 1 97.81 189 PRO B C 1
ATOM 3200 O O . PRO B 1 189 ? 8.133 18.078 21.016 1 97.81 189 PRO B O 1
ATOM 3203 N N . HIS B 1 190 ? 7.453 16.031 21.562 1 97.81 190 HIS B N 1
ATOM 3204 C CA . HIS B 1 190 ? 8.617 15.406 20.969 1 97.81 190 HIS B CA 1
ATOM 3205 C C . HIS B 1 190 ? 8.625 15.602 19.453 1 97.81 190 HIS B C 1
ATOM 3207 O O . HIS B 1 190 ? 9.688 15.797 18.844 1 97.81 190 HIS B O 1
ATOM 3213 N N . LEU B 1 191 ? 7.465 15.578 18.859 1 98.62 191 LEU B N 1
ATOM 3214 C CA . LEU B 1 191 ? 7.355 15.758 17.422 1 98.62 191 LEU B CA 1
ATOM 3215 C C . LEU B 1 191 ? 7.676 17.203 17.031 1 98.62 191 LEU B C 1
ATOM 3217 O O . LEU B 1 191 ? 8.406 17.438 16.062 1 98.62 191 LEU B O 1
ATOM 3221 N N . ARG B 1 192 ? 7.18 18.125 17.75 1 98.56 192 ARG B N 1
ATOM 3222 C CA . ARG B 1 192 ? 7.445 19.531 17.5 1 98.56 192 ARG B CA 1
ATOM 3223 C C . ARG B 1 192 ? 8.945 19.828 17.562 1 98.56 192 ARG B C 1
ATOM 3225 O O . ARG B 1 192 ? 9.477 20.547 16.703 1 98.56 192 ARG B O 1
ATOM 3232 N N . THR B 1 193 ? 9.57 19.281 18.562 1 98.44 193 THR B N 1
ATOM 3233 C CA . THR B 1 193 ? 11.008 19.453 18.719 1 98.44 193 THR B CA 1
ATOM 3234 C C . THR B 1 193 ? 11.742 18.969 17.469 1 98.44 193 THR B C 1
ATOM 3236 O O . THR B 1 193 ? 12.641 19.641 16.969 1 98.44 193 THR B O 1
ATOM 3239 N N . TYR B 1 194 ? 11.445 17.844 17.016 1 98.69 194 TYR B N 1
ATOM 3240 C CA . TYR B 1 194 ? 12.055 17.281 15.82 1 98.69 194 TYR B CA 1
ATOM 3241 C C . TYR B 1 194 ? 11.766 18.172 14.609 1 98.69 194 TYR B C 1
ATOM 3243 O O . TYR B 1 194 ? 12.672 18.484 13.836 1 98.69 194 TYR B O 1
ATOM 3251 N N . LEU B 1 195 ? 10.438 18.562 14.406 1 98.69 195 LEU B N 1
ATOM 3252 C CA . LEU B 1 195 ? 10.016 19.328 13.242 1 98.69 195 LEU B CA 1
ATOM 3253 C C . LEU B 1 195 ? 10.711 20.688 13.211 1 98.69 195 LEU B C 1
ATOM 3255 O O . LEU B 1 195 ? 10.914 21.266 12.141 1 98.69 195 LEU B O 1
ATOM 3259 N N . GLU B 1 196 ? 11.156 21.188 14.328 1 98.12 196 GLU B N 1
ATOM 3260 C CA . GLU B 1 196 ? 11.82 22.484 14.422 1 98.12 196 GLU B CA 1
ATOM 3261 C C . GLU B 1 196 ? 13.336 22.328 14.359 1 98.12 196 GLU B C 1
ATOM 3263 O O . GLU B 1 196 ? 14.062 23.328 14.258 1 98.12 196 GLU B O 1
ATOM 3268 N N . SER B 1 197 ? 13.805 21.188 14.453 1 98.06 197 SER B N 1
ATOM 3269 C CA . SER B 1 197 ? 15.242 20.922 14.453 1 98.06 197 SER B CA 1
ATOM 3270 C C . SER B 1 197 ? 15.859 21.234 13.094 1 98.06 197 SER B C 1
ATOM 3272 O O . SER B 1 197 ? 15.172 21.203 12.07 1 98.06 197 SER B O 1
ATOM 3274 N N . ALA B 1 198 ? 17.156 21.469 13.07 1 97.5 198 ALA B N 1
ATOM 3275 C CA . ALA B 1 198 ? 17.906 21.672 11.828 1 97.5 198 ALA B CA 1
ATOM 3276 C C . ALA B 1 198 ? 17.875 20.422 10.953 1 97.5 198 ALA B C 1
ATOM 3278 O O . ALA B 1 198 ? 17.844 20.531 9.719 1 97.5 198 ALA B O 1
ATOM 3279 N N . ALA B 1 199 ? 17.875 19.297 11.57 1 95.69 199 ALA B N 1
ATOM 3280 C CA . ALA B 1 199 ? 17.859 18.016 10.852 1 95.69 199 ALA B CA 1
ATOM 3281 C C . ALA B 1 199 ? 16.641 17.922 9.938 1 95.69 199 ALA B C 1
ATOM 3283 O O . ALA B 1 199 ? 16.734 17.391 8.828 1 95.69 199 ALA B O 1
ATOM 3284 N N . HIS B 1 200 ? 15.5 18.375 10.414 1 97.88 200 HIS B N 1
ATOM 3285 C CA . HIS B 1 200 ? 14.281 18.375 9.609 1 97.88 200 HIS B CA 1
ATOM 3286 C C . HIS B 1 200 ? 14.227 19.578 8.688 1 97.88 200 HIS B C 1
ATOM 3288 O O . HIS B 1 200 ? 13.992 19.438 7.488 1 97.88 200 HIS B O 1
ATOM 3294 N N . ARG B 1 201 ? 14.477 20.75 9.219 1 96.75 201 ARG B N 1
ATOM 3295 C CA . ARG B 1 201 ? 14.281 22.016 8.508 1 96.75 201 ARG B CA 1
ATOM 3296 C C . ARG B 1 201 ? 15.227 22.125 7.316 1 96.75 201 ARG B C 1
ATOM 3298 O O . ARG B 1 201 ? 14.867 22.672 6.277 1 96.75 201 ARG B O 1
ATOM 3305 N N . ASP B 1 202 ? 16.391 21.578 7.414 1 96.69 202 ASP B N 1
ATOM 3306 C CA . ASP B 1 202 ? 17.406 21.797 6.402 1 96.69 202 ASP B CA 1
ATOM 3307 C C . ASP B 1 202 ? 17.375 20.703 5.336 1 96.69 202 ASP B C 1
ATOM 3309 O O . ASP B 1 202 ? 18.062 20.797 4.316 1 96.69 202 ASP B O 1
ATOM 3313 N N . ARG B 1 203 ? 16.609 19.703 5.562 1 97.5 203 ARG B N 1
ATOM 3314 C CA . ARG B 1 203 ? 16.453 18.625 4.59 1 97.5 203 ARG B CA 1
ATOM 3315 C C . ARG B 1 203 ? 15.359 18.938 3.58 1 97.5 203 ARG B C 1
ATOM 3317 O O . ARG B 1 203 ? 14.211 19.188 3.961 1 97.5 203 ARG B O 1
ATOM 3324 N N . PRO B 1 204 ? 15.758 18.922 2.262 1 98.06 204 PRO B N 1
ATOM 3325 C CA . PRO B 1 204 ? 14.711 19.219 1.284 1 98.06 204 PRO B CA 1
ATOM 3326 C C . PRO B 1 204 ? 13.633 18.141 1.24 1 98.06 204 PRO B C 1
ATOM 3328 O O . PRO B 1 204 ? 13.906 16.969 1.549 1 98.06 204 PRO B O 1
ATOM 3331 N N . ILE B 1 205 ? 12.414 18.5 0.791 1 98.5 205 ILE B N 1
ATOM 3332 C CA . ILE B 1 205 ? 11.305 17.547 0.721 1 98.5 205 ILE B CA 1
ATOM 3333 C C . ILE B 1 205 ? 11.555 16.547 -0.398 1 98.5 205 ILE B C 1
ATOM 3335 O O . ILE B 1 205 ? 11.359 15.344 -0.21 1 98.5 205 ILE B O 1
ATOM 3339 N N . ASN B 1 206 ? 11.922 17.109 -1.569 1 98.06 206 ASN B N 1
ATOM 3340 C CA . ASN B 1 206 ? 12.125 16.297 -2.76 1 98.06 206 ASN B CA 1
ATOM 3341 C C . ASN B 1 206 ? 13.539 16.469 -3.314 1 98.06 206 ASN B C 1
ATOM 3343 O O . ASN B 1 206 ? 14.211 17.453 -3.033 1 98.06 206 ASN B O 1
ATOM 3347 N N . GLY B 1 207 ? 13.977 15.539 -4.102 1 95.75 207 GLY B N 1
ATOM 3348 C CA . GLY B 1 207 ? 15.352 15.484 -4.555 1 95.75 207 GLY B CA 1
ATOM 3349 C C . GLY B 1 207 ? 15.602 16.297 -5.812 1 95.75 207 GLY B C 1
ATOM 3350 O O . GLY B 1 207 ? 16.75 16.484 -6.219 1 95.75 207 GLY B O 1
ATOM 3351 N N . ASN B 1 208 ? 14.555 16.844 -6.371 1 94.5 208 ASN B N 1
ATOM 3352 C CA . ASN B 1 208 ? 14.727 17.547 -7.641 1 94.5 208 ASN B CA 1
ATOM 3353 C C . ASN B 1 208 ? 14.617 19.047 -7.469 1 94.5 208 ASN B C 1
ATOM 3355 O O . ASN B 1 208 ? 14.445 19.781 -8.445 1 94.5 208 ASN B O 1
ATOM 3359 N N . GLY B 1 209 ? 14.594 19.469 -6.227 1 91.94 209 GLY B N 1
ATOM 3360 C CA . GLY B 1 209 ? 14.57 20.891 -5.93 1 91.94 209 GLY B CA 1
ATOM 3361 C C . GLY B 1 209 ? 13.18 21.5 -5.996 1 91.94 209 GLY B C 1
ATOM 3362 O O . GLY B 1 209 ? 13 22.688 -5.762 1 91.94 209 GLY B O 1
ATOM 3363 N N . LYS B 1 210 ? 12.227 20.641 -6.285 1 92.31 210 LYS B N 1
ATOM 3364 C CA . LYS B 1 210 ? 10.844 21.109 -6.332 1 92.31 210 LYS B CA 1
ATOM 3365 C C . LYS B 1 210 ? 10.094 20.719 -5.062 1 92.31 210 LYS B C 1
ATOM 3367 O O . LYS B 1 210 ? 10.336 19.672 -4.488 1 92.31 210 LYS B O 1
ATOM 3372 N N . GLN B 1 211 ? 9.312 21.594 -4.684 1 90.38 211 GLN B N 1
ATOM 3373 C CA . GLN B 1 211 ? 8.5 21.297 -3.51 1 90.38 211 GLN B CA 1
ATOM 3374 C C . GLN B 1 211 ? 7.289 22.219 -3.434 1 90.38 211 GLN B C 1
ATOM 3376 O O . GLN B 1 211 ? 7.297 23.312 -4.008 1 90.38 211 GLN B O 1
#

Secondary structure (DSSP, 8-state):
---SEEEEE-SSSGGGHHHHHHHHHTT--EEEEE--HHHHHTSHHHHHSTTS-S-EEEETTEEEESHHHHHHHHHHHHT-S-SSHHHHHHHHHHHHHHHHHHHHHHHHHHHSHHHHHHHHHHHHHHHHHHHHHHHHHTGGGTS-SSSSS--HHHHHHHHHHHHHHHH-TTTTTT-HHHHHHHHHHHTSHHHHHHHHSHHHHTS-SSTTS--/---SEEEEE-SSSGGGHHHHHHHHHTT--EEEEE--HHHHHTSHHHHHSTTS-S-EEEETTEEEESHHHHHHHHHHHHT-S-SSHHHHHHHHHHHHHHHHHHHHHHHHHHHSHHHHHHHHHHHHHHHHHHHHHHHHHTGGGTS-SSSSS--HHHHHHHHHHHHHHHH-TTTTTT-HHHHHHHHHHHTSHHHHHHHHSHHHHTS-SSTTS--

InterPro domains:
  IPR003082 Glutathione S-transferase, Pi class [PR01268] (49-65)
  IPR003082 Glutathione S-transferase, Pi class [PR01268] (101-122)
  IPR003082 Glutathione S-transferase, Pi class [PR01268] (192-211)
  IPR004045 Glutathione S-transferase, N-terminal [PF02798] (6-76)
  IPR004045 Glutathione S-transferase, N-terminal [PS50404] (3-82)
  IPR004046 Glutathione S-transferase, C-terminal [PF14497] (99-197)
  IPR010987 Glutathione S-transferase, C-terminal-like [PS50405] (84-205)
  IPR036249 Thioredoxin-like superfamily [SSF52833] (5-78)
  IPR036282 Glutathione S-transferase, C-terminal domain superfamily [SSF47616] (80-207)
  IPR040079 Glutathione transferase family [SFLDS00019] (5-203)
  IPR050213 Glutathione S-transferase superfamily [PTHR11571] (5-198)

Radius of gyration: 21.23 Å; Cα contacts (8 Å, |Δi|>4): 609; chains: 2; bounding box: 54×56×50 Å

Sequence (422 aa):
MPGPFTITYFPVRGRCEAVRMLLSDQGQEWQEDVVTMDLWQKGELKKSCLFGQLPKFRDGDLTLYQSNAFLRHLARTYGLYGKDQREAALLDMVNDGVEDLRLKYIQLIYQNYENGKAAYVEALPVQLRPFETLLSQNRAGKAFIVGDQISFADYNLVELLRNHLVLAPGCLASCPLLAAYVERVSARPHLRTYLESAAHRDRPINGNGKQMPGPFTITYFPVRGRCEAVRMLLSDQGQEWQEDVVTMDLWQKGELKKSCLFGQLPKFRDGDLTLYQSNAFLRHLARTYGLYGKDQREAALLDMVNDGVEDLRLKYIQLIYQNYENGKAAYVEALPVQLRPFETLLSQNRAGKAFIVGDQISFADYNLVELLRNHLVLAPGCLASCPLLAAYVERVSARPHLRTYLESAAHRDRPINGNGKQ

Nearest PDB structures (foldseek):
  6llx-assembly2_B  TM=9.967E-01  e=1.207E-30  Homo sapiens
  5l6x-assembly1_A  TM=9.961E-01  e=2.215E-30  Homo sapiens
  3ie3-assembly1_B  TM=9.939E-01  e=9.297E-30  Homo sapiens
  17gs-assembly1_B  TM=9.963E-01  e=2.127E-29  Homo sapiens
  1eog-assembly1_B  TM=9.970E-01  e=2.013E-29  Homo sapiens

Foldseek 3Di:
DQAQKEKEEALFCELQVLVVLVCLLLVHGYHYNHDYPVNLVVQPVLVVDPVSDDTWMGRHVDIDGDSVVSLVVVCVVRVQQDDDPVLNVVLVVLLVLLVVVVVVVCCCFPPNVPPCLVVCLVCLCVSCVVQLVQCCVPVHLPAASTDRDHHSSRSSNLVVVVVVCVSPVCSCVVRVSVVVSSVVSCVNPSSVVVCPDCSNVVGHNDDVPTD/DQAQKEKEEALFCELQVLVVLVCLLVVHGYHYNHDYPVNLVVQPVLVVDPVSDDTWMGRHPDIDGDSVVSLVVVCVVRVQQDDDPVLNVVLVVLLVLLVVVVVVVVCCFPPNVPPCLVVCLVCLCVSCVVQLVQCCVPVHLPAASTDRDHHSSRSSNLVVVVVVCVSPVCSCVVRVSVVVSSVVSCVNPSSVVVCPDCSNVVHHNDDVPTD

Solvent-accessible surface area (backbone atoms only — not comparable to full-atom values): 22533 Å² total; per-residue (Å²): 126,78,41,64,33,35,43,34,35,55,82,35,35,58,78,52,38,31,50,53,47,47,36,31,50,70,71,46,58,61,39,78,46,72,44,50,70,71,59,48,69,70,37,63,62,34,70,68,28,72,83,52,55,78,47,37,39,30,54,68,92,45,77,42,43,48,59,70,24,52,36,54,41,51,11,66,74,70,67,18,47,53,94,44,70,68,47,30,31,51,40,42,23,50,38,52,51,45,48,56,52,48,51,52,49,50,47,34,66,77,73,33,41,90,83,38,44,68,64,50,61,69,47,39,57,70,72,45,40,41,60,37,50,40,18,51,72,27,75,70,28,74,49,30,68,61,64,86,50,74,35,44,42,47,36,46,43,40,48,53,52,52,53,43,37,66,58,37,74,67,63,42,70,90,31,59,53,48,48,51,40,42,53,53,61,50,58,37,68,50,31,30,53,47,62,69,29,65,79,47,66,70,38,43,58,38,89,80,79,53,101,122,76,39,65,32,35,42,35,34,54,81,34,35,58,77,52,38,30,51,52,47,48,35,31,51,69,72,47,57,61,39,79,46,73,44,51,70,70,59,49,70,70,36,63,62,34,70,68,27,72,81,52,56,77,48,38,40,32,53,68,91,44,76,43,43,48,58,68,24,51,36,54,40,51,11,65,73,70,69,19,46,53,94,44,71,68,47,31,32,51,41,42,24,49,37,53,51,45,49,57,53,47,51,52,49,51,45,34,65,76,72,32,40,89,82,37,43,68,62,48,61,68,46,40,56,71,72,46,41,40,59,38,52,40,17,51,72,27,72,69,27,75,50,30,70,60,62,86,50,75,34,43,43,48,35,46,43,42,48,52,50,53,53,44,37,66,58,37,74,68,62,42,70,91,31,58,52,46,48,51,39,43,53,54,60,51,57,36,66,49,31,30,52,45,63,69,28,65,79,46,65,71,38,42,57,38,90,81,80,52,101

Organism: Chrysemys picta bellii (NCBI:txid8478)